Protein AF-A0A9Q3V963-F1 (afdb_monomer_lite)

Radius of gyration: 27.1 Å; chains: 1; bounding box: 71×68×69 Å

Sequence (558 aa):
MSKQITNQRLIYKIHSSRFRYNKWGLNLTIDEAKDNEEIVPLADSETLRMIRDIRGDKTTEKEIFNIKRQINKVKGLKNSNNADKLRELYNLLEEKTFTDDYLSVVFDNIADWNRFNSKKNPIFFNGNQYVRLIGTNGGVKNDTVIFCKKDIYEELDRRLNNGRNPKKKYVPAKFESYKALSCSASVPVTQPRGVLVIKDGVTFFKDKVLQLTDDGKGGFELNQVDNYNIERQFADGCGMISKELSEKWCVDLGHYTKDENNKKVAEYTPSGFNIRNSWTKGMVFTFPFLDFAKEVAHEYMVEDAWGNMIDIRKVDLIITTNMLKLWDSYDSIDHYLKCCQENGYKYCVAKILPKELETVRNMNYQFLQSYELSDEDINELIQPTVDTILGAIGQDYGKTLLFLKGNKITEKDFINEDYDFVKALMIDESMKNDPFVKQRIHRMIEKRINDSKKGVLQVTGNYSIVAGDLYALCQHMFKMKITGLLDKGEYYSRAWLDKGVNEVVAFRAPMTNHNNIRIFKFKDNELTRKWYRYMTTCTILNAWDCTMDAMNGMDMDK

Organism: NCBI:txid36828

Foldseek 3Di:
DFPQLFDWAKEFEEELVQCVVVVLAAEDDPVRCVVVVRIDTDFDFLLLVLLCVLVVPPQDSVNLVVLVVVLVVLVPDPDPPSVVVNVVSVVVNNVRRYDHQKHKYAYPDPVSVCQPADPVHFGHYNNFTKDFQAAEPVQVVRRIGIIGTPVCRVLSVLLLCLQFAPPDDDDPVVVRNLSCLRSANWAFFDFWLDEFEAAFDKDKFFAWDWDWDDPVPRDIDTDTDGRDIDIDRQFQQEWAFEQVRQFRRQVSSVQFDADPVRDTTHVARFQWFFKDWNQFTGIYGYFPLVCCCVPPLVHQWFQGPLGDTDRCVSGGIYHYCSRNVRCVRANDPVRSVVSRVVSVIGMTTNDIFDPAWDFKFWDALQLVVADDADPVRVCVQQVVVVCLLCCCLQPPLVSVLCVVPNDDDDPVNLVPDDDDLSNVCVVDVCSSVPPVVSVVSCVVCVVVVVVVVRRRTMDGDGDAQEGEQVSLRSCVRSVHPRDGPAEELEKAELNQVVVVHQKDWDAAPPDDDPLLIHIYGYDDDPVCCVGSVSNHRHMYDYSYDCNCVSRVNHHRRD

InterPro domains:
  IPR057596 RDRP, core domain [PF05183] (119-454)

Secondary structure (DSSP, 8-state):
-----SPPEEEEEEEHHHHHHTTTEE---HHHHHHTT-EEEE--BHHHHHHHHHTT----HHHHHHHHHHHHHHHT---TT-HHHHHHHHHHHHHHHEEEEEEEEE-SSHHHHHHHT-TTS-EEETTEEEEEEE--HHHHTTTEEEEEEHHHHHHHHHHHHTT--TTS---HHHHHHHHGGGGSB-EE-PPPS-EEEEPPPEEEEEEEEEEEEE-SSS-EEEEEEEEEEEEEES-TTEEEE-HHHHHHHHHHTT-EEE-TTS-EEESS--SEEEEEETTEEEEEEE--HHHHIIIII---EEE-TTS-EEEGGG-SEEEETTTBTTGGGSSSHHHHHHHHHHTT---EEEEE--SS--SEEE--HHHHTT----HHHHHHHHHHHHHHHHIIIIISHHHHHHHHH-S---HHHHHHS---HHHHHHH-GGGGG-HHHHHHHHHHHHHHHHHHTTT--EEE----EEE--HHHHHHHHTTPPP--S--TTEEE-HHHHTTT--EEEE--SSP-SGGG-EEEEEP--HHHHHHTTT--SEEEEPSSSTHHHHTTS--S--

Structure (mmCIF, N/CA/C/O backbone):
data_AF-A0A9Q3V963-F1
#
_entry.id   AF-A0A9Q3V963-F1
#
loop_
_atom_site.group_PDB
_atom_site.id
_atom_site.type_symbol
_atom_site.label_atom_id
_atom_site.label_alt_id
_atom_site.label_comp_id
_atom_site.label_asym_id
_atom_site.label_entity_id
_atom_site.label_seq_id
_atom_site.pdbx_PDB_ins_code
_atom_site.Cartn_x
_atom_site.Cartn_y
_atom_site.Cartn_z
_atom_site.occupancy
_atom_site.B_iso_or_equiv
_atom_site.auth_seq_id
_atom_site.auth_comp_id
_atom_site.auth_asym_id
_atom_site.auth_atom_id
_atom_site.pdbx_PDB_model_num
ATOM 1 N N . MET A 1 1 ? -11.942 -3.945 -5.933 1.00 28.61 1 MET A N 1
ATOM 2 C CA . MET A 1 1 ? -12.042 -3.891 -4.459 1.00 28.61 1 MET A CA 1
ATOM 3 C C . MET A 1 1 ? -12.074 -5.320 -3.958 1.00 28.61 1 MET A C 1
ATOM 5 O O . MET A 1 1 ? -12.939 -6.063 -4.411 1.00 28.61 1 MET A O 1
ATOM 9 N N . SER A 1 2 ? -11.103 -5.723 -3.134 1.00 33.16 2 SER A N 1
ATOM 10 C CA . SER A 1 2 ? -11.129 -7.034 -2.479 1.00 33.16 2 SER A CA 1
ATOM 11 C C . SER A 1 2 ? -12.416 -7.153 -1.660 1.00 33.16 2 SER A C 1
ATOM 13 O O . SER A 1 2 ? -12.907 -6.158 -1.118 1.00 33.16 2 SER A O 1
ATOM 15 N N . LYS A 1 3 ? -12.995 -8.355 -1.577 1.00 45.59 3 LYS A N 1
ATOM 16 C CA . LYS A 1 3 ? -14.000 -8.623 -0.543 1.00 45.59 3 LYS A CA 1
ATOM 17 C C . LYS A 1 3 ? -13.308 -8.331 0.789 1.00 45.59 3 LYS A C 1
ATOM 19 O O . LYS A 1 3 ? -12.273 -8.929 1.051 1.00 45.59 3 LYS A O 1
ATOM 24 N N . GLN A 1 4 ? -13.803 -7.381 1.584 1.00 54.47 4 GLN A N 1
ATOM 25 C CA . GLN A 1 4 ? -13.236 -7.126 2.911 1.00 54.47 4 GLN A CA 1
ATOM 26 C C . GLN A 1 4 ? -13.355 -8.410 3.736 1.00 54.47 4 GLN A C 1
ATOM 28 O O . GLN A 1 4 ? -14.456 -8.851 4.055 1.00 54.47 4 GLN A O 1
ATOM 33 N N . ILE A 1 5 ? -12.212 -9.039 4.000 1.00 67.75 5 ILE A N 1
ATOM 34 C CA . ILE A 1 5 ? -12.123 -10.324 4.706 1.00 67.75 5 ILE A CA 1
ATOM 35 C C . ILE A 1 5 ? -12.184 -10.098 6.210 1.00 67.75 5 ILE A C 1
ATOM 37 O O . ILE A 1 5 ? -12.748 -10.909 6.936 1.00 67.75 5 ILE A O 1
ATOM 41 N N . THR A 1 6 ? -11.618 -8.980 6.663 1.00 76.94 6 THR A N 1
ATOM 42 C CA . THR A 1 6 ? -11.661 -8.542 8.051 1.00 76.94 6 THR A CA 1
ATOM 43 C C . THR A 1 6 ? -12.791 -7.542 8.249 1.00 76.94 6 THR A C 1
ATOM 45 O O . THR A 1 6 ? -12.993 -6.616 7.458 1.00 76.94 6 THR A O 1
ATOM 48 N N . ASN A 1 7 ? -13.555 -7.738 9.318 1.00 83.69 7 ASN A N 1
ATOM 49 C CA . ASN A 1 7 ? -14.603 -6.817 9.717 1.00 83.69 7 ASN A CA 1
ATOM 50 C C . ASN A 1 7 ? -14.006 -5.558 10.364 1.00 83.69 7 ASN A C 1
ATOM 52 O O . ASN A 1 7 ? -12.966 -5.606 11.019 1.00 83.69 7 ASN A O 1
ATOM 56 N N . GLN A 1 8 ? -14.697 -4.428 10.217 1.00 88.94 8 GLN A N 1
ATOM 57 C CA . GLN A 1 8 ? -14.364 -3.210 10.954 1.00 88.94 8 GLN A CA 1
ATOM 58 C C . GLN A 1 8 ? -14.503 -3.421 12.469 1.00 88.94 8 GLN A C 1
ATOM 60 O O . GLN A 1 8 ? -15.277 -4.268 12.923 1.00 88.94 8 GLN A O 1
ATOM 65 N N . ARG A 1 9 ? -13.738 -2.642 13.227 1.00 92.81 9 ARG A N 1
ATOM 66 C CA . ARG A 1 9 ? -13.769 -2.538 14.685 1.00 92.81 9 ARG A CA 1
ATOM 67 C C . ARG A 1 9 ? -14.228 -1.146 15.076 1.00 92.81 9 ARG A C 1
ATOM 69 O O . ARG A 1 9 ? -13.899 -0.183 14.390 1.00 92.81 9 ARG A O 1
ATOM 76 N N . LEU A 1 10 ? -15.000 -1.054 16.143 1.00 94.69 10 LEU A N 1
ATOM 77 C CA . LEU A 1 10 ? -15.538 0.204 16.642 1.00 94.69 10 LEU A CA 1
ATOM 78 C C . LEU A 1 10 ? -14.655 0.701 17.784 1.00 94.69 10 LEU A C 1
ATOM 80 O O . LEU A 1 10 ? -14.301 -0.072 18.671 1.00 94.69 10 LEU A O 1
ATOM 84 N N . ILE A 1 11 ? -14.285 1.976 17.739 1.00 95.94 11 ILE A N 1
ATOM 85 C CA . ILE A 1 11 ? -13.448 2.622 18.754 1.00 95.94 11 ILE A CA 1
ATOM 86 C C . ILE A 1 11 ? -13.980 4.012 19.073 1.00 95.94 11 ILE A C 1
ATOM 88 O O . ILE A 1 11 ? -14.658 4.629 18.247 1.00 95.94 11 ILE A O 1
ATOM 92 N N . TYR A 1 12 ? -13.623 4.523 20.247 1.00 97.19 12 TYR A N 1
ATOM 93 C CA . TYR A 1 12 ? -13.910 5.902 20.617 1.00 97.19 12 TYR A CA 1
ATOM 94 C C . TYR A 1 12 ? -12.995 6.875 19.868 1.00 97.19 12 TYR A C 1
ATOM 96 O O . TYR A 1 12 ? -11.768 6.722 19.878 1.00 97.19 12 TYR A O 1
ATOM 104 N N . LYS A 1 13 ? -13.585 7.907 19.263 1.00 97.19 13 LYS A N 1
ATOM 105 C CA . LYS A 1 13 ? -12.880 9.068 18.717 1.00 97.19 13 LYS A CA 1
ATOM 106 C C . LYS A 1 13 ? -13.491 10.342 19.288 1.00 97.19 13 LYS A C 1
ATOM 108 O O . LYS A 1 13 ? -14.574 10.742 18.887 1.00 97.19 13 LYS A O 1
ATOM 113 N N . ILE A 1 14 ? -12.784 10.968 20.223 1.00 97.31 14 ILE A N 1
ATOM 114 C CA . ILE A 1 14 ? -13.333 12.036 21.064 1.00 97.31 14 ILE A CA 1
ATOM 115 C C . ILE A 1 14 ? -12.456 13.286 20.958 1.00 97.31 14 ILE A C 1
ATOM 117 O O . ILE A 1 14 ? -11.227 13.201 20.979 1.00 97.31 14 ILE A O 1
ATOM 121 N N . HIS A 1 15 ? -13.080 14.458 20.870 1.00 97.50 15 HIS A N 1
ATOM 122 C CA . HIS A 1 15 ? -12.376 15.739 20.929 1.00 97.50 15 HIS A CA 1
ATOM 123 C C . HIS A 1 15 ? -11.892 16.057 22.351 1.00 97.50 15 HIS A C 1
ATOM 125 O O . HIS A 1 15 ? -12.598 15.829 23.336 1.00 97.50 15 HIS A O 1
ATOM 131 N N . SER A 1 16 ? -10.695 16.627 22.488 1.00 97.19 16 SER A N 1
ATOM 132 C CA . SER A 1 16 ? -10.103 16.956 23.790 1.00 97.19 16 SER A CA 1
ATOM 133 C C . SER A 1 16 ? -10.942 17.963 24.586 1.00 97.19 16 SER A C 1
ATOM 135 O O . SER A 1 16 ? -10.983 17.903 25.818 1.00 97.19 16 SER A O 1
ATOM 137 N N . SER A 1 17 ? -11.692 18.830 23.905 1.00 96.62 17 SER A N 1
ATOM 138 C CA . SER A 1 17 ? -12.689 19.718 24.505 1.00 96.62 17 SER A CA 1
ATOM 139 C C . SER A 1 17 ? -13.744 18.975 25.324 1.00 96.62 17 SER A C 1
ATOM 141 O O . SER A 1 17 ? -14.093 19.453 26.404 1.00 96.62 17 SER A O 1
ATOM 143 N N . ARG A 1 18 ? -14.199 17.786 24.901 1.00 95.50 18 ARG A N 1
ATOM 144 C CA . ARG A 1 18 ? -15.168 16.977 25.668 1.00 95.50 18 ARG A CA 1
ATOM 145 C C . ARG A 1 18 ? -14.613 16.565 27.023 1.00 95.50 18 ARG A C 1
ATOM 147 O O . ARG A 1 18 ? -15.322 16.659 28.024 1.00 95.50 18 ARG A O 1
ATOM 154 N N . PHE A 1 19 ? -13.331 16.213 27.090 1.00 95.69 19 PHE A N 1
ATOM 155 C CA . PHE A 1 19 ? -12.653 15.961 28.363 1.00 95.69 19 PHE A CA 1
ATOM 156 C C . PHE A 1 19 ? -12.554 17.230 29.206 1.00 95.69 19 PHE A C 1
ATOM 158 O O . PHE A 1 19 ? -12.872 17.202 30.393 1.00 95.69 19 PHE A O 1
ATOM 165 N N . ARG A 1 20 ? -12.165 18.358 28.602 1.00 94.69 20 ARG A N 1
ATOM 166 C CA . ARG A 1 20 ? -12.045 19.644 29.301 1.00 94.69 20 ARG A CA 1
ATOM 167 C C . ARG A 1 20 ? -13.375 20.100 29.914 1.00 94.69 20 ARG A C 1
ATOM 169 O O . ARG A 1 20 ? -13.388 20.492 31.079 1.00 94.69 20 ARG A O 1
ATOM 176 N N . TYR A 1 21 ? -14.484 20.010 29.177 1.00 94.31 21 TYR A N 1
ATOM 177 C CA . TYR A 1 21 ? -15.820 20.368 29.677 1.00 94.31 21 TYR A CA 1
ATOM 178 C C . TYR A 1 21 ? -16.280 19.471 30.831 1.00 94.31 21 TYR A C 1
ATOM 180 O O . TYR A 1 21 ? -16.979 19.934 31.728 1.00 94.31 21 TYR A O 1
ATOM 188 N N . ASN A 1 22 ? -15.802 18.227 30.869 1.00 92.88 22 ASN A N 1
ATOM 189 C CA . ASN A 1 22 ? -16.061 17.271 31.944 1.00 92.88 22 ASN A CA 1
ATOM 190 C C . ASN A 1 22 ? -14.941 17.237 32.995 1.00 92.88 22 ASN A C 1
ATOM 192 O O . ASN A 1 22 ? -14.702 16.215 33.634 1.00 92.88 22 ASN A O 1
ATOM 196 N N . LYS A 1 23 ? -14.214 18.351 33.172 1.00 91.19 23 LYS A N 1
ATOM 197 C CA . LYS A 1 23 ? -13.148 18.501 34.181 1.00 91.19 23 LYS A CA 1
ATOM 198 C C . LYS A 1 23 ? -12.107 17.365 34.147 1.00 91.19 23 LYS A C 1
ATOM 200 O O . LYS A 1 23 ? -11.526 17.028 35.175 1.00 91.19 23 LYS A O 1
ATOM 205 N N . TRP A 1 24 ? -11.837 16.816 32.961 1.00 89.38 24 TRP A N 1
ATOM 206 C CA . TRP A 1 24 ? -10.885 15.729 32.688 1.00 89.38 24 TRP A CA 1
ATOM 207 C C . TRP A 1 24 ? -11.254 14.351 33.266 1.00 89.38 24 TRP A C 1
ATOM 209 O O . TRP A 1 24 ? -10.398 13.467 33.297 1.00 89.38 24 TRP A O 1
ATOM 219 N N . GLY A 1 25 ? -12.510 14.160 33.684 1.00 85.56 25 GLY A N 1
ATOM 220 C CA . GLY A 1 25 ? -13.079 12.874 34.094 1.00 85.56 25 GLY A CA 1
ATOM 221 C C . GLY A 1 25 ? -14.350 12.588 33.302 1.00 85.56 25 GLY A C 1
ATOM 222 O O . GLY A 1 25 ? -15.448 12.911 33.747 1.00 85.56 25 GLY A O 1
ATOM 223 N N . LEU A 1 26 ? -14.191 12.024 32.105 1.00 92.94 26 LEU A N 1
ATOM 224 C CA . LEU A 1 26 ? -15.294 11.774 31.180 1.00 92.94 26 LEU A CA 1
ATOM 225 C C . LEU A 1 26 ? -15.833 10.352 31.373 1.00 92.94 26 LEU A C 1
ATOM 227 O O . LEU A 1 26 ? -15.074 9.387 31.281 1.00 92.94 26 LEU A O 1
ATOM 231 N N . ASN A 1 27 ? -17.137 10.228 31.608 1.00 93.44 27 ASN A N 1
ATOM 232 C CA . ASN A 1 27 ? -17.856 8.959 31.558 1.00 93.44 27 ASN A CA 1
ATOM 233 C C . ASN A 1 27 ? -18.920 9.062 30.463 1.00 93.44 27 ASN A C 1
ATOM 235 O O . ASN A 1 27 ? -19.689 10.019 30.457 1.00 93.44 27 ASN A O 1
ATOM 239 N N . LEU A 1 28 ? -18.920 8.107 29.540 1.00 92.06 28 LEU A N 1
ATOM 240 C CA . LEU A 1 28 ? -19.816 8.016 28.397 1.00 92.06 28 LEU A CA 1
ATOM 241 C C . LEU A 1 28 ? -20.261 6.571 28.223 1.00 92.06 28 LEU A C 1
ATOM 243 O O . LEU A 1 28 ? -19.437 5.662 28.066 1.00 92.06 28 LEU A O 1
ATOM 247 N N . THR A 1 29 ? -21.571 6.368 28.191 1.00 90.31 29 THR A N 1
ATOM 248 C CA . THR A 1 29 ? -22.143 5.125 27.680 1.00 90.31 29 THR A CA 1
ATOM 249 C C . THR A 1 29 ? -21.896 5.011 26.174 1.00 90.31 29 THR A C 1
ATOM 251 O O . THR A 1 29 ? -21.592 5.990 25.487 1.00 90.31 29 THR A O 1
ATOM 254 N N . ILE A 1 30 ? -21.994 3.793 25.640 1.00 88.19 30 ILE A N 1
ATOM 255 C CA . ILE A 1 30 ? -21.821 3.570 24.202 1.00 88.19 30 ILE A CA 1
ATOM 256 C C . ILE A 1 30 ? -22.912 4.302 23.404 1.00 88.19 30 ILE A C 1
ATOM 258 O O . ILE A 1 30 ? -22.604 4.892 22.372 1.00 88.19 30 ILE A O 1
ATOM 262 N N . ASP A 1 31 ? -24.153 4.321 23.892 1.00 88.56 31 ASP A N 1
ATOM 263 C CA . ASP A 1 31 ? -25.262 4.981 23.197 1.00 88.56 31 ASP A CA 1
ATOM 264 C C . ASP A 1 31 ? -25.108 6.508 23.183 1.00 88.56 31 ASP A C 1
ATOM 266 O O . ASP A 1 31 ? -25.216 7.109 22.117 1.00 88.56 31 ASP A O 1
ATOM 270 N N . GLU A 1 32 ? -24.703 7.131 24.297 1.00 92.38 32 GLU A N 1
ATOM 271 C CA . GLU A 1 32 ? -24.377 8.568 24.311 1.00 92.38 32 GLU A CA 1
ATOM 272 C C . GLU A 1 32 ? -23.252 8.908 23.326 1.00 92.38 32 GLU A C 1
ATOM 274 O O . GLU A 1 32 ? -23.306 9.925 22.638 1.00 92.38 32 GLU A O 1
ATOM 279 N N . ALA A 1 33 ? -22.224 8.060 23.235 1.00 93.06 33 ALA A N 1
ATOM 280 C CA . ALA A 1 33 ? -21.132 8.274 22.294 1.00 93.06 33 ALA A CA 1
ATOM 281 C C . ALA A 1 33 ? -21.582 8.117 20.831 1.00 93.06 33 ALA A C 1
ATOM 283 O O . ALA A 1 33 ? -21.063 8.818 19.966 1.00 93.06 33 ALA A O 1
ATOM 284 N N . LYS A 1 34 ? -22.555 7.248 20.524 1.00 90.00 34 LYS A N 1
ATOM 285 C CA . LYS A 1 34 ? -23.154 7.176 19.176 1.00 90.00 34 LYS A CA 1
ATOM 286 C C . LYS A 1 34 ? -23.933 8.438 18.846 1.00 90.00 34 LYS A C 1
ATOM 288 O O . LYS A 1 34 ? -23.747 8.976 17.759 1.00 90.00 34 LYS A O 1
ATOM 293 N N . ASP A 1 35 ? -24.757 8.906 19.780 1.00 93.00 35 ASP A N 1
ATOM 294 C CA . ASP A 1 35 ? -25.577 10.108 19.603 1.00 93.00 35 ASP A CA 1
ATOM 295 C C . ASP A 1 35 ? -24.711 11.355 19.363 1.00 93.00 35 ASP A C 1
ATOM 297 O O . ASP A 1 35 ? -25.110 12.261 18.633 1.00 93.00 35 ASP A O 1
ATOM 301 N N . ASN A 1 36 ? -23.493 11.374 19.914 1.00 93.00 36 ASN A N 1
ATOM 302 C CA . ASN A 1 36 ? -22.506 12.435 19.697 1.00 93.00 36 ASN A CA 1
ATOM 303 C C . ASN A 1 36 ? -21.567 12.199 18.497 1.00 93.00 36 ASN A C 1
ATOM 305 O O . ASN A 1 36 ? -20.637 12.982 18.308 1.00 93.00 36 ASN A O 1
ATOM 309 N N . GLU A 1 37 ? -21.742 11.120 17.726 1.00 94.12 37 GLU A N 1
ATOM 310 C CA . GLU A 1 37 ? -20.831 10.714 16.640 1.00 94.12 37 GLU A CA 1
ATOM 311 C C . GLU A 1 37 ? -19.368 10.472 17.100 1.00 94.12 37 GLU A C 1
ATOM 313 O O . GLU A 1 37 ? -18.408 10.604 16.340 1.00 94.12 37 GLU A O 1
ATOM 318 N N . GLU A 1 38 ? -19.183 10.064 18.358 1.00 95.56 38 GLU A N 1
ATOM 319 C CA . GLU A 1 38 ? -17.893 9.824 19.026 1.00 95.56 38 GLU A CA 1
ATOM 320 C C . GLU A 1 38 ? -17.402 8.366 18.888 1.00 95.56 38 GLU A C 1
ATOM 322 O O . GLU A 1 38 ? -16.401 7.971 19.496 1.00 95.56 38 GLU A O 1
ATOM 327 N N . ILE A 1 39 ? -18.082 7.549 18.076 1.00 94.56 39 ILE A N 1
ATOM 328 C CA . ILE A 1 39 ? -17.679 6.179 17.729 1.00 94.56 39 ILE A CA 1
ATOM 329 C C . ILE A 1 39 ? -17.396 6.097 16.238 1.00 94.56 39 ILE A C 1
ATOM 331 O O . ILE A 1 39 ? -18.248 6.408 15.408 1.00 94.56 39 ILE A O 1
ATOM 335 N N . VAL A 1 40 ? -16.207 5.605 15.887 1.00 94.19 40 VAL A N 1
ATOM 336 C CA . VAL A 1 40 ? -15.799 5.453 14.488 1.00 94.19 40 VAL A CA 1
ATOM 337 C C . VAL A 1 40 ? -15.415 4.014 14.158 1.00 94.19 40 VAL A C 1
ATOM 339 O O . VAL A 1 40 ? -14.800 3.326 14.980 1.00 94.19 40 VAL A O 1
ATOM 342 N N . PRO A 1 41 ? -15.727 3.543 12.939 1.00 93.00 41 PRO A N 1
ATOM 343 C CA . PRO A 1 41 ? -15.224 2.273 12.454 1.00 93.00 41 PRO A CA 1
ATOM 344 C C . PRO A 1 41 ? -13.772 2.410 11.979 1.00 93.00 41 PRO A C 1
ATOM 346 O O . PRO A 1 41 ? -13.444 3.250 11.141 1.00 93.00 41 PRO A O 1
ATOM 349 N N . LEU A 1 42 ? -12.908 1.517 12.450 1.00 92.75 42 LEU A N 1
ATOM 350 C CA . LEU A 1 42 ? -11.566 1.289 11.927 1.00 92.75 42 LEU A CA 1
ATOM 351 C C . LEU A 1 42 ? -11.491 -0.068 11.236 1.00 92.75 42 LEU A C 1
ATOM 353 O O . LEU A 1 42 ? -12.091 -1.048 11.670 1.00 92.75 42 LEU A O 1
ATOM 357 N N . ALA A 1 43 ? -10.723 -0.151 10.155 1.00 91.38 43 ALA A N 1
ATOM 358 C CA . ALA A 1 43 ? -10.343 -1.447 9.610 1.00 91.38 43 ALA A CA 1
ATOM 359 C C . ALA A 1 43 ? -9.382 -2.161 10.575 1.00 91.38 43 ALA A C 1
ATOM 361 O O . ALA A 1 43 ? -8.590 -1.516 11.265 1.00 91.38 43 ALA A O 1
ATOM 362 N N . ASP A 1 44 ? -9.446 -3.492 10.610 1.00 91.50 44 ASP A N 1
ATOM 363 C CA . ASP A 1 44 ? -8.617 -4.264 11.529 1.00 91.50 44 ASP A CA 1
ATOM 364 C C . ASP A 1 44 ? -7.116 -4.108 11.221 1.00 91.50 44 ASP A C 1
ATOM 366 O O . ASP A 1 44 ? -6.691 -4.060 10.060 1.00 91.50 44 ASP A O 1
ATOM 370 N N . SER A 1 45 ? -6.314 -4.021 12.279 1.00 94.12 45 SER A N 1
ATOM 371 C CA . SER A 1 45 ? -4.874 -3.757 12.230 1.00 94.12 45 SER A CA 1
ATOM 372 C C . SER A 1 45 ? -4.126 -4.640 13.225 1.00 94.12 45 SER A C 1
ATOM 374 O O . SER A 1 45 ? -4.738 -5.315 14.054 1.00 94.12 45 SER A O 1
ATOM 376 N N . GLU A 1 46 ? -2.796 -4.642 13.155 1.00 95.88 46 GLU A N 1
ATOM 377 C CA . GLU A 1 46 ? -1.970 -5.458 14.045 1.00 95.88 46 GLU A CA 1
ATOM 378 C C . GLU A 1 46 ? -2.124 -5.027 15.504 1.00 95.88 46 GLU A C 1
ATOM 380 O O . GLU A 1 46 ? -2.323 -5.869 16.374 1.00 95.88 46 GLU A O 1
ATOM 385 N N . THR A 1 47 ? -2.157 -3.717 15.765 1.00 96.69 47 THR A N 1
ATOM 386 C CA . THR A 1 47 ? -2.398 -3.182 17.113 1.00 96.69 47 THR A CA 1
ATOM 387 C C . THR A 1 47 ? -3.736 -3.659 17.682 1.00 96.69 47 THR A C 1
ATOM 389 O O . THR A 1 47 ? -3.795 -4.090 18.830 1.00 96.69 47 THR A O 1
ATOM 392 N N . LEU A 1 48 ? -4.810 -3.627 16.885 1.00 95.94 48 LEU A N 1
ATOM 393 C CA . LEU A 1 48 ? -6.133 -4.072 17.335 1.00 95.94 48 LEU A CA 1
ATOM 394 C C . LEU A 1 48 ? -6.173 -5.589 17.578 1.00 95.94 48 LEU A C 1
ATOM 396 O O . LEU A 1 48 ? -6.813 -6.038 18.527 1.00 95.94 48 LEU A O 1
ATOM 400 N N . ARG A 1 49 ? -5.465 -6.383 16.763 1.00 95.12 49 ARG A N 1
ATOM 401 C CA . ARG A 1 49 ? -5.294 -7.828 16.996 1.00 95.12 49 ARG A CA 1
ATOM 402 C C . ARG A 1 49 ? -4.545 -8.113 18.293 1.00 95.12 49 ARG A C 1
ATOM 404 O O . ARG A 1 49 ? -4.994 -8.960 19.058 1.00 95.12 49 ARG A O 1
ATOM 411 N N . MET A 1 50 ? -3.454 -7.395 18.559 1.00 96.56 50 MET A N 1
ATOM 412 C CA . MET A 1 50 ? -2.679 -7.541 19.794 1.00 96.56 50 MET A CA 1
ATOM 413 C C . MET A 1 50 ? -3.503 -7.197 21.033 1.00 96.56 50 MET A C 1
ATOM 415 O O . MET A 1 50 ? -3.442 -7.930 22.010 1.00 96.56 50 MET A O 1
ATOM 419 N N . ILE A 1 51 ? -4.303 -6.127 20.989 1.00 97.12 51 ILE A N 1
ATOM 420 C CA . ILE A 1 51 ? -5.198 -5.756 22.096 1.00 97.12 51 ILE A CA 1
ATOM 421 C C . ILE A 1 51 ? -6.167 -6.898 22.418 1.00 97.12 51 ILE A C 1
ATOM 423 O O . ILE A 1 51 ? -6.283 -7.300 23.574 1.00 97.12 51 ILE A O 1
ATOM 427 N N . ARG A 1 52 ? -6.816 -7.464 21.393 1.00 94.94 52 ARG A N 1
ATOM 428 C CA . ARG A 1 52 ? -7.733 -8.598 21.569 1.00 94.94 52 ARG A CA 1
ATOM 429 C C . ARG A 1 52 ? -7.029 -9.826 22.142 1.00 94.94 52 ARG A C 1
ATOM 431 O O . ARG A 1 52 ? -7.556 -10.447 23.058 1.00 94.94 52 ARG A O 1
ATOM 438 N N . ASP A 1 53 ? -5.824 -10.132 21.664 1.00 95.44 53 ASP A N 1
ATOM 439 C CA . ASP A 1 53 ? -5.021 -11.242 22.187 1.00 95.44 53 ASP A CA 1
ATOM 440 C C . ASP A 1 53 ? -4.635 -11.038 23.663 1.00 95.44 53 ASP A C 1
ATOM 442 O O . ASP A 1 53 ? -4.811 -11.944 24.473 1.00 95.44 53 ASP A O 1
ATOM 446 N N . ILE A 1 54 ? -4.211 -9.827 24.047 1.00 96.88 54 ILE A N 1
ATOM 447 C CA . ILE A 1 54 ? -3.888 -9.471 25.442 1.00 96.88 54 ILE A CA 1
ATOM 448 C C . ILE A 1 54 ? -5.109 -9.637 26.356 1.00 96.88 54 ILE A C 1
ATOM 450 O O . ILE A 1 54 ? -4.977 -10.096 27.489 1.00 96.88 54 ILE A O 1
ATOM 454 N N . ARG A 1 55 ? -6.306 -9.290 25.870 1.00 95.81 55 ARG A N 1
ATOM 455 C CA . ARG A 1 55 ? -7.568 -9.468 26.605 1.00 95.81 55 ARG A CA 1
ATOM 456 C C . ARG A 1 55 ? -8.103 -10.902 26.582 1.00 95.81 55 ARG A C 1
ATOM 458 O O . ARG A 1 55 ? -9.077 -11.187 27.274 1.00 95.81 55 ARG A O 1
ATOM 465 N N . GLY A 1 56 ? -7.494 -11.804 25.811 1.00 94.25 56 GLY A N 1
ATOM 466 C CA . GLY A 1 56 ? -7.988 -13.168 25.627 1.00 94.25 56 GLY A CA 1
ATOM 467 C C . GLY A 1 56 ? -9.311 -13.242 24.857 1.00 94.25 56 GLY A C 1
ATOM 468 O O . GLY A 1 56 ? -10.060 -14.206 25.027 1.00 94.25 56 GLY A O 1
ATOM 469 N N . ASP A 1 57 ? -9.612 -12.240 24.025 1.00 91.25 57 ASP A N 1
ATOM 470 C CA . ASP A 1 57 ? -10.805 -12.219 23.180 1.00 91.25 57 ASP A CA 1
ATOM 471 C C . ASP A 1 57 ? -10.693 -13.282 22.075 1.00 91.25 57 ASP A C 1
ATOM 473 O O . ASP A 1 57 ? -9.827 -13.231 21.199 1.00 91.25 57 ASP A O 1
ATOM 477 N N . LYS A 1 58 ? -11.596 -14.266 22.128 1.00 87.88 58 LYS A N 1
ATOM 478 C CA . LYS A 1 58 ? -11.656 -15.399 21.193 1.00 87.88 58 LYS A CA 1
ATOM 479 C C . LYS A 1 58 ? -12.586 -15.153 20.006 1.00 87.88 58 LYS A C 1
ATOM 481 O O . LYS A 1 58 ? -12.800 -16.072 19.217 1.00 87.88 58 LYS A O 1
ATOM 486 N N . THR A 1 59 ? -13.137 -13.947 19.877 1.00 88.31 59 THR A N 1
ATOM 487 C CA . THR A 1 59 ? -14.059 -13.589 18.799 1.00 88.31 59 THR A CA 1
ATOM 488 C C . THR A 1 59 ? -13.407 -13.790 17.435 1.00 88.31 59 THR A C 1
ATOM 490 O O . THR A 1 59 ? -12.350 -13.240 17.118 1.00 88.31 59 THR A O 1
ATOM 493 N N . THR A 1 60 ? -14.076 -14.560 16.582 1.00 87.31 60 THR A N 1
ATOM 494 C CA . THR A 1 60 ? -13.610 -14.876 15.232 1.00 87.31 60 THR A CA 1
ATOM 495 C C . THR A 1 60 ? -14.320 -14.035 14.171 1.00 87.31 60 THR A C 1
ATOM 497 O O . THR A 1 60 ? -15.496 -13.686 14.286 1.00 87.31 60 THR A O 1
ATOM 500 N N . GLU A 1 61 ? -13.646 -13.787 13.044 1.00 87.75 61 GLU A N 1
ATOM 501 C CA . GLU A 1 61 ? -14.265 -13.123 11.882 1.00 87.75 61 GLU A CA 1
ATOM 502 C C . GLU A 1 61 ? -15.498 -13.881 11.356 1.00 87.75 61 GLU A C 1
ATOM 504 O O . GLU A 1 61 ? -16.445 -13.275 10.852 1.00 87.75 61 GLU A O 1
ATOM 509 N N . LYS A 1 62 ? -15.514 -15.214 11.503 1.00 87.00 62 LYS A N 1
ATOM 510 C CA . LYS A 1 62 ? -16.636 -16.070 11.096 1.00 87.00 62 LYS A CA 1
ATOM 511 C C . LYS A 1 62 ? -17.876 -15.825 11.955 1.00 87.00 62 LYS A C 1
ATOM 513 O O . LYS A 1 62 ? -18.985 -15.812 11.422 1.00 87.00 62 LYS A O 1
ATOM 518 N N . GLU A 1 63 ? -17.705 -15.626 13.258 1.00 89.38 63 GLU A N 1
ATOM 519 C CA . GLU A 1 63 ? -18.804 -15.288 14.168 1.00 89.38 63 GLU A CA 1
ATOM 520 C C . GLU A 1 63 ? -19.393 -13.921 13.824 1.00 89.38 63 GLU A C 1
ATOM 522 O O . GLU A 1 63 ? -20.601 -13.822 13.608 1.00 89.38 63 GLU A O 1
ATOM 527 N N . ILE A 1 64 ? -18.545 -12.901 13.644 1.00 90.69 64 ILE A N 1
ATOM 528 C CA . ILE A 1 64 ? -18.980 -11.554 13.239 1.00 90.69 64 ILE A CA 1
ATOM 529 C C . ILE A 1 64 ? -19.741 -11.608 11.904 1.00 90.69 64 ILE A C 1
ATOM 531 O O . ILE A 1 64 ? -20.820 -11.026 11.763 1.00 90.69 64 ILE A O 1
ATOM 535 N N . PHE A 1 65 ? -19.222 -12.353 10.922 1.00 88.56 65 PHE A N 1
ATOM 536 C CA . PHE A 1 65 ? -19.889 -12.551 9.634 1.00 88.56 65 PHE A CA 1
ATOM 537 C C . PHE A 1 65 ? -21.266 -13.216 9.784 1.00 88.56 65 PHE A C 1
ATOM 539 O O . PHE A 1 65 ? -22.235 -12.792 9.150 1.00 88.56 65 PHE A O 1
ATOM 546 N N . ASN A 1 66 ? -21.378 -14.238 10.635 1.00 90.06 66 ASN A N 1
ATOM 547 C CA . ASN A 1 66 ? -22.644 -14.918 10.890 1.00 90.06 66 ASN A CA 1
ATOM 548 C C . ASN A 1 66 ? -23.674 -13.986 11.539 1.00 90.06 66 ASN A C 1
ATOM 550 O O . ASN A 1 66 ? -24.832 -14.005 11.119 1.00 90.06 66 ASN A O 1
ATOM 554 N N . ILE A 1 67 ? -23.266 -13.144 12.493 1.00 91.62 67 ILE A N 1
ATOM 555 C CA . ILE A 1 67 ? -24.145 -12.141 13.115 1.00 91.62 67 ILE A CA 1
ATOM 556 C C . ILE A 1 67 ? -24.655 -11.160 12.051 1.00 91.62 67 ILE A C 1
ATOM 558 O O . ILE A 1 67 ? -25.865 -10.986 11.900 1.00 91.62 67 ILE A O 1
ATOM 562 N N . LYS A 1 68 ? -23.765 -10.604 11.217 1.00 89.81 68 LYS A N 1
ATOM 563 C CA . LYS A 1 68 ? -24.151 -9.711 10.105 1.00 89.81 68 LYS A CA 1
ATOM 564 C C . LYS A 1 68 ? -25.111 -10.380 9.118 1.00 89.81 68 LYS A C 1
ATOM 566 O O . LYS A 1 68 ? -26.080 -9.766 8.671 1.00 89.81 68 LYS A O 1
ATOM 571 N N . ARG A 1 69 ? -24.887 -11.659 8.799 1.00 88.75 69 ARG A N 1
ATOM 572 C CA . ARG A 1 69 ? -25.786 -12.441 7.940 1.00 88.75 69 ARG A CA 1
ATOM 573 C C . ARG A 1 69 ? -27.173 -12.602 8.566 1.00 88.75 69 ARG A C 1
ATOM 575 O O . ARG A 1 69 ? -28.168 -12.510 7.849 1.00 88.75 69 ARG A O 1
ATOM 582 N N . GLN A 1 70 ? -27.251 -12.838 9.874 1.00 89.19 70 GLN A N 1
ATOM 583 C CA . GLN A 1 70 ? -28.525 -12.923 10.590 1.00 89.19 70 GLN A CA 1
ATOM 584 C C . GLN A 1 70 ? -29.255 -11.578 10.600 1.00 89.19 70 GLN A C 1
ATOM 586 O O . GLN A 1 70 ? -30.444 -11.558 10.290 1.00 89.19 70 GLN A O 1
ATOM 591 N N . ILE A 1 71 ? -28.549 -10.468 10.847 1.00 89.06 71 ILE A N 1
ATOM 592 C CA . ILE A 1 71 ? -29.111 -9.108 10.765 1.00 89.06 71 ILE A CA 1
ATOM 593 C C . ILE A 1 71 ? -29.757 -8.885 9.393 1.00 89.06 71 ILE A C 1
ATOM 595 O O . ILE A 1 71 ? -30.930 -8.524 9.315 1.00 89.06 71 ILE A O 1
ATOM 599 N N . ASN A 1 72 ? -29.035 -9.176 8.307 1.00 86.75 72 ASN A N 1
ATOM 600 C CA . ASN A 1 72 ? -29.559 -9.011 6.948 1.00 86.75 72 ASN A CA 1
ATOM 601 C C . ASN A 1 72 ? -30.779 -9.903 6.677 1.00 86.75 72 ASN A C 1
ATOM 603 O O . ASN A 1 72 ? -31.737 -9.460 6.048 1.00 86.75 72 ASN A O 1
ATOM 607 N N . LYS A 1 73 ? -30.780 -11.142 7.188 1.00 86.94 73 LYS A N 1
ATOM 608 C CA . LYS A 1 73 ? -31.932 -12.044 7.070 1.00 86.94 73 LYS A CA 1
ATOM 609 C C . LYS A 1 73 ? -33.161 -11.479 7.784 1.00 86.94 73 LYS A C 1
ATOM 611 O O . LYS A 1 73 ? -34.246 -11.532 7.223 1.00 86.94 73 LYS A O 1
ATOM 616 N N . VAL A 1 74 ? -32.998 -10.951 8.999 1.00 86.12 74 VAL A N 1
ATOM 617 C CA . VAL A 1 74 ? -34.109 -10.391 9.786 1.00 86.12 74 VAL A CA 1
ATOM 618 C C . VAL A 1 74 ? -34.644 -9.105 9.152 1.00 86.12 74 VAL A C 1
ATOM 620 O O . VAL A 1 74 ? -35.857 -8.945 9.075 1.00 86.12 74 VAL A O 1
ATOM 623 N N . LYS A 1 75 ? -33.774 -8.238 8.612 1.00 82.69 75 LYS A N 1
ATOM 624 C CA . LYS A 1 75 ? -34.191 -7.036 7.865 1.00 82.69 75 LYS A CA 1
ATOM 625 C C . LYS A 1 75 ? -35.062 -7.349 6.646 1.00 82.69 75 LYS A C 1
ATOM 627 O O . LYS A 1 75 ? -35.960 -6.577 6.336 1.00 82.69 75 LYS A O 1
ATOM 632 N N . GLY A 1 76 ? -34.808 -8.468 5.966 1.00 75.44 76 GLY A N 1
ATOM 633 C CA . GLY A 1 76 ? -35.590 -8.890 4.799 1.00 75.44 76 GLY A CA 1
ATOM 634 C C . GLY A 1 76 ? -36.989 -9.432 5.123 1.00 75.44 76 GLY A C 1
ATOM 635 O O . GLY A 1 76 ? -37.791 -9.630 4.213 1.00 75.44 76 GLY A O 1
ATOM 636 N N . LEU A 1 77 ? -37.307 -9.691 6.396 1.00 78.50 77 LEU A N 1
ATOM 637 C CA . LEU A 1 77 ? -38.614 -10.200 6.812 1.00 78.50 77 LEU A CA 1
ATOM 638 C C . LEU A 1 77 ? -39.571 -9.025 7.080 1.00 78.50 77 LEU A C 1
ATOM 640 O O . LEU A 1 77 ? -39.373 -8.264 8.026 1.00 78.50 77 LEU A O 1
ATOM 644 N N . LYS A 1 78 ? -40.644 -8.905 6.287 1.00 61.41 78 LYS A N 1
ATOM 645 C CA . LYS A 1 78 ? -41.684 -7.858 6.395 1.00 61.41 78 LYS A CA 1
ATOM 646 C C . LYS A 1 78 ? -42.664 -8.073 7.572 1.00 61.41 78 LYS A C 1
ATOM 648 O O . LYS A 1 78 ? -43.870 -7.999 7.376 1.00 61.41 78 LYS A O 1
ATOM 653 N N . ASN A 1 79 ? -42.170 -8.354 8.780 1.00 64.50 79 ASN A N 1
ATOM 654 C CA . ASN A 1 79 ? -43.008 -8.516 9.980 1.00 64.50 79 ASN A CA 1
ATOM 655 C C . ASN A 1 79 ? -42.707 -7.442 11.038 1.00 64.50 79 ASN A C 1
ATOM 657 O O . ASN A 1 79 ? -41.549 -7.116 11.299 1.00 64.50 79 ASN A O 1
ATOM 661 N N . SER A 1 80 ? -43.762 -6.950 11.692 1.00 60.38 80 SER A N 1
ATOM 662 C CA . SER A 1 80 ? -43.755 -5.851 12.671 1.00 60.38 80 SER A CA 1
ATOM 663 C C . SER A 1 80 ? -43.059 -6.158 14.011 1.00 60.38 80 SER A C 1
ATOM 665 O O . SER A 1 80 ? -42.740 -5.225 14.736 1.00 60.38 80 SER A O 1
ATOM 667 N N . ASN A 1 81 ? -42.734 -7.424 14.314 1.00 65.06 81 ASN A N 1
ATOM 668 C CA . ASN A 1 81 ? -42.092 -7.852 15.577 1.00 65.06 81 ASN A CA 1
ATOM 669 C C . ASN A 1 81 ? -40.576 -8.135 15.473 1.00 65.06 81 ASN A C 1
ATOM 671 O O . ASN A 1 81 ? -40.001 -8.814 16.320 1.00 65.06 81 ASN A O 1
ATOM 675 N N . ASN A 1 82 ? -39.895 -7.635 14.438 1.00 81.19 82 ASN A N 1
ATOM 676 C CA . ASN A 1 82 ? -38.458 -7.883 14.238 1.00 81.19 82 ASN A CA 1
ATOM 677 C C . ASN A 1 82 ? -37.530 -6.877 14.946 1.00 81.19 82 ASN A C 1
ATOM 679 O O . ASN A 1 82 ? -36.314 -7.072 14.944 1.00 81.19 82 ASN A O 1
ATOM 683 N N . ALA A 1 83 ? -38.076 -5.812 15.539 1.00 82.25 83 ALA A N 1
ATOM 684 C CA . ALA A 1 83 ? -37.292 -4.715 16.108 1.00 82.25 83 ALA A CA 1
ATOM 685 C C . ALA A 1 83 ? -36.421 -5.152 17.298 1.00 82.25 83 ALA A C 1
ATOM 687 O O . ALA A 1 83 ? -35.233 -4.834 17.328 1.00 82.25 83 ALA A O 1
ATOM 688 N N . ASP A 1 84 ? -36.973 -5.928 18.235 1.00 85.31 84 ASP A N 1
ATOM 689 C CA . ASP A 1 84 ? -36.236 -6.362 19.431 1.00 85.31 84 ASP A CA 1
ATOM 690 C C . ASP A 1 84 ? -35.105 -7.327 19.075 1.00 85.31 84 ASP A C 1
ATOM 692 O O . ASP A 1 84 ? -33.964 -7.139 19.489 1.00 85.31 84 ASP A O 1
ATOM 696 N N . LYS A 1 85 ? -35.384 -8.282 18.184 1.00 88.19 85 LYS A N 1
ATOM 697 C CA . LYS A 1 85 ? -34.373 -9.211 17.671 1.00 88.19 85 LYS A CA 1
ATOM 698 C C . LYS A 1 85 ? -33.253 -8.498 16.911 1.00 88.19 85 LYS A C 1
ATOM 700 O O . LYS A 1 85 ? -32.094 -8.900 16.990 1.00 88.19 85 LYS A O 1
ATOM 705 N N . LEU A 1 86 ? -33.581 -7.454 16.147 1.00 88.69 86 LEU A N 1
ATOM 706 C CA . LEU A 1 86 ? -32.567 -6.625 15.496 1.00 88.69 86 LEU A CA 1
ATOM 707 C C . LEU A 1 86 ? -31.707 -5.901 16.531 1.00 88.69 86 LEU A C 1
ATOM 709 O O . LEU A 1 86 ? -30.487 -5.909 16.386 1.00 88.69 86 LEU A O 1
ATOM 713 N N . ARG A 1 87 ? -32.320 -5.328 17.571 1.00 88.56 87 ARG A N 1
ATOM 714 C CA . ARG A 1 87 ? -31.604 -4.658 18.663 1.00 88.56 87 ARG A CA 1
ATOM 715 C C . ARG A 1 87 ? -30.628 -5.610 19.356 1.00 88.56 87 ARG A C 1
ATOM 717 O O . ARG A 1 87 ? -29.457 -5.277 19.482 1.00 88.56 87 ARG A O 1
ATOM 724 N N . GLU A 1 88 ? -31.068 -6.819 19.703 1.00 91.12 88 GLU A N 1
ATOM 725 C CA . GLU A 1 88 ? -30.210 -7.854 20.300 1.00 91.12 88 GLU A CA 1
ATOM 726 C C . GLU A 1 88 ? -29.018 -8.218 19.407 1.00 91.12 88 GLU A C 1
ATOM 728 O O . GLU A 1 88 ? -27.880 -8.269 19.872 1.00 91.12 88 GLU A O 1
ATOM 733 N N . LEU A 1 89 ? -29.253 -8.435 18.109 1.00 92.81 89 LEU A N 1
ATOM 734 C CA . LEU A 1 89 ? -28.184 -8.769 17.165 1.00 92.81 89 LEU A CA 1
ATOM 735 C C . LEU A 1 89 ? -27.192 -7.617 16.969 1.00 92.81 89 LEU A C 1
ATOM 737 O O . LEU A 1 89 ? -26.000 -7.871 16.793 1.00 92.81 89 LEU A O 1
ATOM 741 N N . TYR A 1 90 ? -27.666 -6.370 16.980 1.00 90.75 90 TYR A N 1
ATOM 742 C CA . TYR A 1 90 ? -26.802 -5.194 16.907 1.00 90.75 90 TYR A CA 1
ATOM 743 C C . TYR A 1 90 ? -25.961 -5.025 18.171 1.00 90.75 90 TYR A C 1
ATOM 745 O O . TYR A 1 90 ? -24.760 -4.804 18.049 1.00 90.75 90 TYR A O 1
ATOM 753 N N . ASN A 1 91 ? -26.549 -5.222 19.352 1.00 90.62 91 ASN A N 1
ATOM 754 C CA . ASN A 1 91 ? -25.822 -5.185 20.621 1.00 90.62 91 ASN A CA 1
ATOM 755 C C . ASN A 1 91 ? -24.759 -6.288 20.686 1.00 90.62 91 ASN A C 1
ATOM 757 O O . ASN A 1 91 ? -23.624 -6.032 21.074 1.00 90.62 91 ASN A O 1
ATOM 761 N N . LEU A 1 92 ? -25.087 -7.500 20.226 1.00 91.88 92 LEU A N 1
ATOM 762 C CA . LEU A 1 92 ? -24.116 -8.589 20.141 1.00 91.88 92 LEU A CA 1
ATOM 763 C C . LEU A 1 92 ? -22.995 -8.274 19.140 1.00 91.88 92 LEU A C 1
ATOM 765 O O . LEU A 1 92 ? -21.830 -8.551 19.404 1.00 91.88 92 LEU A O 1
ATOM 769 N N . LEU A 1 93 ? -23.324 -7.705 17.976 1.00 91.94 93 LEU A N 1
ATOM 770 C CA . LEU A 1 93 ? -22.313 -7.294 17.000 1.00 91.94 93 LEU A CA 1
ATOM 771 C C . LEU A 1 93 ? -21.369 -6.244 17.593 1.00 91.94 93 LEU A C 1
ATOM 773 O O . LEU A 1 93 ? -20.161 -6.311 17.377 1.00 91.94 93 LEU A O 1
ATOM 777 N N . GLU A 1 94 ? -21.925 -5.285 18.320 1.00 89.62 94 GLU A N 1
ATOM 778 C CA . GLU A 1 94 ? -21.183 -4.237 19.001 1.00 89.62 94 GLU A CA 1
ATOM 779 C C . GLU A 1 94 ? -20.247 -4.806 20.062 1.00 89.62 94 GLU A C 1
ATOM 781 O O . GLU A 1 94 ? -19.046 -4.587 19.963 1.00 89.62 94 GLU A O 1
ATOM 786 N N . GLU A 1 95 ? -20.749 -5.629 20.984 1.00 89.81 95 GLU A N 1
ATOM 787 C CA . GLU A 1 95 ? -19.941 -6.304 22.010 1.00 89.81 95 GLU A CA 1
ATOM 788 C C . GLU A 1 95 ? -18.729 -7.031 21.402 1.00 89.81 95 GLU A C 1
ATOM 790 O O . GLU A 1 95 ? -17.630 -7.003 21.947 1.00 89.81 95 GLU A O 1
ATOM 795 N N . LYS A 1 96 ? -18.915 -7.652 20.231 1.00 90.94 96 LYS A N 1
ATOM 796 C CA . LYS A 1 96 ? -17.881 -8.425 19.527 1.00 90.94 96 LYS A CA 1
ATOM 797 C C . LYS A 1 96 ? -16.937 -7.587 18.661 1.00 90.94 96 LYS A C 1
ATOM 799 O O . LYS A 1 96 ? -15.925 -8.104 18.190 1.00 90.94 96 LYS A O 1
ATOM 804 N N . THR A 1 97 ? -17.266 -6.330 18.372 1.00 92.38 97 THR A N 1
ATOM 805 C CA . THR A 1 97 ? -16.470 -5.472 17.470 1.00 92.38 97 THR A CA 1
ATOM 806 C C . THR A 1 97 ? -15.922 -4.221 18.138 1.00 92.38 97 THR A C 1
ATOM 808 O O . THR A 1 97 ? -15.028 -3.586 17.570 1.00 92.38 97 THR A O 1
ATOM 811 N N . PHE A 1 98 ? -16.419 -3.874 19.321 1.00 93.94 98 PHE A N 1
ATOM 812 C CA . PHE A 1 98 ? -15.972 -2.729 20.089 1.00 93.94 98 PHE A CA 1
ATOM 813 C C . PHE A 1 98 ? -14.609 -2.993 20.729 1.00 93.94 98 PHE A C 1
ATOM 815 O O . PHE A 1 98 ? -14.343 -4.068 21.258 1.00 93.94 98 PHE A O 1
ATOM 822 N N . THR A 1 99 ? -13.707 -2.021 20.648 1.00 94.06 99 THR A N 1
ATOM 823 C CA . THR A 1 99 ? -12.379 -2.083 21.265 1.00 94.06 99 THR A CA 1
ATOM 824 C C . THR A 1 99 ? -12.194 -0.840 22.120 1.00 94.06 99 THR A C 1
ATOM 826 O O . THR A 1 99 ? -11.618 0.156 21.685 1.00 94.06 99 THR A O 1
ATOM 829 N N . ASP A 1 100 ? -12.713 -0.899 23.344 1.00 93.81 100 ASP A N 1
ATOM 830 C CA . ASP A 1 100 ? -12.669 0.214 24.294 1.00 93.81 100 ASP A CA 1
ATOM 831 C C . ASP A 1 100 ? -11.234 0.546 24.742 1.00 93.81 100 ASP A C 1
ATOM 833 O O . ASP A 1 100 ? -10.913 1.693 25.021 1.00 93.81 100 ASP A O 1
ATOM 837 N N . ASP A 1 101 ? -10.337 -0.436 24.706 1.00 96.69 101 ASP A N 1
ATOM 838 C CA . ASP A 1 101 ? -8.903 -0.307 24.960 1.00 96.69 101 ASP A CA 1
ATOM 839 C C . ASP A 1 101 ? -8.151 0.628 23.996 1.00 96.69 101 ASP A C 1
ATOM 841 O O . ASP A 1 101 ? -6.988 0.947 24.250 1.00 96.69 101 ASP A O 1
ATOM 845 N N . TYR A 1 102 ? -8.781 1.057 22.898 1.00 97.00 102 TYR A N 1
ATOM 846 C CA . TYR A 1 102 ? -8.198 1.913 21.868 1.00 97.00 102 TYR A CA 1
ATOM 847 C C . TYR A 1 102 ? -8.987 3.225 21.765 1.00 97.00 102 TYR A C 1
ATOM 849 O O . TYR A 1 102 ? -10.092 3.266 21.230 1.00 97.00 102 TYR A O 1
ATOM 857 N N . LEU A 1 103 ? -8.397 4.323 22.238 1.00 96.88 103 LEU A N 1
ATOM 858 C CA . LEU A 1 103 ? -9.014 5.650 22.247 1.00 96.88 103 LEU A CA 1
ATOM 859 C C . LEU A 1 103 ? -8.275 6.583 21.286 1.00 96.88 103 LEU A C 1
ATOM 861 O O . LEU A 1 103 ? -7.089 6.853 21.459 1.00 96.88 103 LEU A O 1
ATOM 865 N N . SER A 1 104 ? -8.977 7.120 20.292 1.00 97.44 104 SER A N 1
ATOM 866 C CA . SER A 1 104 ? -8.467 8.208 19.453 1.00 97.44 104 SER A CA 1
ATOM 867 C C . SER A 1 104 ? -8.895 9.555 20.029 1.00 97.44 104 SER A C 1
ATOM 869 O O . SER A 1 104 ? -10.083 9.798 20.221 1.00 97.44 104 SER A O 1
ATOM 871 N N . VAL A 1 105 ? -7.944 10.451 20.280 1.00 97.75 105 VAL A N 1
ATOM 872 C CA . VAL A 1 105 ? -8.228 11.802 20.786 1.00 97.75 105 VAL A CA 1
ATOM 873 C C . VAL A 1 105 ? -7.859 12.821 19.724 1.00 97.75 105 VAL A C 1
ATOM 875 O O . VAL A 1 105 ? -6.713 12.827 19.273 1.00 97.75 105 VAL A O 1
ATOM 878 N N . VAL A 1 106 ? -8.818 13.662 19.335 1.00 97.94 106 VAL A N 1
ATOM 879 C CA . VAL A 1 106 ? -8.595 14.827 18.466 1.00 97.94 106 VAL A CA 1
ATOM 880 C C . VAL A 1 106 ? -8.299 16.028 19.358 1.00 97.94 106 VAL A C 1
ATOM 882 O O . VAL A 1 106 ? -9.115 16.378 20.206 1.00 97.94 106 VAL A O 1
ATOM 885 N N . PHE A 1 107 ? -7.125 16.633 19.219 1.00 97.81 107 PHE A N 1
ATOM 886 C CA . PHE A 1 107 ? -6.699 17.744 20.060 1.00 97.81 107 PHE A CA 1
ATOM 887 C C . PHE A 1 107 ? -7.148 19.078 19.481 1.00 97.81 107 PHE A C 1
ATOM 889 O O . PHE A 1 107 ? -6.695 19.490 18.422 1.00 97.81 107 PHE A O 1
ATOM 896 N N . ASP A 1 108 ? -7.987 19.788 20.232 1.00 97.00 108 ASP A N 1
ATOM 897 C CA . ASP A 1 108 ? -8.495 21.101 19.831 1.00 97.00 108 ASP A CA 1
ATOM 898 C C . ASP A 1 108 ? -7.470 22.226 20.071 1.00 97.00 108 ASP A C 1
ATOM 900 O O . ASP A 1 108 ? -7.604 23.318 19.523 1.00 97.00 108 ASP A O 1
ATOM 904 N N . ASN A 1 109 ? -6.462 22.000 20.927 1.00 96.00 109 ASN A N 1
ATOM 905 C CA . ASN A 1 109 ? -5.336 22.915 21.136 1.00 96.00 109 ASN A CA 1
ATOM 906 C C . ASN A 1 109 ? -4.138 22.256 21.854 1.00 96.00 109 ASN A C 1
ATOM 908 O O . ASN A 1 109 ? -4.227 21.180 22.447 1.00 96.00 109 ASN A O 1
ATOM 912 N N . ILE A 1 110 ? -3.003 22.966 21.852 1.00 95.50 110 ILE A N 1
ATOM 913 C CA . ILE A 1 110 ? -1.734 22.528 22.459 1.00 95.50 110 ILE A CA 1
ATOM 914 C C . ILE A 1 110 ? -1.824 22.399 23.992 1.00 95.50 110 ILE A C 1
ATOM 916 O O . ILE A 1 110 ? -1.149 21.553 24.585 1.00 95.50 110 ILE A O 1
ATOM 920 N N . ALA A 1 111 ? -2.647 23.210 24.665 1.00 95.62 111 ALA A N 1
ATOM 921 C CA . ALA A 1 111 ? -2.793 23.130 26.120 1.00 95.62 111 ALA A CA 1
ATOM 922 C C . ALA A 1 111 ? -3.440 21.801 26.544 1.00 95.62 111 ALA A C 1
ATOM 924 O O . ALA A 1 111 ? -2.971 21.159 27.489 1.00 95.62 111 ALA A O 1
ATOM 925 N N . ASP A 1 112 ? -4.447 21.344 25.798 1.00 95.75 112 ASP A N 1
ATOM 926 C CA . ASP A 1 112 ? -5.075 20.041 26.001 1.00 95.75 112 ASP A CA 1
ATOM 927 C C . ASP A 1 112 ? -4.083 18.895 25.759 1.00 95.75 112 ASP A C 1
ATOM 929 O O . ASP A 1 112 ? -4.011 17.960 26.560 1.00 95.75 112 ASP A O 1
ATOM 933 N N . TRP A 1 113 ? -3.257 18.992 24.711 1.00 94.50 113 TRP A N 1
ATOM 934 C CA . TRP A 1 113 ? -2.176 18.035 24.450 1.00 94.50 113 TRP A CA 1
ATOM 935 C C . TRP A 1 113 ? -1.219 17.911 25.641 1.00 94.50 113 TRP A C 1
ATOM 937 O O . TRP A 1 113 ? -0.933 16.806 26.118 1.00 94.50 113 TRP A O 1
ATOM 947 N N . ASN A 1 114 ? -0.761 19.043 26.176 1.00 93.88 114 ASN A N 1
ATOM 948 C CA . ASN A 1 114 ? 0.128 19.067 27.336 1.00 93.88 114 ASN A CA 1
ATOM 949 C C . ASN A 1 114 ? -0.547 18.478 28.587 1.00 93.88 114 ASN A C 1
ATOM 951 O O . ASN A 1 114 ? 0.101 17.783 29.374 1.00 93.88 114 ASN A O 1
ATOM 955 N N . ARG A 1 115 ? -1.855 18.708 28.763 1.00 93.19 115 ARG A N 1
ATOM 956 C CA . ARG A 1 115 ? -2.641 18.160 29.877 1.00 93.19 115 ARG A CA 1
ATOM 957 C C . ARG A 1 115 ? -2.799 16.642 29.793 1.00 93.19 115 ARG A C 1
ATOM 959 O O . ARG A 1 115 ? -2.683 15.991 30.832 1.00 93.19 115 ARG A O 1
ATOM 966 N N . PHE A 1 116 ? -3.026 16.096 28.598 1.00 93.50 116 PHE A N 1
ATOM 967 C CA . PHE A 1 116 ? -3.133 14.652 28.350 1.00 93.50 116 PHE A CA 1
ATOM 968 C C . PHE A 1 116 ? -1.819 13.904 28.593 1.00 93.50 116 PHE A C 1
ATOM 970 O O . PHE A 1 116 ? -1.825 12.765 29.052 1.00 93.50 116 PHE A O 1
ATOM 977 N N . ASN A 1 117 ? -0.684 14.548 28.319 1.00 89.81 117 ASN A N 1
ATOM 978 C CA . ASN A 1 117 ? 0.644 13.955 28.499 1.00 89.81 117 ASN A CA 1
ATOM 979 C C . ASN A 1 117 ? 1.271 14.271 29.873 1.00 89.81 117 ASN A C 1
ATOM 981 O O . ASN A 1 117 ? 2.431 13.937 30.131 1.00 89.81 117 ASN A O 1
ATOM 985 N N . SER A 1 118 ? 0.527 14.916 30.776 1.00 89.31 118 SER A N 1
ATOM 986 C CA . SER A 1 118 ? 1.027 15.298 32.095 1.00 89.31 118 SER A CA 1
ATOM 987 C C . SER A 1 118 ? 1.180 14.086 33.015 1.00 89.31 118 SER A C 1
ATOM 989 O O . SER A 1 118 ? 0.196 13.472 33.418 1.00 89.31 118 SER A O 1
ATOM 991 N N . LYS A 1 119 ? 2.409 13.803 33.467 1.00 85.94 119 LYS A N 1
ATOM 992 C CA . LYS A 1 119 ? 2.668 12.754 34.477 1.00 85.94 119 LYS A CA 1
ATOM 993 C C . LYS A 1 119 ? 1.980 13.015 35.822 1.00 85.94 119 LYS A C 1
ATOM 995 O O . LYS A 1 119 ? 1.738 12.077 36.568 1.00 85.94 119 LYS A O 1
ATOM 1000 N N . LYS A 1 120 ? 1.703 14.284 36.145 1.00 88.94 120 LYS A N 1
ATOM 1001 C CA . LYS A 1 120 ? 1.073 14.685 37.413 1.00 88.94 120 LYS A CA 1
ATOM 1002 C C . LYS A 1 120 ? -0.442 14.506 37.400 1.00 88.94 120 LYS A C 1
ATOM 1004 O O . LYS A 1 120 ? -1.043 14.415 38.460 1.00 88.94 120 LYS A O 1
ATOM 1009 N N . ASN A 1 121 ? -1.048 14.494 36.216 1.00 87.88 121 ASN A N 1
ATOM 1010 C CA . ASN A 1 121 ? -2.491 14.520 36.071 1.00 87.88 121 ASN A CA 1
ATOM 1011 C C . ASN A 1 121 ? -2.927 13.442 35.065 1.00 87.88 121 ASN A C 1
ATOM 1013 O O . ASN A 1 121 ? -3.136 13.757 33.891 1.00 87.88 121 ASN A O 1
ATOM 1017 N N . PRO A 1 122 ? -3.052 12.175 35.490 1.00 88.81 122 PRO A N 1
ATOM 1018 C CA . PRO A 1 122 ? -3.537 11.112 34.616 1.00 88.81 122 PRO A CA 1
ATOM 1019 C C . PRO A 1 122 ? -4.936 11.424 34.065 1.00 88.81 122 PRO A C 1
ATOM 1021 O O . PRO A 1 122 ? -5.722 12.138 34.693 1.00 88.81 122 PRO A O 1
ATOM 1024 N N . ILE A 1 123 ? -5.228 10.905 32.872 1.00 91.94 123 ILE A N 1
ATOM 1025 C CA . ILE A 1 123 ? -6.542 11.025 32.236 1.00 91.94 123 ILE A CA 1
ATOM 1026 C C . ILE A 1 123 ? -7.341 9.761 32.512 1.00 91.94 123 ILE A C 1
ATOM 1028 O O . ILE A 1 123 ? -6.852 8.653 32.274 1.00 91.94 123 ILE A O 1
ATOM 1032 N N . PHE A 1 124 ? -8.572 9.955 32.980 1.00 92.94 124 PHE A N 1
ATOM 1033 C CA . PHE A 1 124 ? -9.535 8.889 33.195 1.00 92.94 124 PHE A CA 1
ATOM 1034 C C . PHE A 1 124 ? -10.697 9.023 32.217 1.00 92.94 124 PHE A C 1
ATOM 1036 O O . PHE A 1 124 ? -11.259 10.105 32.037 1.00 92.94 124 PHE A O 1
ATOM 1043 N N . PHE A 1 125 ? -11.049 7.899 31.605 1.00 95.06 125 PHE A N 1
ATOM 1044 C CA . PHE A 1 125 ? -12.187 7.763 30.714 1.00 95.06 125 PHE A CA 1
ATOM 1045 C C . PHE A 1 125 ? -12.925 6.466 31.049 1.00 95.06 125 PHE A C 1
ATOM 1047 O O . PHE A 1 125 ? -12.296 5.407 31.114 1.00 95.06 125 PHE A O 1
ATOM 1054 N N . ASN A 1 126 ? -14.231 6.545 31.313 1.00 94.12 126 ASN A N 1
ATOM 1055 C CA . ASN A 1 126 ? -15.049 5.406 31.754 1.00 94.12 126 ASN A CA 1
ATOM 1056 C C . ASN A 1 126 ? -14.411 4.643 32.927 1.00 94.12 126 ASN A C 1
ATOM 1058 O O . ASN A 1 126 ? -14.250 3.425 32.887 1.00 94.12 126 ASN A O 1
ATOM 1062 N N . GLY A 1 127 ? -13.944 5.385 33.937 1.00 92.12 127 GLY A N 1
ATOM 1063 C CA . GLY A 1 127 ? -13.267 4.839 35.121 1.00 92.12 127 GLY A CA 1
ATOM 1064 C C . GLY A 1 127 ? -11.867 4.248 34.889 1.00 92.12 127 GLY A C 1
ATOM 1065 O O . GLY A 1 127 ? -11.208 3.870 35.853 1.00 92.12 127 GLY A O 1
ATOM 1066 N N . ASN A 1 128 ? -11.374 4.198 33.649 1.00 95.25 128 ASN A N 1
ATOM 1067 C CA . ASN A 1 128 ? -10.081 3.610 33.307 1.00 95.25 128 ASN A CA 1
ATOM 1068 C C . ASN A 1 128 ? -9.038 4.689 33.016 1.00 95.25 128 ASN A C 1
ATOM 1070 O O . ASN A 1 128 ? -9.335 5.697 32.375 1.00 95.25 128 ASN A O 1
ATOM 1074 N N . GLN A 1 129 ? -7.796 4.468 33.448 1.00 95.25 129 GLN A N 1
ATOM 1075 C CA . GLN A 1 129 ? -6.688 5.356 33.106 1.00 95.25 129 GLN A CA 1
ATOM 1076 C C . GLN A 1 129 ? -6.198 5.077 31.681 1.00 95.25 129 GLN A C 1
ATOM 1078 O O . GLN A 1 129 ? -5.890 3.930 31.353 1.00 95.25 129 GLN A O 1
ATOM 1083 N N . TYR A 1 130 ? -6.035 6.127 30.876 1.00 95.50 130 TYR A N 1
ATOM 1084 C CA . TYR A 1 130 ? -5.465 6.040 29.529 1.00 95.50 130 TYR A CA 1
ATOM 1085 C C . TYR A 1 130 ? -4.084 6.689 29.457 1.00 95.50 130 TYR A C 1
ATOM 1087 O O . TYR A 1 130 ? -3.805 7.698 30.109 1.00 95.50 130 TYR A O 1
ATOM 1095 N N . VAL A 1 131 ? -3.213 6.108 28.636 1.00 95.81 131 VAL A N 1
ATOM 1096 C CA . VAL A 1 131 ? -1.860 6.601 28.362 1.00 95.81 131 VAL A CA 1
ATOM 1097 C C . VAL A 1 131 ? -1.599 6.656 26.867 1.00 95.81 131 VAL A C 1
ATOM 1099 O O . VAL A 1 131 ? -2.173 5.890 26.092 1.00 95.81 131 VAL A O 1
ATOM 1102 N N . ARG A 1 132 ? -0.744 7.594 26.451 1.00 95.50 132 ARG A N 1
ATOM 1103 C CA . ARG A 1 132 ? -0.389 7.768 25.043 1.00 95.50 132 ARG A CA 1
ATOM 1104 C C . ARG A 1 132 ? 0.257 6.491 24.519 1.00 95.50 132 ARG A C 1
ATOM 1106 O O . ARG A 1 132 ? 1.276 6.057 25.051 1.00 95.50 132 ARG A O 1
ATOM 1113 N N . LEU A 1 133 ? -0.297 5.957 23.437 1.00 95.50 133 LEU A N 1
ATOM 1114 C CA . LEU A 1 133 ? 0.252 4.804 22.741 1.00 95.50 133 LEU A CA 1
ATOM 1115 C C . LEU A 1 133 ? 1.098 5.253 21.549 1.00 95.50 133 LEU A C 1
ATOM 1117 O O . LEU A 1 133 ? 2.294 4.955 21.491 1.00 95.50 133 LEU A O 1
ATOM 1121 N N . ILE A 1 134 ? 0.479 5.953 20.589 1.00 95.31 134 ILE A N 1
ATOM 1122 C CA . ILE A 1 134 ? 1.134 6.295 19.323 1.00 95.31 134 ILE A CA 1
ATOM 1123 C C . ILE A 1 134 ? 0.412 7.388 18.524 1.00 95.31 134 ILE A C 1
ATOM 1125 O O . ILE A 1 134 ? -0.812 7.474 18.521 1.00 95.31 134 ILE A O 1
ATOM 1129 N N . GLY A 1 135 ? 1.166 8.212 17.800 1.00 94.31 135 GLY A N 1
ATOM 1130 C CA . GLY A 1 135 ? 0.673 9.090 16.744 1.00 94.31 135 GLY A CA 1
ATOM 1131 C C . GLY A 1 135 ? 0.912 8.463 15.372 1.00 94.31 135 GLY A C 1
ATOM 1132 O O . GLY A 1 135 ? 2.049 8.221 14.975 1.00 94.31 135 GLY A O 1
ATOM 1133 N N . THR A 1 136 ? -0.155 8.196 14.619 1.00 93.81 136 THR A N 1
ATOM 1134 C CA . THR A 1 136 ? -0.016 7.783 13.213 1.00 93.81 136 THR A CA 1
ATOM 1135 C C . THR A 1 136 ? 0.250 9.004 12.336 1.00 93.81 136 THR A C 1
ATOM 1137 O O . THR A 1 136 ? -0.247 10.086 12.625 1.00 93.81 136 THR A O 1
ATOM 1140 N N . ASN A 1 137 ? 0.967 8.851 11.217 1.00 89.38 137 ASN A N 1
ATOM 1141 C CA . ASN A 1 137 ? 1.255 9.982 10.320 1.00 89.38 137 ASN A CA 1
ATOM 1142 C C . ASN A 1 137 ? -0.015 10.704 9.836 1.00 89.38 137 ASN A C 1
ATOM 1144 O O . ASN A 1 137 ? -0.025 11.924 9.716 1.00 89.38 137 ASN A O 1
ATOM 1148 N N . GLY A 1 138 ? -1.077 9.949 9.533 1.00 89.19 138 GLY A N 1
ATOM 1149 C CA . GLY A 1 138 ? -2.372 10.519 9.160 1.00 89.19 138 GLY A CA 1
ATOM 1150 C C . GLY A 1 138 ? -3.084 11.161 10.348 1.00 89.19 138 GLY A C 1
ATOM 1151 O O . GLY A 1 138 ? -3.664 12.227 10.189 1.00 89.19 138 GLY A O 1
ATOM 1152 N N . GLY A 1 139 ? -3.001 10.552 11.533 1.00 92.44 139 GLY A N 1
ATOM 1153 C CA . GLY A 1 139 ? -3.573 11.101 12.759 1.00 92.44 139 GLY A CA 1
ATOM 1154 C C . GLY A 1 139 ? -2.933 12.429 13.143 1.00 92.44 139 GLY A C 1
ATOM 1155 O O . GLY A 1 139 ? -3.642 13.414 13.270 1.00 92.44 139 GLY A O 1
ATOM 1156 N N . VAL A 1 140 ? -1.602 12.493 13.215 1.00 92.50 140 VAL A N 1
ATOM 1157 C CA . VAL A 1 140 ? -0.859 13.702 13.606 1.00 92.50 140 VAL A CA 1
ATOM 1158 C C . VAL A 1 140 ? -1.127 14.876 12.659 1.00 92.50 140 VAL A C 1
ATOM 1160 O O . VAL A 1 140 ? -1.246 16.001 13.119 1.00 92.50 140 VAL A O 1
ATOM 1163 N N . LYS A 1 141 ? -1.290 14.630 11.350 1.00 91.75 141 LYS A N 1
ATOM 1164 C CA . LYS A 1 141 ? -1.682 15.675 10.380 1.00 91.75 141 LYS A CA 1
ATOM 1165 C C . LYS A 1 141 ? -3.092 16.236 10.602 1.00 91.75 141 LYS A C 1
ATOM 1167 O O . LYS A 1 141 ? -3.406 17.278 10.046 1.00 91.75 141 LYS A O 1
ATOM 1172 N N . ASN A 1 142 ? -3.928 15.518 11.346 1.00 93.94 142 ASN A N 1
ATOM 1173 C CA . ASN A 1 142 ? -5.299 15.885 11.696 1.00 93.94 142 ASN A CA 1
ATOM 1174 C C . ASN A 1 142 ? -5.461 15.976 13.226 1.00 93.94 142 ASN A C 1
ATOM 1176 O O . ASN A 1 142 ? -6.500 15.582 13.759 1.00 93.94 142 ASN A O 1
ATOM 1180 N N . ASP A 1 143 ? -4.391 16.354 13.935 1.00 96.25 143 ASP A N 1
ATOM 1181 C CA . ASP A 1 143 ? -4.359 16.555 15.389 1.00 96.25 143 ASP A CA 1
ATOM 1182 C C . ASP A 1 143 ? -4.898 15.375 16.219 1.00 96.25 143 ASP A C 1
ATOM 1184 O O . ASP A 1 143 ? -5.383 15.534 17.334 1.00 96.25 143 ASP A O 1
ATOM 1188 N N . THR A 1 144 ? -4.819 14.156 15.685 1.00 96.56 144 THR A N 1
ATOM 1189 C CA . THR A 1 144 ? -5.356 12.941 16.301 1.00 96.56 144 THR A CA 1
ATOM 1190 C C . THR A 1 144 ? -4.234 12.035 16.808 1.00 96.56 144 THR A C 1
ATOM 1192 O O . THR A 1 144 ? -3.354 11.632 16.041 1.00 96.56 144 THR A O 1
ATOM 1195 N N . VAL A 1 145 ? -4.292 11.634 18.082 1.00 96.69 145 VAL A N 1
ATOM 1196 C CA . VAL A 1 145 ? -3.329 10.699 18.701 1.00 96.69 145 VAL A CA 1
ATOM 1197 C C . VAL A 1 145 ? -4.060 9.553 19.392 1.00 96.69 145 VAL A C 1
ATOM 1199 O O . VAL A 1 145 ? -5.161 9.725 19.911 1.00 96.69 145 VAL A O 1
ATOM 1202 N N . ILE A 1 146 ? -3.443 8.373 19.386 1.00 97.06 146 ILE A N 1
ATOM 1203 C CA . ILE A 1 146 ? -4.011 7.151 19.951 1.00 97.06 146 ILE A CA 1
ATOM 1204 C C . ILE A 1 146 ? -3.499 6.945 21.374 1.00 97.06 146 ILE A C 1
ATOM 1206 O O . ILE A 1 146 ? -2.295 7.008 21.649 1.00 97.06 146 ILE A O 1
ATOM 1210 N N . PHE A 1 147 ? -4.434 6.634 22.258 1.00 97.31 147 PHE A N 1
ATOM 1211 C CA . PHE A 1 147 ? -4.240 6.258 23.646 1.00 97.31 147 PHE A CA 1
ATOM 1212 C C . PHE A 1 147 ? -4.750 4.833 23.863 1.00 97.31 147 PHE A C 1
ATOM 1214 O O . PHE A 1 147 ? -5.652 4.372 23.163 1.00 97.31 147 PHE A O 1
ATOM 1221 N N . CYS A 1 148 ? -4.188 4.143 24.850 1.00 97.62 148 CYS A N 1
ATOM 1222 C CA . CYS A 1 148 ? -4.703 2.859 25.310 1.00 97.62 148 CYS A CA 1
ATOM 1223 C C . CYS A 1 148 ? -4.856 2.838 26.826 1.00 97.62 148 CYS A C 1
ATOM 1225 O O . CYS A 1 148 ? -4.269 3.675 27.524 1.00 97.62 148 CYS A O 1
ATOM 1227 N N . LYS A 1 149 ? -5.620 1.875 27.345 1.00 97.62 149 LYS A N 1
ATOM 1228 C CA . LYS A 1 149 ? -5.712 1.686 28.794 1.00 97.62 149 LYS A CA 1
ATOM 1229 C C . LYS A 1 149 ? -4.346 1.345 29.391 1.00 97.62 149 LYS A C 1
ATOM 1231 O O . LYS A 1 149 ? -3.511 0.676 28.775 1.00 97.62 149 LYS A O 1
ATOM 1236 N N . LYS A 1 150 ? -4.099 1.855 30.599 1.00 96.88 150 LYS A N 1
ATOM 1237 C CA . LYS A 1 150 ? -2.811 1.738 31.295 1.00 96.88 150 LYS A CA 1
ATOM 1238 C C . LYS A 1 150 ? -2.468 0.293 31.674 1.00 96.88 150 LYS A C 1
ATOM 1240 O O . LYS A 1 150 ? -1.287 -0.042 31.687 1.00 96.88 150 LYS A O 1
ATOM 1245 N N . ASP A 1 151 ? -3.466 -0.536 31.961 1.00 97.44 151 ASP A N 1
ATOM 1246 C CA . ASP A 1 151 ? -3.304 -1.934 32.377 1.00 97.44 151 ASP A CA 1
ATOM 1247 C C . ASP A 1 151 ? -2.743 -2.837 31.265 1.00 97.44 151 ASP A C 1
ATOM 1249 O O . ASP A 1 151 ? -1.990 -3.759 31.557 1.00 97.44 151 ASP A O 1
ATOM 1253 N N . ILE A 1 152 ? -3.030 -2.536 29.993 1.00 97.88 152 ILE A N 1
ATOM 1254 C CA . ILE A 1 152 ? -2.478 -3.273 28.840 1.00 97.88 152 ILE A CA 1
ATOM 1255 C C . ILE A 1 152 ? -1.234 -2.624 28.225 1.00 97.88 152 ILE A C 1
ATOM 1257 O O . ILE A 1 152 ? -0.575 -3.234 27.384 1.00 97.88 152 ILE A O 1
ATOM 1261 N N . TYR A 1 153 ? -0.916 -1.382 28.604 1.00 97.94 153 TYR A N 1
ATOM 1262 C CA . TYR A 1 153 ? 0.099 -0.575 27.922 1.00 97.94 153 TYR A CA 1
ATOM 1263 C C . TYR A 1 153 ? 1.473 -1.246 27.886 1.00 97.94 153 TYR A C 1
ATOM 1265 O O . TYR A 1 153 ? 2.121 -1.227 26.848 1.00 97.94 153 TYR A O 1
ATOM 1273 N N . GLU A 1 154 ? 1.933 -1.820 28.999 1.00 97.94 154 GLU A N 1
ATOM 1274 C CA . GLU A 1 154 ? 3.299 -2.357 29.090 1.00 97.94 154 GLU A CA 1
ATOM 1275 C C . GLU A 1 154 ? 3.491 -3.565 28.173 1.00 97.94 154 GLU A C 1
ATOM 1277 O O . GLU A 1 154 ? 4.468 -3.624 27.427 1.00 97.94 154 GLU A O 1
ATOM 1282 N N . GLU A 1 155 ? 2.519 -4.477 28.153 1.00 98.25 155 GLU A N 1
ATOM 1283 C CA . GLU A 1 155 ? 2.547 -5.637 27.266 1.00 98.25 155 GLU A CA 1
ATOM 1284 C C . GLU A 1 155 ? 2.356 -5.232 25.798 1.00 98.25 155 GLU A C 1
ATOM 1286 O O . GLU A 1 155 ? 3.081 -5.709 24.921 1.00 98.25 155 GLU A O 1
ATOM 1291 N N . LEU A 1 156 ? 1.440 -4.300 25.515 1.00 98.06 156 LEU A N 1
ATOM 1292 C CA . LEU A 1 156 ? 1.230 -3.792 24.161 1.00 98.06 156 LEU A CA 1
ATOM 1293 C C . LEU A 1 156 ? 2.477 -3.067 23.635 1.00 98.06 156 LEU A C 1
ATOM 1295 O O . LEU A 1 156 ? 2.890 -3.297 22.501 1.00 98.06 156 LEU A O 1
ATOM 1299 N N . ASP A 1 157 ? 3.118 -2.226 24.447 1.00 97.50 157 ASP A N 1
ATOM 1300 C CA . ASP A 1 157 ? 4.346 -1.520 24.079 1.00 97.50 157 ASP A CA 1
ATOM 1301 C C . ASP A 1 157 ? 5.512 -2.490 23.865 1.00 97.50 157 ASP A C 1
ATOM 1303 O O . ASP A 1 157 ? 6.242 -2.356 22.879 1.00 97.50 157 ASP A O 1
ATOM 1307 N N . ARG A 1 158 ? 5.660 -3.506 24.728 1.00 97.75 158 ARG A N 1
ATOM 1308 C CA . ARG A 1 158 ? 6.663 -4.570 24.575 1.00 97.75 158 ARG A CA 1
ATOM 1309 C C . ARG A 1 158 ? 6.509 -5.273 23.229 1.00 97.75 158 ARG A C 1
ATOM 1311 O O . ARG A 1 158 ? 7.486 -5.367 22.482 1.00 97.75 158 ARG A O 1
ATOM 1318 N N . ARG A 1 159 ? 5.283 -5.697 22.892 1.00 98.06 159 ARG A N 1
ATOM 1319 C CA . ARG A 1 159 ? 4.982 -6.323 21.600 1.00 98.06 159 ARG A CA 1
ATOM 1320 C C . ARG A 1 159 ? 5.262 -5.369 20.450 1.00 98.06 159 ARG A C 1
ATOM 1322 O O . ARG A 1 159 ? 6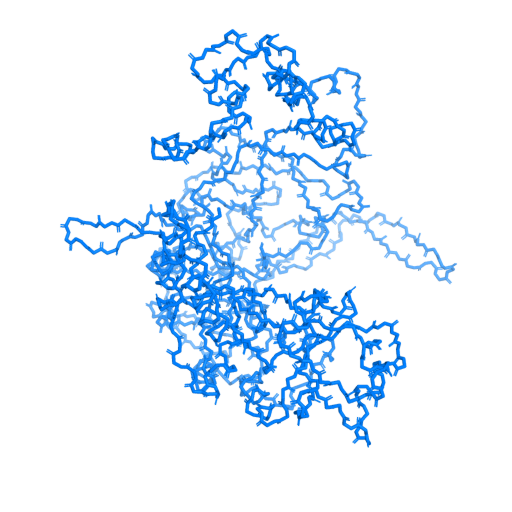.004 -5.730 19.549 1.00 98.06 159 ARG A O 1
ATOM 1329 N N . LEU A 1 160 ? 4.789 -4.123 20.510 1.00 97.38 160 LEU A N 1
ATOM 1330 C CA . LEU A 1 160 ? 5.030 -3.123 19.464 1.00 97.38 160 LEU A CA 1
ATOM 1331 C C . LEU A 1 160 ? 6.517 -2.796 19.250 1.00 97.38 160 LEU A C 1
ATOM 1333 O O . LEU A 1 160 ? 6.895 -2.441 18.136 1.00 97.38 160 LEU A O 1
ATOM 1337 N N . ASN A 1 161 ? 7.366 -2.915 20.276 1.00 96.94 161 ASN A N 1
ATOM 1338 C CA . ASN A 1 161 ? 8.818 -2.757 20.136 1.00 96.94 161 ASN A CA 1
ATOM 1339 C C . ASN A 1 161 ? 9.504 -3.983 19.495 1.00 96.94 161 ASN A C 1
ATOM 1341 O O . ASN A 1 161 ? 10.628 -3.858 19.005 1.00 96.94 161 ASN A O 1
ATOM 1345 N N . ASN A 1 162 ? 8.841 -5.142 19.483 1.00 97.69 162 ASN A N 1
ATOM 1346 C CA . ASN A 1 162 ? 9.238 -6.374 18.802 1.00 97.69 162 ASN A CA 1
ATOM 1347 C C . ASN A 1 162 ? 10.713 -6.773 18.976 1.00 97.69 162 ASN A C 1
ATOM 1349 O O . ASN A 1 162 ? 11.410 -7.028 17.994 1.00 97.69 162 ASN A O 1
ATOM 1353 N N . GLY A 1 163 ? 11.226 -6.746 20.206 1.00 96.69 163 GLY A N 1
ATOM 1354 C CA . GLY A 1 163 ? 12.595 -7.187 20.502 1.00 96.69 163 GLY A CA 1
ATOM 1355 C C . GLY A 1 163 ? 13.722 -6.340 19.892 1.00 96.69 163 GLY A C 1
ATOM 1356 O O . GLY A 1 163 ? 14.876 -6.750 19.961 1.00 96.69 163 GLY A O 1
ATOM 1357 N N . ARG A 1 164 ? 13.434 -5.161 19.313 1.00 95.81 164 ARG A N 1
ATOM 1358 C CA . ARG A 1 164 ? 14.474 -4.287 18.745 1.00 95.81 164 ARG A CA 1
ATOM 1359 C C . ARG A 1 164 ? 15.544 -3.944 19.790 1.00 95.81 164 ARG A C 1
ATOM 1361 O O . ARG A 1 164 ? 15.226 -3.723 20.960 1.00 95.81 164 ARG A O 1
ATOM 1368 N N . ASN A 1 165 ? 16.787 -3.753 19.356 1.00 95.62 165 ASN A N 1
ATOM 1369 C CA . ASN A 1 165 ? 17.841 -3.232 20.221 1.00 95.62 165 ASN A CA 1
ATOM 1370 C C . ASN A 1 165 ? 17.538 -1.782 20.681 1.00 95.62 165 ASN A C 1
ATOM 1372 O O . ASN A 1 165 ? 17.555 -0.853 19.865 1.00 95.62 165 ASN A O 1
ATOM 1376 N N . PRO A 1 166 ? 17.320 -1.526 21.987 1.00 91.81 166 PRO A N 1
ATOM 1377 C CA . PRO A 1 166 ? 16.977 -0.193 22.483 1.00 91.81 166 PRO A CA 1
ATOM 1378 C C . PRO A 1 166 ? 18.151 0.799 22.438 1.00 91.81 166 PRO A C 1
ATOM 1380 O O . PRO A 1 166 ? 17.923 2.002 22.537 1.00 91.81 166 PRO A O 1
ATOM 1383 N N . LYS A 1 167 ? 19.396 0.323 22.279 1.00 93.69 167 LYS A N 1
ATOM 1384 C CA . LYS A 1 167 ? 20.597 1.174 22.192 1.00 93.69 167 LYS A CA 1
ATOM 1385 C C . LYS A 1 167 ? 20.752 1.839 20.820 1.00 93.69 167 LYS A C 1
ATOM 1387 O O . LYS A 1 167 ? 21.506 2.807 20.701 1.00 93.69 167 LYS A O 1
ATOM 1392 N N . LYS A 1 168 ? 20.058 1.343 19.789 1.00 92.31 168 LYS A N 1
ATOM 1393 C CA . LYS A 1 168 ? 20.054 1.948 18.451 1.00 92.31 168 LYS A CA 1
ATOM 1394 C C . LYS A 1 168 ? 19.292 3.272 18.482 1.00 92.31 168 LYS A C 1
ATOM 1396 O O . LYS A 1 168 ? 18.145 3.340 18.925 1.00 92.31 168 LYS A O 1
ATOM 1401 N N . LYS A 1 169 ? 19.956 4.340 18.036 1.00 91.62 169 LYS A N 1
ATOM 1402 C CA . LYS A 1 169 ? 19.396 5.694 18.023 1.00 91.62 169 LYS A CA 1
ATOM 1403 C C . LYS A 1 169 ? 18.652 5.929 16.714 1.00 91.62 169 LYS A C 1
ATOM 1405 O O . LYS A 1 169 ? 19.204 5.722 15.640 1.00 91.62 169 LYS A O 1
ATOM 1410 N N . TYR A 1 170 ? 17.431 6.433 16.823 1.00 89.94 170 TYR A N 1
ATOM 1411 C CA . TYR A 1 170 ? 16.594 6.807 15.689 1.00 89.94 170 TYR A CA 1
ATOM 1412 C C . TYR A 1 170 ? 16.079 8.230 15.882 1.00 89.94 170 TYR A C 1
ATOM 1414 O O . TYR A 1 170 ? 15.874 8.677 17.012 1.00 89.94 170 TYR A O 1
ATOM 1422 N N . VAL A 1 171 ? 15.831 8.937 14.778 1.00 93.00 171 VAL A N 1
ATOM 1423 C CA . VAL A 1 171 ? 15.109 10.215 14.825 1.00 93.00 171 VAL A CA 1
ATOM 1424 C C . VAL A 1 171 ? 13.713 9.945 15.405 1.00 93.00 171 VAL A C 1
ATOM 1426 O O . VAL A 1 171 ? 13.003 9.114 14.829 1.00 93.00 171 VAL A O 1
ATOM 1429 N N . PRO A 1 172 ? 13.286 10.617 16.495 1.00 91.12 172 PRO A N 1
ATOM 1430 C CA . PRO A 1 172 ? 12.034 10.296 17.186 1.00 91.12 172 PRO A CA 1
ATOM 1431 C C . PRO A 1 172 ? 10.810 10.248 16.266 1.00 91.12 172 PRO A C 1
ATOM 1433 O O . PRO A 1 172 ? 10.050 9.284 16.308 1.00 91.12 172 PRO A O 1
ATOM 1436 N N . ALA A 1 173 ? 10.678 11.222 15.360 1.00 89.94 173 ALA A N 1
ATOM 1437 C CA . ALA A 1 173 ? 9.587 11.26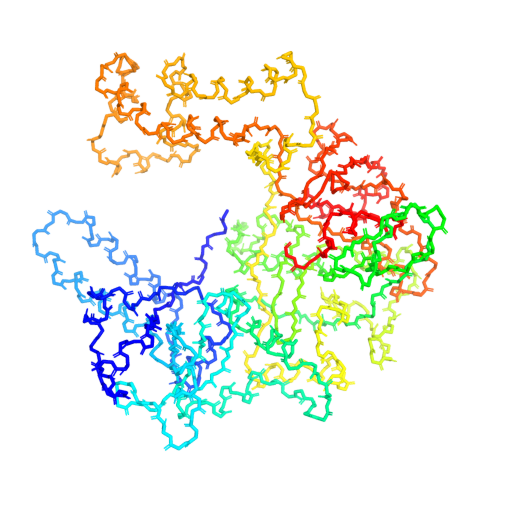1 14.387 1.00 89.94 173 ALA A CA 1
ATOM 1438 C C . ALA A 1 173 ? 9.600 10.058 13.422 1.00 89.94 173 ALA A C 1
ATOM 1440 O O . ALA A 1 173 ? 8.553 9.477 13.141 1.00 89.94 173 ALA A O 1
ATOM 1441 N N . LYS A 1 174 ? 10.783 9.627 12.950 1.00 90.75 174 LYS A N 1
ATOM 1442 C CA . LYS A 1 174 ? 10.909 8.430 12.098 1.00 90.75 174 LYS A CA 1
ATOM 1443 C C . LYS A 1 174 ? 10.540 7.172 12.880 1.00 90.75 174 LYS A C 1
ATOM 1445 O O . LYS A 1 174 ? 9.754 6.368 12.390 1.00 90.75 174 LYS A O 1
ATOM 1450 N N . PHE A 1 175 ? 11.051 7.031 14.101 1.00 92.94 175 PHE A N 1
ATOM 1451 C CA . PHE A 1 175 ? 10.748 5.890 14.962 1.00 92.94 175 PHE A CA 1
ATOM 1452 C C . PHE A 1 175 ? 9.244 5.749 15.225 1.00 92.94 175 PHE A C 1
ATOM 1454 O O . PHE A 1 175 ? 8.684 4.671 15.027 1.00 92.94 175 PHE A O 1
ATOM 1461 N N . GLU A 1 176 ? 8.576 6.842 15.600 1.00 92.69 176 GLU A N 1
ATOM 1462 C CA . GLU A 1 176 ? 7.130 6.848 15.819 1.00 92.69 176 GLU A CA 1
ATOM 1463 C C . GLU A 1 176 ? 6.362 6.470 14.545 1.00 92.69 176 GLU A C 1
ATOM 1465 O O . GLU A 1 176 ? 5.488 5.604 14.589 1.00 92.69 176 GLU A O 1
ATOM 1470 N N . SER A 1 177 ? 6.764 7.017 13.392 1.00 92.00 177 SER A N 1
ATOM 1471 C CA . SER A 1 177 ? 6.150 6.686 12.103 1.00 92.00 177 SER A CA 1
ATOM 1472 C C . SER A 1 177 ? 6.280 5.201 11.737 1.00 92.00 177 SER A C 1
ATOM 1474 O O . SER A 1 177 ? 5.355 4.614 11.173 1.00 92.00 177 SER A O 1
ATOM 1476 N N . TYR A 1 178 ? 7.406 4.569 12.086 1.00 94.19 178 TYR A N 1
ATOM 1477 C CA . TYR A 1 178 ? 7.649 3.151 11.831 1.00 94.19 178 TYR A CA 1
ATOM 1478 C C . TYR A 1 178 ? 6.876 2.262 12.800 1.00 94.19 178 TYR A C 1
ATOM 1480 O O . TYR A 1 178 ? 6.308 1.254 12.387 1.00 94.19 178 TYR A O 1
ATOM 1488 N N . LYS A 1 179 ? 6.778 2.660 14.070 1.00 95.00 179 LYS A N 1
ATOM 1489 C CA . LYS A 1 179 ? 5.987 1.930 15.067 1.00 95.00 179 LYS A CA 1
ATOM 1490 C C . LYS A 1 179 ? 4.495 1.982 14.715 1.00 95.00 179 LYS A C 1
ATOM 1492 O O . LYS A 1 179 ? 3.774 1.000 14.896 1.00 95.00 179 LYS A O 1
ATOM 1497 N N . ALA A 1 180 ? 4.048 3.089 14.115 1.00 94.81 180 ALA A N 1
ATOM 1498 C CA . ALA A 1 180 ? 2.669 3.307 13.686 1.00 94.81 180 ALA A CA 1
ATOM 1499 C C . ALA A 1 180 ? 2.242 2.424 12.503 1.00 94.81 180 ALA A C 1
ATOM 1501 O O . ALA A 1 180 ? 1.049 2.335 12.210 1.00 94.81 180 ALA A O 1
ATOM 1502 N N . LEU A 1 181 ? 3.175 1.723 11.846 1.00 93.88 181 LEU A N 1
ATOM 1503 C CA . LEU A 1 181 ? 2.847 0.749 10.800 1.00 93.88 181 LEU A CA 1
ATOM 1504 C C . LEU A 1 181 ? 1.913 -0.355 11.310 1.00 93.88 181 LEU A C 1
ATOM 1506 O O . LEU A 1 181 ? 1.049 -0.798 10.554 1.00 93.88 181 LEU A O 1
ATOM 1510 N N . SER A 1 182 ? 2.026 -0.722 12.590 1.00 95.06 182 SER A N 1
ATOM 1511 C CA . SER A 1 182 ? 1.144 -1.677 13.280 1.00 95.06 182 SER A CA 1
ATOM 1512 C C . SER A 1 182 ? -0.339 -1.273 13.271 1.00 95.06 182 SER A C 1
ATOM 1514 O O . SER A 1 182 ? -1.212 -2.138 13.266 1.00 95.06 182 SER A O 1
ATOM 1516 N N . CYS A 1 183 ? -0.640 0.027 13.181 1.00 95.31 183 CYS A N 1
ATOM 1517 C CA . CYS A 1 183 ? -2.004 0.554 13.095 1.00 95.31 183 CYS A CA 1
ATOM 1518 C C . CYS A 1 183 ? -2.563 0.547 11.659 1.00 95.31 183 CYS A C 1
ATOM 1520 O O . CYS A 1 183 ? -3.700 0.960 11.439 1.00 95.31 183 CYS A O 1
ATOM 1522 N N . SER A 1 184 ? -1.784 0.114 10.660 1.00 92.56 184 SER A N 1
ATOM 1523 C CA . SER A 1 184 ? -2.250 0.055 9.272 1.00 92.56 184 SER A CA 1
ATOM 1524 C C . SER A 1 184 ? -3.273 -1.063 9.082 1.00 92.56 184 SER A C 1
ATOM 1526 O O . SER A 1 184 ? -3.023 -2.217 9.443 1.00 92.56 184 SER A O 1
ATOM 1528 N N . ALA A 1 185 ? -4.381 -0.728 8.421 1.00 92.94 185 ALA A N 1
ATOM 1529 C CA . ALA A 1 185 ? -5.367 -1.696 7.960 1.00 92.94 185 ALA A CA 1
ATOM 1530 C C . ALA A 1 185 ? -4.688 -2.792 7.126 1.00 92.94 185 ALA A C 1
ATOM 1532 O O . ALA A 1 185 ? -4.028 -2.498 6.124 1.00 92.94 185 ALA A O 1
ATOM 1533 N N . SER A 1 186 ? -4.800 -4.043 7.566 1.00 94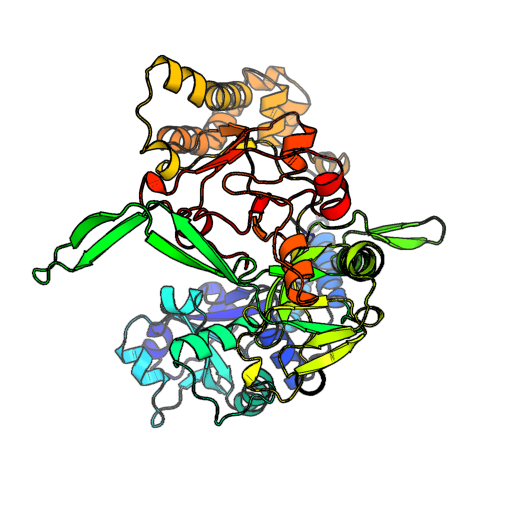.19 186 SER A N 1
ATOM 1534 C CA . SER A 1 186 ? -4.115 -5.162 6.917 1.00 94.19 186 SER A CA 1
ATOM 1535 C C . SER A 1 186 ? -4.699 -6.512 7.328 1.00 94.19 186 SER A C 1
ATOM 1537 O O . SER A 1 186 ? -5.180 -6.684 8.452 1.00 94.19 186 SER A O 1
ATOM 1539 N N . VAL A 1 187 ? -4.641 -7.475 6.407 1.00 94.94 187 VAL A N 1
ATOM 1540 C CA . VAL A 1 187 ? -5.160 -8.835 6.590 1.00 94.94 187 VAL A CA 1
ATOM 1541 C C . VAL A 1 187 ? -3.992 -9.804 6.796 1.00 94.94 187 VAL A C 1
ATOM 1543 O O . VAL A 1 187 ? -3.118 -9.848 5.928 1.00 94.94 187 VAL A O 1
ATOM 1546 N N . PRO A 1 188 ? -3.948 -10.577 7.896 1.00 95.44 188 PRO A N 1
ATOM 1547 C CA . PRO A 1 188 ? -2.949 -11.626 8.081 1.00 95.44 188 PRO A CA 1
ATOM 1548 C C . PRO A 1 188 ? -3.019 -12.685 6.981 1.00 95.44 188 PRO A C 1
ATOM 1550 O O . PRO A 1 188 ? -4.105 -13.120 6.603 1.00 95.44 188 PRO A O 1
ATOM 1553 N N . VAL A 1 189 ? -1.858 -13.122 6.506 1.00 97.06 189 VAL A N 1
ATOM 1554 C CA . VAL A 1 189 ? -1.718 -14.153 5.469 1.00 97.06 189 VAL A CA 1
ATOM 1555 C C . VAL A 1 189 ? -0.799 -15.276 5.949 1.00 97.06 189 VAL A C 1
ATOM 1557 O O . VAL A 1 189 ? -0.182 -15.195 7.019 1.00 97.06 189 VAL A O 1
ATOM 1560 N N . THR A 1 190 ? -0.712 -16.355 5.175 1.00 97.12 190 THR A N 1
ATOM 1561 C CA . THR A 1 190 ? 0.216 -17.454 5.448 1.00 97.12 190 THR A CA 1
ATOM 1562 C C . THR A 1 190 ? 1.643 -16.922 5.588 1.00 97.12 190 THR A C 1
ATOM 1564 O O . THR A 1 190 ? 2.122 -16.180 4.732 1.00 97.12 190 THR A O 1
ATOM 1567 N N . GLN A 1 191 ? 2.345 -17.331 6.647 1.00 97.00 191 GLN A N 1
ATOM 1568 C CA . GLN A 1 191 ? 3.752 -16.982 6.822 1.00 97.00 191 GLN A CA 1
ATOM 1569 C C . GLN A 1 191 ? 4.632 -17.627 5.726 1.00 97.00 191 GLN A C 1
ATOM 1571 O O . GLN A 1 191 ? 4.384 -18.781 5.358 1.00 97.00 191 GLN A O 1
ATOM 1576 N N . PRO A 1 192 ? 5.632 -16.898 5.196 1.00 97.38 192 PRO A N 1
ATOM 1577 C CA . PRO A 1 192 ? 6.604 -17.431 4.238 1.00 97.38 192 PRO A CA 1
ATOM 1578 C C . PRO A 1 192 ? 7.446 -18.550 4.870 1.00 97.38 192 PRO A C 1
ATOM 1580 O O . PRO A 1 192 ? 7.703 -18.513 6.073 1.00 97.38 192 PRO A O 1
ATOM 1583 N N . ARG A 1 193 ? 7.916 -19.525 4.073 1.00 95.50 193 ARG A N 1
ATOM 1584 C CA . ARG A 1 193 ? 8.826 -20.582 4.570 1.00 95.50 193 ARG A CA 1
ATOM 1585 C C . ARG A 1 193 ? 10.189 -20.026 4.973 1.00 95.50 193 ARG A C 1
ATOM 1587 O O . ARG A 1 193 ? 10.777 -20.489 5.942 1.00 95.50 193 ARG A O 1
ATOM 1594 N N . GLY A 1 194 ? 10.659 -19.035 4.225 1.00 97.00 194 GLY A N 1
ATOM 1595 C CA . GLY A 1 194 ? 11.894 -18.314 4.488 1.00 97.00 194 GLY A CA 1
ATOM 1596 C C . GLY A 1 194 ? 11.800 -16.893 3.958 1.00 97.00 194 GLY A C 1
ATOM 1597 O O . GLY A 1 194 ? 11.135 -16.636 2.947 1.00 97.00 194 GLY A O 1
ATOM 1598 N N . VAL A 1 195 ? 12.463 -15.981 4.661 1.00 98.38 195 VAL A N 1
ATOM 1599 C CA . VAL A 1 195 ? 12.587 -14.573 4.288 1.00 98.38 195 VAL A CA 1
ATOM 1600 C C . VAL A 1 195 ? 14.063 -14.272 4.104 1.00 98.38 195 VAL A C 1
ATOM 1602 O O . VAL A 1 195 ? 14.879 -14.670 4.928 1.00 98.38 195 VAL A O 1
ATOM 1605 N N . LEU A 1 196 ? 14.399 -13.561 3.037 1.00 98.56 196 LEU A N 1
ATOM 1606 C CA . LEU A 1 196 ? 15.730 -13.022 2.811 1.00 98.56 196 LEU A CA 1
ATOM 1607 C C . LEU A 1 196 ? 15.650 -11.500 2.852 1.00 98.56 196 LEU A C 1
ATOM 1609 O O . LEU A 1 196 ? 14.780 -10.905 2.215 1.00 98.56 196 LEU A O 1
ATOM 1613 N N . VAL A 1 197 ? 16.562 -10.874 3.591 1.00 98.50 197 VAL A N 1
ATOM 1614 C CA . VAL A 1 197 ? 16.733 -9.419 3.574 1.00 98.50 197 VAL A CA 1
ATOM 1615 C C . VAL A 1 197 ? 18.042 -9.115 2.876 1.00 98.50 197 VAL A C 1
ATOM 1617 O O . VAL A 1 197 ? 19.080 -9.593 3.319 1.00 98.50 197 VAL A O 1
ATOM 1620 N N . ILE A 1 198 ? 17.998 -8.324 1.810 1.00 97.81 198 ILE A N 1
ATOM 1621 C CA . ILE A 1 198 ? 19.183 -7.875 1.070 1.00 97.81 198 ILE A CA 1
ATOM 1622 C C . ILE A 1 198 ? 19.326 -6.360 1.159 1.00 97.81 198 ILE A C 1
ATOM 1624 O O . ILE A 1 198 ? 18.372 -5.646 1.472 1.00 97.81 198 ILE A O 1
ATOM 1628 N N . LYS A 1 199 ? 20.518 -5.839 0.882 1.00 96.69 199 LYS A N 1
ATOM 1629 C CA . LYS A 1 199 ? 20.674 -4.401 0.638 1.00 96.69 199 LYS A CA 1
ATOM 1630 C C . LYS A 1 199 ? 20.068 -4.055 -0.724 1.00 96.69 199 LYS A C 1
ATOM 1632 O O . LYS A 1 199 ? 19.950 -4.916 -1.592 1.00 96.69 199 LYS A O 1
ATOM 1637 N N . ASP A 1 200 ? 19.632 -2.811 -0.872 1.00 95.44 200 ASP A N 1
ATOM 1638 C CA . ASP A 1 200 ? 19.207 -2.308 -2.176 1.00 95.44 200 ASP A CA 1
ATOM 1639 C C . ASP A 1 200 ? 20.430 -2.073 -3.072 1.00 95.44 200 ASP A C 1
ATOM 1641 O O . ASP A 1 200 ? 21.513 -1.726 -2.587 1.00 95.44 200 ASP A O 1
ATOM 1645 N N . GLY A 1 201 ? 20.238 -2.246 -4.375 1.00 93.50 201 GLY A N 1
ATOM 1646 C CA . GLY A 1 201 ? 21.243 -1.925 -5.368 1.00 93.50 201 GLY A CA 1
ATOM 1647 C C . GLY A 1 201 ? 21.295 -0.426 -5.634 1.00 93.50 201 GLY A C 1
ATOM 1648 O O . GLY A 1 201 ? 20.294 0.284 -5.549 1.00 93.50 201 GLY A O 1
ATOM 1649 N N . VAL A 1 202 ? 22.487 0.053 -5.985 1.00 95.19 202 VAL A N 1
ATOM 1650 C CA . VAL A 1 202 ? 22.732 1.460 -6.304 1.00 95.19 202 VAL A CA 1
ATOM 1651 C C . VAL A 1 202 ? 23.338 1.570 -7.694 1.00 95.19 202 VAL A C 1
ATOM 1653 O O . VAL A 1 202 ? 24.280 0.854 -8.034 1.00 95.19 202 VAL A O 1
ATOM 1656 N N . THR A 1 203 ? 22.801 2.482 -8.494 1.00 95.69 203 THR A N 1
ATOM 1657 C CA . THR A 1 203 ? 23.324 2.853 -9.813 1.00 95.69 203 THR A CA 1
ATOM 1658 C C . THR A 1 203 ? 23.879 4.267 -9.791 1.00 95.69 203 THR A C 1
ATOM 1660 O O . THR A 1 203 ? 23.331 5.140 -9.116 1.00 95.69 203 THR A O 1
ATOM 1663 N N . PHE A 1 204 ? 24.915 4.493 -10.596 1.00 96.19 204 PHE A N 1
ATOM 1664 C CA . PHE A 1 204 ? 25.559 5.790 -10.768 1.00 96.19 204 PHE A CA 1
ATOM 1665 C C . PHE A 1 204 ? 25.490 6.193 -12.236 1.00 96.19 204 PHE A C 1
ATOM 1667 O O . PHE A 1 204 ? 25.926 5.440 -13.108 1.00 96.19 204 PHE A O 1
ATOM 1674 N N . PHE A 1 205 ? 24.945 7.369 -12.518 1.00 95.06 205 PHE A N 1
ATOM 1675 C CA . PHE A 1 205 ? 24.836 7.897 -13.877 1.00 95.06 205 PHE A CA 1
ATOM 1676 C C . PHE A 1 205 ? 24.804 9.429 -13.836 1.00 95.06 205 PHE A C 1
ATOM 1678 O O . PHE A 1 205 ? 24.759 10.039 -12.767 1.00 95.06 205 PHE A O 1
ATOM 1685 N N . LYS A 1 206 ? 24.877 10.055 -15.012 1.00 95.00 206 LYS A N 1
ATOM 1686 C CA . LYS A 1 206 ? 24.795 11.509 -15.159 1.00 95.00 206 LYS A CA 1
ATOM 1687 C C . LYS A 1 206 ? 23.481 11.906 -15.804 1.00 95.00 206 LYS A C 1
ATOM 1689 O O . LYS A 1 206 ? 23.041 11.260 -16.758 1.00 95.00 206 LYS A O 1
ATOM 1694 N N . ASP A 1 207 ? 22.887 12.985 -15.315 1.00 93.38 207 ASP A N 1
ATOM 1695 C CA . ASP A 1 207 ? 21.697 13.556 -15.935 1.00 93.38 207 ASP A CA 1
ATOM 1696 C C . ASP A 1 207 ? 21.667 15.078 -15.846 1.00 93.38 207 ASP A C 1
ATOM 1698 O O . ASP A 1 207 ? 22.474 15.712 -15.164 1.00 93.38 207 ASP A O 1
ATOM 1702 N N . LYS A 1 208 ? 20.726 15.659 -16.579 1.00 91.62 208 LYS A N 1
ATOM 1703 C CA . LYS A 1 208 ? 20.385 17.068 -16.486 1.00 91.62 208 LYS A CA 1
ATOM 1704 C C . LYS A 1 208 ? 19.414 17.276 -15.329 1.00 91.62 208 LYS A C 1
ATOM 1706 O O . LYS A 1 208 ? 18.368 16.631 -15.276 1.00 91.62 208 LYS A O 1
ATOM 1711 N N . VAL A 1 209 ? 19.742 18.193 -14.425 1.00 91.38 209 VAL A N 1
ATOM 1712 C CA . VAL A 1 209 ? 18.928 18.485 -13.240 1.00 91.38 209 VAL A CA 1
ATOM 1713 C C . VAL A 1 209 ? 18.656 19.976 -13.100 1.00 91.38 209 VAL A C 1
ATOM 1715 O O . VAL A 1 209 ? 19.393 20.823 -13.606 1.00 91.38 209 VAL A O 1
ATOM 1718 N N . LEU A 1 210 ? 17.585 20.286 -12.375 1.00 89.06 210 LEU A N 1
ATOM 1719 C CA . LEU A 1 210 ? 17.312 21.620 -11.866 1.00 89.06 210 LEU A CA 1
ATOM 1720 C C . LEU A 1 210 ? 17.710 21.650 -10.392 1.00 89.06 210 LEU A C 1
ATOM 1722 O O . LEU A 1 210 ? 17.109 20.959 -9.569 1.00 89.06 210 LEU A O 1
ATOM 1726 N N . GLN A 1 211 ? 18.740 22.421 -10.071 1.00 88.44 211 GLN A N 1
ATOM 1727 C CA . GLN A 1 211 ? 19.214 22.612 -8.711 1.00 88.44 211 GLN A CA 1
ATOM 1728 C C . GLN A 1 211 ? 18.518 23.829 -8.100 1.00 88.44 211 GLN A C 1
ATOM 1730 O O . GLN A 1 211 ? 18.591 24.927 -8.648 1.00 88.44 211 GLN A O 1
ATOM 1735 N N . LEU A 1 212 ? 17.854 23.616 -6.965 1.00 87.00 212 LEU A N 1
ATOM 1736 C CA . LEU A 1 212 ? 17.260 24.666 -6.140 1.00 87.00 212 LEU A CA 1
ATOM 1737 C C . LEU A 1 212 ? 18.169 24.927 -4.939 1.00 87.00 212 LEU A C 1
ATOM 1739 O O . LEU A 1 212 ? 18.437 24.010 -4.160 1.00 87.00 212 LEU A O 1
ATOM 1743 N N . THR A 1 213 ? 18.627 26.165 -4.785 1.00 87.50 213 THR A N 1
ATOM 1744 C CA . THR A 1 213 ? 19.425 26.615 -3.635 1.00 87.50 213 THR A CA 1
ATOM 1745 C C . THR A 1 213 ? 18.746 27.790 -2.946 1.00 87.50 213 THR A C 1
ATOM 1747 O O . THR A 1 213 ? 18.169 28.640 -3.613 1.00 87.50 213 THR A O 1
ATOM 1750 N N . ASP A 1 214 ? 18.794 27.830 -1.613 1.00 88.88 214 ASP A N 1
ATOM 1751 C CA . ASP A 1 214 ? 18.354 28.993 -0.829 1.00 88.88 214 ASP A CA 1
ATOM 1752 C C . ASP A 1 214 ? 19.289 30.174 -1.128 1.00 88.88 214 ASP A C 1
ATOM 1754 O O . ASP A 1 214 ? 20.512 30.021 -1.074 1.00 88.88 214 ASP A O 1
ATOM 1758 N N . ASP A 1 215 ? 18.722 31.331 -1.467 1.00 86.94 215 ASP A N 1
ATOM 1759 C CA . ASP A 1 215 ? 19.489 32.545 -1.770 1.00 86.94 215 ASP A CA 1
ATOM 1760 C C . ASP A 1 215 ? 19.940 33.308 -0.504 1.00 86.94 215 ASP A C 1
ATOM 1762 O O . ASP A 1 215 ? 20.602 34.349 -0.587 1.00 86.94 215 ASP A O 1
ATOM 1766 N N . GLY A 1 216 ? 19.572 32.811 0.684 1.00 87.12 216 GLY A N 1
ATOM 1767 C CA . GLY A 1 216 ? 19.862 33.409 1.986 1.00 87.12 216 GLY A CA 1
ATOM 1768 C C . GLY A 1 216 ? 19.055 34.677 2.287 1.00 87.12 216 GLY A C 1
ATOM 1769 O O . GLY A 1 216 ? 19.279 35.317 3.317 1.00 87.12 216 GLY A O 1
ATOM 1770 N N . LYS A 1 217 ? 18.126 35.058 1.405 1.00 87.94 217 LYS A N 1
ATOM 1771 C CA . LYS A 1 217 ? 17.263 36.248 1.477 1.00 87.94 217 LYS A CA 1
ATOM 1772 C C . LYS A 1 217 ? 15.775 35.881 1.511 1.00 87.94 217 LYS A C 1
ATOM 1774 O O . LYS A 1 217 ? 14.925 36.764 1.410 1.00 87.94 217 LYS A O 1
ATOM 1779 N N . GLY A 1 218 ? 15.461 34.599 1.695 1.00 82.06 218 GLY A N 1
ATOM 1780 C CA . GLY A 1 218 ? 14.094 34.079 1.702 1.00 82.06 218 GLY A CA 1
ATOM 1781 C C . GLY A 1 218 ? 13.553 33.742 0.309 1.00 82.06 218 GLY A C 1
ATOM 1782 O O . GLY A 1 218 ? 12.346 33.537 0.174 1.00 82.06 218 GLY A O 1
ATOM 1783 N N . GLY A 1 219 ? 14.418 33.696 -0.707 1.00 85.75 219 GLY A N 1
ATOM 1784 C CA . GLY A 1 219 ? 14.130 33.229 -2.058 1.00 85.75 219 GLY A CA 1
ATOM 1785 C C . GLY A 1 219 ? 14.905 31.958 -2.418 1.00 85.75 219 GLY A C 1
ATOM 1786 O O . GLY A 1 219 ? 15.582 31.344 -1.593 1.00 85.75 219 GLY A O 1
ATOM 1787 N N . PHE A 1 220 ? 14.778 31.544 -3.679 1.00 88.38 220 PHE A N 1
ATOM 1788 C CA . PHE A 1 220 ? 15.482 30.384 -4.219 1.00 88.38 220 PHE A CA 1
ATOM 1789 C C . PHE A 1 220 ? 16.119 30.735 -5.559 1.00 88.38 220 PHE A C 1
ATOM 1791 O O . PHE A 1 220 ? 15.477 31.340 -6.419 1.00 88.38 220 PHE A O 1
ATOM 1798 N N . GLU A 1 221 ? 17.355 30.294 -5.760 1.00 88.38 221 GLU A N 1
ATOM 1799 C CA . GLU A 1 221 ? 18.011 30.298 -7.062 1.00 88.38 221 GLU A CA 1
ATOM 1800 C C . GLU A 1 221 ? 17.776 28.955 -7.755 1.00 88.38 221 GLU A C 1
ATOM 1802 O O . GLU A 1 221 ? 17.955 27.886 -7.163 1.00 88.38 221 GLU A O 1
ATOM 1807 N N . LEU A 1 222 ? 17.360 29.018 -9.021 1.00 89.38 222 LEU A N 1
ATOM 1808 C CA . LEU A 1 222 ? 17.146 27.852 -9.867 1.00 89.38 222 LEU A CA 1
ATOM 1809 C C . LEU A 1 222 ? 18.257 27.784 -10.913 1.00 89.38 222 LEU A C 1
ATOM 1811 O O . LEU A 1 222 ? 18.289 28.589 -11.842 1.00 89.38 222 LEU A O 1
ATOM 1815 N N . ASN A 1 223 ? 19.133 26.793 -10.785 1.00 90.25 223 ASN A N 1
ATOM 1816 C CA . ASN A 1 223 ? 20.243 26.578 -11.702 1.00 90.25 223 ASN A CA 1
ATOM 1817 C C . ASN A 1 223 ? 20.035 25.293 -12.499 1.00 90.25 223 ASN A C 1
ATOM 1819 O O . ASN A 1 223 ? 19.798 24.222 -11.939 1.00 90.25 223 ASN A O 1
ATOM 1823 N N . GLN A 1 224 ? 20.148 25.385 -13.820 1.00 91.25 224 GLN A N 1
ATOM 1824 C CA . GLN A 1 224 ? 20.177 24.204 -14.669 1.00 91.25 224 GLN A CA 1
ATOM 1825 C C . GLN A 1 224 ? 21.599 23.648 -14.688 1.00 91.25 224 GLN A C 1
ATOM 1827 O O . GLN A 1 224 ? 22.527 24.328 -15.122 1.00 91.25 224 GLN A O 1
ATOM 1832 N N . VAL A 1 225 ? 21.763 22.409 -14.231 1.00 92.81 225 VAL A N 1
ATOM 1833 C CA . VAL A 1 225 ? 23.059 21.734 -14.202 1.00 92.81 225 VAL A CA 1
ATOM 1834 C C . VAL A 1 225 ? 23.005 20.543 -15.140 1.00 92.81 225 VAL A C 1
ATOM 1836 O O . VAL A 1 225 ? 22.270 19.578 -14.917 1.00 92.81 225 VAL A O 1
ATOM 1839 N N . ASP A 1 226 ? 23.799 20.614 -16.199 1.00 91.88 226 ASP A N 1
ATOM 1840 C CA . ASP A 1 226 ? 23.997 19.492 -17.103 1.00 91.88 226 ASP A CA 1
ATOM 1841 C C . ASP A 1 226 ? 25.061 18.544 -16.524 1.00 91.88 226 ASP A C 1
ATOM 1843 O O . ASP A 1 226 ? 26.000 18.972 -15.852 1.00 91.88 226 ASP A O 1
ATOM 1847 N N . ASN A 1 227 ? 24.946 17.244 -16.812 1.00 92.50 227 ASN A N 1
ATOM 1848 C CA . ASN A 1 227 ? 25.908 16.214 -16.390 1.00 92.50 227 ASN A CA 1
ATOM 1849 C C . ASN A 1 227 ? 26.099 16.073 -14.864 1.00 92.50 227 ASN A C 1
ATOM 1851 O O . ASN A 1 227 ? 27.190 15.716 -14.406 1.00 92.50 227 ASN A O 1
ATOM 1855 N N . TYR A 1 228 ? 25.049 16.310 -14.080 1.00 94.19 228 TYR A N 1
ATOM 1856 C CA . TYR A 1 228 ? 25.061 16.127 -12.632 1.00 94.19 228 TYR A CA 1
ATOM 1857 C C . TYR A 1 228 ? 25.199 14.642 -12.274 1.00 94.19 228 TYR A C 1
ATOM 1859 O O . TYR A 1 228 ? 24.513 13.801 -12.853 1.00 94.19 228 TYR A O 1
ATOM 1867 N N . ASN A 1 229 ? 26.092 14.312 -11.336 1.00 95.56 229 ASN A N 1
ATOM 1868 C CA . ASN A 1 229 ? 26.294 12.935 -10.880 1.00 95.56 229 ASN A CA 1
ATOM 1869 C C . ASN A 1 229 ? 25.158 12.518 -9.950 1.00 95.56 229 ASN A C 1
ATOM 1871 O O . ASN A 1 229 ? 24.917 13.173 -8.939 1.00 95.56 229 ASN A O 1
ATOM 1875 N N . ILE A 1 230 ? 24.505 11.406 -10.267 1.00 94.44 230 ILE A N 1
ATOM 1876 C CA . ILE A 1 230 ? 23.368 10.903 -9.507 1.00 94.44 230 ILE A CA 1
ATOM 1877 C C . ILE A 1 230 ? 23.690 9.509 -9.003 1.00 94.44 230 ILE A C 1
ATOM 1879 O O . ILE A 1 230 ? 24.075 8.624 -9.767 1.00 94.44 230 ILE A O 1
ATOM 1883 N N . GLU A 1 231 ? 23.516 9.345 -7.699 1.00 94.75 231 GLU A N 1
ATOM 1884 C CA . GLU A 1 231 ? 23.513 8.070 -7.002 1.00 94.75 231 GLU A CA 1
ATOM 1885 C C . GLU A 1 231 ? 22.061 7.709 -6.700 1.00 94.75 231 GLU A C 1
ATOM 1887 O O . GLU A 1 231 ? 21.340 8.509 -6.102 1.00 94.75 231 GLU A O 1
ATOM 1892 N N . ARG A 1 232 ? 21.615 6.518 -7.114 1.00 91.19 232 ARG A N 1
ATOM 1893 C CA . ARG A 1 232 ? 20.225 6.113 -6.896 1.00 91.19 232 ARG A CA 1
ATOM 1894 C C . ARG A 1 232 ? 20.059 4.660 -6.487 1.00 91.19 232 ARG A C 1
ATOM 1896 O O . ARG A 1 232 ? 20.540 3.762 -7.172 1.00 91.19 232 ARG A O 1
ATOM 1903 N N . GLN A 1 233 ? 19.262 4.467 -5.437 1.00 93.75 233 GLN A N 1
ATOM 1904 C CA . GLN A 1 233 ? 18.620 3.199 -5.097 1.00 93.75 233 GLN A CA 1
ATOM 1905 C C . GLN A 1 233 ? 17.438 2.934 -6.028 1.00 93.75 233 GLN A C 1
ATOM 1907 O O . GLN A 1 233 ? 16.557 3.783 -6.165 1.00 93.75 233 GLN A O 1
ATOM 1912 N N . PHE A 1 234 ? 17.421 1.781 -6.695 1.00 92.62 234 PHE A N 1
ATOM 1913 C CA . PHE A 1 234 ? 16.434 1.502 -7.746 1.00 92.62 234 PHE A CA 1
ATOM 1914 C C . PHE A 1 234 ? 15.297 0.564 -7.317 1.00 92.62 234 PHE A C 1
ATOM 1916 O O . PHE A 1 234 ? 14.397 0.314 -8.120 1.00 92.62 234 PHE A O 1
ATOM 1923 N N . ALA A 1 235 ? 15.310 0.059 -6.080 1.00 93.12 235 ALA A N 1
ATOM 1924 C CA . ALA A 1 235 ? 14.253 -0.789 -5.535 1.00 93.12 235 ALA A CA 1
ATOM 1925 C C . ALA A 1 235 ? 13.762 -0.309 -4.152 1.00 93.12 235 ALA A C 1
ATOM 1927 O O . ALA A 1 235 ? 13.372 -1.128 -3.314 1.00 93.12 235 ALA A O 1
ATOM 1928 N N . ASP A 1 236 ? 13.734 1.008 -3.900 1.00 91.81 236 ASP A N 1
ATOM 1929 C CA . ASP A 1 236 ? 13.295 1.547 -2.606 1.00 91.81 236 ASP A CA 1
ATOM 1930 C C . ASP A 1 236 ? 11.818 1.242 -2.328 1.00 91.81 236 ASP A C 1
ATOM 1932 O O . ASP A 1 236 ? 10.907 1.745 -2.990 1.00 91.81 236 ASP A O 1
ATOM 1936 N N . GLY A 1 237 ? 11.583 0.387 -1.333 1.00 93.19 237 GLY A N 1
ATOM 1937 C CA . GLY A 1 237 ? 10.266 -0.122 -0.975 1.00 93.19 237 GLY A CA 1
ATOM 1938 C C . GLY A 1 237 ? 9.811 -1.330 -1.796 1.00 93.19 237 GLY A C 1
ATOM 1939 O O . GLY A 1 237 ? 8.675 -1.757 -1.604 1.00 93.19 237 GLY A O 1
ATOM 1940 N N . CYS A 1 238 ? 10.662 -1.894 -2.659 1.00 93.81 238 CYS A N 1
ATOM 1941 C CA . CYS A 1 238 ? 10.336 -2.962 -3.605 1.00 93.81 238 CYS A CA 1
ATOM 1942 C C . CYS A 1 238 ? 11.092 -4.270 -3.299 1.00 93.81 238 CYS A C 1
ATOM 1944 O O . CYS A 1 238 ? 12.301 -4.274 -3.083 1.00 93.81 238 CYS A O 1
ATOM 1946 N N . GLY A 1 239 ? 10.386 -5.401 -3.329 1.00 97.94 239 GLY A N 1
ATOM 1947 C CA . GLY A 1 239 ? 10.946 -6.740 -3.141 1.00 97.94 239 GLY A CA 1
ATOM 1948 C C . GLY A 1 239 ? 10.277 -7.797 -4.022 1.00 97.94 239 GLY A C 1
ATOM 1949 O O . GLY A 1 239 ? 9.471 -7.490 -4.902 1.00 97.94 239 GLY A O 1
ATOM 1950 N N . MET A 1 240 ? 10.589 -9.066 -3.769 1.00 98.75 240 MET A N 1
ATOM 1951 C CA . MET A 1 240 ? 10.133 -10.204 -4.569 1.00 98.75 240 MET A CA 1
ATOM 1952 C C . MET A 1 240 ? 9.389 -11.233 -3.719 1.00 98.75 240 MET A C 1
ATOM 1954 O O . MET A 1 240 ? 9.736 -11.481 -2.564 1.00 98.75 240 MET A O 1
ATOM 1958 N N . ILE A 1 241 ? 8.379 -11.863 -4.312 1.00 98.88 241 ILE A N 1
ATOM 1959 C CA . ILE A 1 241 ? 7.646 -12.996 -3.741 1.00 98.88 241 ILE A CA 1
ATOM 1960 C C . ILE A 1 241 ? 7.622 -14.158 -4.741 1.00 98.88 241 ILE A C 1
ATOM 1962 O O . ILE A 1 241 ? 7.479 -13.943 -5.947 1.00 98.88 241 ILE A O 1
ATOM 1966 N N . SER A 1 242 ? 7.775 -15.390 -4.248 1.00 98.69 242 SER A N 1
ATOM 1967 C CA . SER A 1 242 ? 7.669 -16.599 -5.070 1.00 98.69 242 SER A CA 1
ATOM 1968 C C . SER A 1 242 ? 6.255 -16.752 -5.639 1.00 98.69 242 SER A C 1
ATOM 1970 O O . SER A 1 242 ? 5.270 -16.301 -5.045 1.00 98.69 242 SER A O 1
ATOM 1972 N N . LYS A 1 243 ? 6.127 -17.409 -6.797 1.00 98.25 243 LYS A N 1
ATOM 1973 C CA . LYS A 1 243 ? 4.815 -17.666 -7.413 1.00 98.25 243 LYS A CA 1
ATOM 1974 C C . LYS A 1 243 ? 3.914 -18.462 -6.471 1.00 98.25 243 LYS A C 1
ATOM 1976 O O . LYS A 1 243 ? 2.738 -18.141 -6.323 1.00 98.25 243 LYS A O 1
ATOM 1981 N N . GLU A 1 244 ? 4.475 -19.462 -5.803 1.00 98.19 244 GLU A N 1
ATOM 1982 C CA . GLU A 1 244 ? 3.754 -20.364 -4.912 1.00 98.19 244 GLU A CA 1
ATOM 1983 C C . GLU A 1 244 ? 3.190 -19.619 -3.698 1.00 98.19 244 GLU A C 1
ATOM 1985 O O . GLU A 1 244 ? 2.020 -19.802 -3.349 1.00 98.19 244 GLU A O 1
ATOM 1990 N N . LEU A 1 245 ? 3.986 -18.746 -3.063 1.00 98.69 245 LEU A N 1
ATOM 1991 C CA . LEU A 1 245 ? 3.498 -17.942 -1.942 1.00 98.69 245 LEU A CA 1
ATOM 1992 C C . LEU A 1 245 ? 2.500 -16.877 -2.412 1.00 98.69 245 LEU A C 1
ATOM 1994 O O . LEU A 1 245 ? 1.495 -16.653 -1.741 1.00 98.69 245 LEU A O 1
ATOM 1998 N N . SER A 1 246 ? 2.736 -16.270 -3.575 1.00 98.56 246 SER A N 1
ATOM 1999 C CA . SER A 1 246 ? 1.829 -15.298 -4.194 1.00 98.56 246 SER A CA 1
ATOM 2000 C C . SER A 1 246 ? 0.431 -15.882 -4.435 1.00 98.56 246 SER A C 1
ATOM 2002 O O . SER A 1 246 ? -0.577 -15.312 -4.012 1.00 98.56 246 SER A O 1
ATOM 2004 N N . GLU A 1 247 ? 0.346 -17.076 -5.022 1.00 98.38 247 GLU A N 1
ATOM 2005 C CA . GLU A 1 247 ? -0.925 -17.778 -5.235 1.00 98.38 247 GLU A CA 1
ATOM 2006 C C . GLU A 1 247 ? -1.584 -18.173 -3.910 1.00 98.38 247 GLU A C 1
ATOM 2008 O O . GLU A 1 247 ? -2.799 -18.042 -3.750 1.00 98.38 247 GLU A O 1
ATOM 2013 N N . LYS A 1 248 ? -0.792 -18.580 -2.914 1.00 98.19 248 LYS A N 1
ATOM 2014 C CA . LYS A 1 248 ? -1.307 -18.869 -1.573 1.00 98.19 248 LYS A CA 1
ATOM 2015 C C . LYS A 1 248 ? -1.913 -17.632 -0.909 1.00 98.19 248 LYS A C 1
ATOM 2017 O O . LYS A 1 248 ? -3.023 -17.708 -0.388 1.00 98.19 248 LYS A O 1
ATOM 2022 N N . TRP A 1 249 ? -1.239 -16.486 -0.979 1.00 98.25 249 TRP A N 1
ATOM 2023 C CA . TRP A 1 249 ? -1.761 -15.219 -0.466 1.00 98.25 249 TRP A CA 1
ATOM 2024 C C . TRP A 1 249 ? -2.995 -14.748 -1.235 1.00 98.25 249 TRP A C 1
ATOM 2026 O O . TRP A 1 249 ? -3.904 -14.190 -0.631 1.00 98.25 249 TRP A O 1
ATOM 2036 N N . CYS A 1 250 ? -3.083 -15.017 -2.539 1.00 97.62 250 CYS A N 1
ATOM 2037 C CA . CYS A 1 250 ? -4.294 -14.779 -3.326 1.00 97.62 250 CYS A CA 1
ATOM 2038 C C . CYS A 1 250 ? -5.502 -15.539 -2.737 1.00 97.62 250 CYS A C 1
ATOM 2040 O O . CYS A 1 250 ? -6.563 -14.954 -2.496 1.00 97.62 250 CYS A O 1
ATOM 2042 N N . VAL A 1 251 ? -5.309 -16.818 -2.391 1.00 97.00 251 VAL A N 1
ATOM 2043 C CA . VAL A 1 251 ? -6.332 -17.649 -1.733 1.00 97.00 251 VAL A CA 1
ATOM 2044 C C . VAL A 1 251 ? -6.661 -17.151 -0.323 1.00 97.00 251 VAL A C 1
ATOM 2046 O O . VAL A 1 251 ? -7.845 -17.041 0.013 1.00 97.00 251 VAL A O 1
ATOM 2049 N N . ASP A 1 252 ? -5.647 -16.826 0.487 1.00 95.62 252 ASP A N 1
ATOM 2050 C CA . ASP A 1 252 ? -5.826 -16.257 1.834 1.00 95.62 252 ASP A CA 1
ATOM 2051 C C . ASP A 1 252 ? -6.637 -14.956 1.779 1.00 95.62 252 ASP A C 1
ATOM 2053 O O . ASP A 1 252 ? -7.468 -14.688 2.649 1.00 95.62 252 ASP A O 1
ATOM 2057 N N . LEU A 1 253 ? -6.450 -14.188 0.701 1.00 94.81 253 LEU A N 1
ATOM 2058 C CA . LEU A 1 253 ? -7.156 -12.945 0.425 1.00 94.81 253 LEU A CA 1
ATOM 2059 C C . LEU A 1 253 ? -8.521 -13.142 -0.265 1.00 94.81 253 LEU A C 1
ATOM 2061 O O . LEU A 1 253 ? -9.138 -12.186 -0.737 1.00 94.81 253 LEU A O 1
ATOM 2065 N N . GLY A 1 254 ? -9.042 -14.370 -0.278 1.00 93.25 254 GLY A N 1
ATOM 2066 C CA . GLY A 1 254 ? -10.401 -14.665 -0.728 1.00 93.25 254 GLY A CA 1
ATOM 2067 C C . GLY A 1 254 ? -10.595 -14.639 -2.246 1.00 93.25 254 GLY A C 1
ATOM 2068 O O . GLY A 1 254 ? -11.744 -14.633 -2.687 1.00 93.25 254 GLY A O 1
ATOM 2069 N N . HIS A 1 255 ? -9.505 -14.643 -3.017 1.00 94.31 255 HIS A N 1
ATOM 2070 C CA . HIS A 1 255 ? -9.492 -14.702 -4.479 1.00 94.31 255 HIS A CA 1
ATOM 2071 C C . HIS A 1 255 ? -9.156 -16.129 -4.935 1.00 94.31 255 HIS A C 1
ATOM 2073 O O . HIS A 1 255 ? -8.023 -16.442 -5.307 1.00 94.31 255 HIS A O 1
ATOM 2079 N N . TYR A 1 256 ? -10.139 -17.028 -4.846 1.00 95.25 256 TYR A N 1
ATOM 2080 C CA . TYR A 1 256 ? -9.954 -18.447 -5.146 1.00 95.25 256 TYR A CA 1
ATOM 2081 C C . TYR A 1 256 ? -11.157 -19.068 -5.857 1.00 95.25 256 TYR A C 1
ATOM 2083 O O . TYR A 1 256 ? -12.313 -18.814 -5.515 1.00 95.25 256 TYR A O 1
ATOM 2091 N N . THR A 1 257 ? -10.870 -19.972 -6.788 1.00 94.62 257 THR A N 1
ATOM 2092 C CA . THR A 1 257 ? -11.843 -20.928 -7.315 1.00 94.62 257 THR A CA 1
ATOM 2093 C C . THR A 1 257 ? -11.675 -22.266 -6.604 1.00 94.62 257 THR A C 1
ATOM 2095 O O . THR A 1 257 ? -10.777 -22.457 -5.775 1.00 94.62 257 THR A O 1
ATOM 2098 N N . LYS A 1 258 ? -12.590 -23.194 -6.873 1.00 94.81 258 LYS A N 1
ATOM 2099 C CA . LYS A 1 258 ? -12.464 -24.572 -6.418 1.00 94.81 258 LYS A CA 1
ATOM 2100 C C . LYS A 1 258 ? -12.174 -25.462 -7.611 1.00 94.81 258 LYS A C 1
ATOM 2102 O O . LYS A 1 258 ? -12.857 -25.335 -8.625 1.00 94.81 258 LYS A O 1
ATOM 2107 N N . ASP A 1 259 ? -11.174 -26.321 -7.476 1.00 92.88 259 ASP A N 1
ATOM 2108 C CA . ASP A 1 259 ? -10.900 -27.360 -8.464 1.00 92.88 259 ASP A CA 1
ATOM 2109 C C . ASP A 1 259 ? -11.926 -28.509 -8.379 1.00 92.88 259 ASP A C 1
ATOM 2111 O O . ASP A 1 259 ? -12.844 -28.497 -7.551 1.00 92.88 259 ASP A O 1
ATOM 2115 N N . GLU A 1 260 ? -11.762 -29.511 -9.243 1.00 93.12 260 GLU A N 1
ATOM 2116 C CA . GLU A 1 260 ? -12.588 -30.727 -9.296 1.00 93.12 260 GLU A CA 1
ATOM 2117 C C . GLU A 1 260 ? -12.646 -31.498 -7.963 1.00 93.12 260 GLU A C 1
ATOM 2119 O O . GLU A 1 260 ? -13.631 -32.176 -7.680 1.00 93.12 260 GLU A O 1
ATOM 2124 N N . ASN A 1 261 ? -11.641 -31.323 -7.098 1.00 94.00 261 ASN A N 1
ATOM 2125 C CA . ASN A 1 261 ? -11.542 -31.946 -5.778 1.00 94.00 261 ASN A CA 1
ATOM 2126 C C . ASN A 1 261 ? -12.027 -31.019 -4.649 1.00 94.00 261 ASN A C 1
ATOM 2128 O O . ASN A 1 261 ? -11.773 -31.279 -3.469 1.00 94.00 261 ASN A O 1
ATOM 2132 N N . ASN A 1 262 ? -12.726 -29.925 -4.981 1.00 92.38 262 ASN A N 1
ATOM 2133 C CA . ASN A 1 262 ? -13.247 -28.931 -4.038 1.00 92.38 262 ASN A CA 1
ATOM 2134 C C . ASN A 1 262 ? -12.137 -28.227 -3.215 1.00 92.38 262 ASN A C 1
ATOM 2136 O O . ASN A 1 262 ? -12.426 -27.610 -2.181 1.00 92.38 262 ASN A O 1
ATOM 2140 N N . LYS A 1 263 ? -10.877 -28.270 -3.676 1.00 94.56 263 LYS A N 1
ATOM 2141 C CA . LYS A 1 263 ? -9.733 -27.576 -3.070 1.00 94.56 263 LYS A CA 1
ATOM 2142 C C . LYS A 1 263 ? -9.646 -26.151 -3.609 1.00 94.56 263 LYS A C 1
ATOM 2144 O O . LYS A 1 263 ? -9.878 -25.887 -4.785 1.00 94.56 263 LYS A O 1
ATOM 2149 N N . LYS A 1 264 ? -9.317 -25.207 -2.721 1.00 95.62 264 LYS A N 1
ATOM 2150 C CA . LYS A 1 264 ? -9.144 -23.797 -3.087 1.00 95.62 264 LYS A CA 1
ATOM 2151 C C . LYS A 1 264 ? -7.856 -23.609 -3.885 1.00 95.62 264 LYS A C 1
ATOM 2153 O O . LYS A 1 264 ? -6.785 -23.970 -3.397 1.00 95.62 264 LYS A O 1
ATOM 2158 N N . VAL A 1 265 ? -7.969 -22.990 -5.052 1.00 96.12 265 VAL A N 1
ATOM 2159 C CA . VAL A 1 265 ? -6.851 -22.615 -5.925 1.00 96.12 265 VAL A CA 1
ATOM 2160 C C . VAL A 1 265 ? -6.980 -21.143 -6.307 1.00 96.12 265 VAL A C 1
ATOM 2162 O O . VAL A 1 265 ? -8.092 -20.622 -6.374 1.00 96.12 265 VAL A O 1
ATOM 2165 N N . ALA A 1 266 ? -5.860 -20.446 -6.494 1.00 96.88 266 ALA A N 1
ATOM 2166 C CA . ALA A 1 266 ? -5.871 -19.012 -6.775 1.00 96.88 266 ALA A CA 1
ATOM 2167 C C . ALA A 1 266 ? -6.641 -18.698 -8.072 1.00 96.88 266 ALA A C 1
ATOM 2169 O O . ALA A 1 266 ? -6.441 -19.355 -9.089 1.00 96.88 266 ALA A O 1
ATOM 2170 N N . GLU A 1 267 ? -7.496 -17.670 -8.050 1.00 95.94 267 GLU A N 1
ATOM 2171 C CA . GLU A 1 267 ? -8.233 -17.200 -9.244 1.00 95.94 267 GLU A CA 1
ATOM 2172 C C . GLU A 1 267 ? -7.311 -16.627 -10.333 1.00 95.94 267 GLU A C 1
ATOM 2174 O O . GLU A 1 267 ? -7.674 -16.563 -11.510 1.00 95.94 267 GLU A O 1
ATOM 2179 N N . TYR A 1 268 ? -6.150 -16.130 -9.913 1.00 97.06 268 TYR A N 1
ATOM 2180 C CA . TYR A 1 268 ? -5.096 -15.561 -10.741 1.00 97.06 268 TYR A CA 1
ATOM 2181 C C . TYR A 1 268 ? -3.801 -15.490 -9.923 1.00 97.06 268 TYR A C 1
ATOM 2183 O O . TYR A 1 268 ? -3.849 -15.517 -8.691 1.00 97.06 268 TYR A O 1
ATOM 2191 N N . THR A 1 269 ? -2.659 -15.358 -10.595 1.00 97.94 269 THR A N 1
ATOM 2192 C CA . THR A 1 269 ? -1.373 -15.026 -9.965 1.00 97.94 269 THR A CA 1
ATOM 2193 C C . THR A 1 269 ? -1.268 -13.499 -9.841 1.00 97.94 269 THR A C 1
ATOM 2195 O O . THR A 1 269 ? -1.203 -12.823 -10.871 1.00 97.94 269 THR A O 1
ATOM 2198 N N . PRO A 1 270 ? -1.284 -12.911 -8.631 1.00 98.12 270 PRO A N 1
ATOM 2199 C CA . PRO A 1 270 ? -1.213 -11.460 -8.486 1.00 98.12 270 PRO A CA 1
ATOM 2200 C C . PRO A 1 270 ? 0.152 -10.902 -8.881 1.00 98.12 270 PRO A C 1
ATOM 2202 O O . PRO A 1 270 ? 1.183 -11.498 -8.580 1.00 98.12 270 PRO A O 1
ATOM 2205 N N . SER A 1 271 ? 0.171 -9.707 -9.476 1.00 98.38 271 SER A N 1
ATOM 2206 C CA . SER A 1 271 ? 1.431 -9.029 -9.814 1.00 98.38 271 SER A CA 1
ATOM 2207 C C . SER A 1 271 ? 2.249 -8.661 -8.577 1.00 98.38 271 SER A C 1
ATOM 2209 O O . SER A 1 271 ? 3.474 -8.691 -8.618 1.00 98.38 271 SER A O 1
ATOM 2211 N N . GLY A 1 272 ? 1.587 -8.340 -7.463 1.00 98.00 272 GLY A N 1
ATOM 2212 C CA . GLY A 1 272 ? 2.259 -8.013 -6.214 1.00 98.00 272 GLY A CA 1
ATOM 2213 C C . GLY A 1 272 ? 1.316 -7.691 -5.059 1.00 98.00 272 GLY A C 1
ATOM 2214 O O . GLY A 1 272 ? 0.088 -7.661 -5.206 1.00 98.00 272 GLY A O 1
ATOM 2215 N N . PHE A 1 273 ? 1.917 -7.419 -3.904 1.00 98.44 273 PHE A N 1
ATOM 2216 C CA . PHE A 1 273 ? 1.239 -7.161 -2.640 1.00 98.44 273 PHE A CA 1
ATOM 2217 C C . PHE A 1 273 ? 1.940 -6.050 -1.869 1.00 98.44 273 PHE A C 1
ATOM 2219 O O . PHE A 1 273 ? 3.164 -6.012 -1.783 1.00 98.44 273 PHE A O 1
ATOM 2226 N N . ASN A 1 274 ? 1.155 -5.185 -1.240 1.00 97.81 274 ASN A N 1
ATOM 2227 C CA . ASN A 1 274 ? 1.647 -4.245 -0.248 1.00 97.81 274 ASN A CA 1
ATOM 2228 C C . ASN A 1 274 ? 1.672 -4.937 1.118 1.00 97.81 274 ASN A C 1
ATOM 2230 O O . ASN A 1 274 ? 0.611 -5.215 1.686 1.00 97.81 274 ASN A O 1
ATOM 2234 N N . ILE A 1 275 ? 2.863 -5.222 1.637 1.00 97.50 275 ILE A N 1
ATOM 2235 C CA . ILE A 1 275 ? 3.039 -6.043 2.839 1.00 97.50 275 ILE A CA 1
ATOM 2236 C C . ILE A 1 275 ? 3.231 -5.206 4.100 1.00 97.50 275 ILE A C 1
ATOM 2238 O O . ILE A 1 275 ? 3.747 -4.085 4.073 1.00 97.50 275 ILE A O 1
ATOM 2242 N N . ARG A 1 276 ? 2.820 -5.771 5.231 1.00 96.00 276 ARG A N 1
ATOM 2243 C CA . ARG A 1 276 ? 3.050 -5.266 6.583 1.00 96.00 276 ARG A CA 1
ATOM 2244 C C . ARG A 1 276 ? 3.572 -6.398 7.459 1.00 96.00 276 ARG A C 1
ATOM 2246 O O . ARG A 1 276 ? 3.079 -7.518 7.383 1.00 96.00 276 ARG A O 1
ATOM 2253 N N . ASN A 1 277 ? 4.550 -6.079 8.291 1.00 96.38 277 ASN A N 1
ATOM 2254 C CA . ASN A 1 277 ? 4.967 -6.846 9.464 1.00 96.38 277 ASN A CA 1
ATOM 2255 C C . ASN A 1 277 ? 5.619 -5.846 10.445 1.00 96.38 277 ASN A C 1
ATOM 2257 O O . ASN A 1 277 ? 5.659 -4.645 10.149 1.00 96.38 277 ASN A O 1
ATOM 2261 N N . SER A 1 278 ? 6.134 -6.281 11.594 1.00 96.50 278 SER A N 1
ATOM 2262 C CA . SER A 1 278 ? 6.859 -5.401 12.512 1.00 96.50 278 SER A CA 1
ATOM 2263 C C . SER A 1 278 ? 7.987 -4.684 11.778 1.00 96.50 278 SER A C 1
ATOM 2265 O O . SER A 1 278 ? 8.867 -5.329 11.218 1.00 96.50 278 SER A O 1
ATOM 2267 N N . TRP A 1 279 ? 7.975 -3.351 11.776 1.00 96.25 279 TRP A N 1
ATOM 2268 C CA . TRP A 1 279 ? 8.967 -2.516 11.079 1.00 96.25 279 TRP A CA 1
ATOM 2269 C C . TRP A 1 279 ? 9.082 -2.746 9.561 1.00 96.25 279 TRP A C 1
ATOM 2271 O O . TRP A 1 279 ? 9.944 -2.133 8.933 1.00 96.25 279 TRP A O 1
ATOM 2281 N N . THR A 1 280 ? 8.235 -3.586 8.959 1.00 96.56 280 THR A N 1
ATOM 2282 C CA . THR A 1 280 ? 8.293 -3.941 7.537 1.00 96.56 280 THR A CA 1
ATOM 2283 C C . THR A 1 280 ? 7.150 -3.298 6.774 1.00 96.56 280 THR A C 1
ATOM 2285 O O . THR A 1 280 ? 5.975 -3.496 7.098 1.00 96.56 280 THR A O 1
ATOM 2288 N N . LYS A 1 281 ? 7.495 -2.566 5.715 1.00 95.75 281 LYS A N 1
ATOM 2289 C CA . LYS A 1 281 ? 6.539 -2.014 4.756 1.00 95.75 281 LYS A CA 1
ATOM 2290 C C . LYS A 1 281 ? 7.167 -1.891 3.372 1.00 95.75 281 LYS A C 1
ATOM 2292 O O . LYS A 1 281 ? 8.263 -1.363 3.244 1.00 95.75 281 LYS A O 1
ATOM 2297 N N . GLY A 1 282 ? 6.409 -2.296 2.360 1.00 96.31 282 GLY A N 1
ATOM 2298 C CA . GLY A 1 282 ? 6.707 -2.037 0.956 1.00 96.31 282 GLY A CA 1
ATOM 2299 C C . GLY A 1 282 ? 5.853 -2.902 0.035 1.00 96.31 282 GLY A C 1
ATOM 2300 O O . GLY A 1 282 ? 4.928 -3.582 0.496 1.00 96.31 282 GLY A O 1
ATOM 2301 N N . MET A 1 283 ? 6.167 -2.870 -1.252 1.00 98.12 283 MET A N 1
ATOM 2302 C CA . MET A 1 283 ? 5.611 -3.747 -2.271 1.00 98.12 283 MET A CA 1
ATOM 2303 C C . MET A 1 283 ? 6.516 -4.959 -2.483 1.00 98.12 283 MET A C 1
ATOM 2305 O O . MET A 1 283 ? 7.728 -4.825 -2.601 1.00 98.12 283 MET A O 1
ATOM 2309 N N . VAL A 1 284 ? 5.927 -6.147 -2.577 1.00 98.62 284 VAL A N 1
ATOM 2310 C CA . VAL A 1 284 ? 6.599 -7.329 -3.131 1.00 98.62 284 VAL A CA 1
ATOM 2311 C C . VAL A 1 284 ? 5.887 -7.756 -4.395 1.00 98.62 284 VAL A C 1
ATOM 2313 O O . VAL A 1 284 ? 4.656 -7.777 -4.432 1.00 98.62 284 VAL A O 1
ATOM 2316 N N . PHE A 1 285 ? 6.648 -8.092 -5.425 1.00 98.81 285 PHE A N 1
ATOM 2317 C CA . PHE A 1 285 ? 6.116 -8.469 -6.728 1.00 98.81 285 PHE A CA 1
ATOM 2318 C C . PHE A 1 285 ? 6.445 -9.917 -7.046 1.00 98.81 285 PHE A C 1
ATOM 2320 O O . PHE A 1 285 ? 7.508 -10.424 -6.681 1.00 98.81 285 PHE A O 1
ATOM 2327 N N . THR A 1 286 ? 5.512 -10.597 -7.707 1.00 98.81 286 THR A N 1
ATOM 2328 C CA . THR A 1 286 ? 5.704 -11.995 -8.082 1.00 98.81 286 THR A CA 1
ATOM 2329 C C . THR A 1 286 ? 6.796 -12.067 -9.137 1.00 98.81 286 THR A C 1
ATOM 2331 O O . THR A 1 286 ? 6.608 -11.592 -10.255 1.00 98.81 286 THR A O 1
ATOM 2334 N N . PHE A 1 287 ? 7.944 -12.643 -8.782 1.00 98.75 287 PHE A N 1
ATOM 2335 C CA . PHE A 1 287 ? 9.118 -12.661 -9.650 1.00 98.75 287 PHE A CA 1
ATOM 2336 C C . PHE A 1 287 ? 9.815 -14.027 -9.604 1.00 98.75 287 PHE A C 1
ATOM 2338 O O . PHE A 1 287 ? 9.977 -14.602 -8.525 1.00 98.75 287 PHE A O 1
ATOM 2345 N N . PRO A 1 288 ? 10.241 -14.574 -10.754 1.00 98.50 288 PRO A N 1
ATOM 2346 C CA . PRO A 1 288 ? 10.864 -15.892 -10.857 1.00 98.50 288 PRO A CA 1
ATOM 2347 C C . PRO A 1 288 ? 12.351 -15.878 -10.458 1.00 98.50 288 PRO A C 1
ATOM 2349 O O . PRO A 1 288 ? 13.221 -16.268 -11.236 1.00 98.50 288 PRO A O 1
ATOM 2352 N N . PHE A 1 289 ? 12.675 -15.433 -9.243 1.00 98.56 289 PHE A N 1
ATOM 2353 C CA . PHE A 1 289 ? 14.071 -15.308 -8.799 1.00 98.56 289 PHE A CA 1
ATOM 2354 C C . PHE A 1 289 ? 14.821 -16.653 -8.738 1.00 98.56 289 PHE A C 1
ATOM 2356 O O . PHE A 1 289 ? 16.040 -16.676 -8.876 1.00 98.56 289 PHE A O 1
ATOM 2363 N N . LEU A 1 290 ? 14.118 -17.784 -8.583 1.00 98.50 290 LEU A N 1
ATOM 2364 C CA . LEU A 1 290 ? 14.731 -19.119 -8.652 1.00 98.50 290 LEU A CA 1
ATOM 2365 C C . LEU A 1 290 ? 15.153 -19.502 -10.074 1.00 98.50 290 LEU A C 1
ATOM 2367 O O . LEU A 1 290 ? 16.184 -20.154 -10.246 1.00 98.50 290 LEU A O 1
ATOM 2371 N N . ASP A 1 291 ? 14.398 -19.070 -11.086 1.00 98.62 291 ASP A N 1
ATOM 2372 C CA . ASP A 1 291 ? 14.795 -19.259 -12.483 1.00 98.62 291 ASP A CA 1
ATOM 2373 C C . ASP A 1 291 ? 16.012 -18.388 -12.788 1.00 98.62 291 ASP A C 1
ATOM 2375 O O . ASP A 1 291 ? 16.935 -18.845 -13.449 1.00 98.62 291 ASP A O 1
ATOM 2379 N N . PHE A 1 292 ? 16.068 -17.166 -12.242 1.00 98.75 292 PHE A N 1
ATOM 2380 C CA . PHE A 1 292 ? 17.248 -16.305 -12.365 1.00 98.75 292 PHE A CA 1
ATOM 2381 C C . PHE A 1 292 ? 18.478 -16.975 -11.745 1.00 98.75 292 PHE A C 1
ATOM 2383 O O . PHE A 1 292 ? 19.519 -17.082 -12.391 1.00 98.75 292 PHE A O 1
ATOM 2390 N N . ALA A 1 293 ? 18.340 -17.484 -10.518 1.00 98.62 293 ALA A N 1
ATOM 2391 C CA . ALA A 1 293 ? 19.395 -18.207 -9.814 1.00 98.62 293 ALA A CA 1
ATOM 2392 C C . ALA A 1 293 ? 19.927 -19.393 -10.642 1.00 98.62 293 ALA A C 1
ATOM 2394 O O . ALA A 1 293 ? 21.132 -19.588 -10.773 1.00 98.62 293 ALA A O 1
ATOM 2395 N N . LYS A 1 294 ? 19.022 -20.157 -11.265 1.00 98.62 294 LYS A N 1
ATOM 2396 C CA . LYS A 1 294 ? 19.356 -21.341 -12.065 1.00 98.62 294 LYS A CA 1
ATOM 2397 C C . LYS A 1 294 ? 19.960 -21.008 -13.432 1.00 98.62 294 LYS A C 1
ATOM 2399 O O . LYS A 1 294 ? 20.935 -21.637 -13.834 1.00 98.62 294 LYS A O 1
ATOM 2404 N N . GLU A 1 295 ? 19.330 -20.101 -14.171 1.00 98.50 295 GLU A N 1
ATOM 2405 C CA . GLU A 1 295 ? 19.579 -19.879 -15.601 1.00 98.50 295 GLU A CA 1
ATOM 2406 C C . GLU A 1 295 ? 20.576 -18.754 -15.880 1.00 98.50 295 GLU A C 1
ATOM 2408 O O . GLU A 1 295 ? 21.192 -18.762 -16.940 1.00 98.50 295 GLU A O 1
ATOM 2413 N N . VAL A 1 296 ? 20.708 -17.789 -14.963 1.00 98.50 296 VAL A N 1
ATOM 2414 C CA . VAL A 1 296 ? 21.542 -16.590 -15.147 1.00 98.50 296 VAL A CA 1
ATOM 2415 C C . VAL A 1 296 ? 22.722 -16.587 -14.182 1.00 98.50 296 VAL A C 1
ATOM 2417 O O . VAL A 1 296 ? 23.860 -16.425 -14.612 1.00 98.50 296 VAL A O 1
ATOM 2420 N N . ALA A 1 297 ? 22.464 -16.761 -12.883 1.00 98.06 297 ALA A N 1
ATOM 2421 C CA . ALA A 1 297 ? 23.522 -16.718 -11.871 1.00 98.06 297 ALA A CA 1
ATOM 2422 C C . ALA A 1 297 ? 24.296 -18.042 -11.756 1.00 98.06 297 ALA A C 1
ATOM 2424 O O . ALA A 1 297 ? 25.462 -18.033 -11.376 1.00 98.06 297 ALA A O 1
ATOM 2425 N N . HIS A 1 298 ? 23.648 -19.169 -12.073 1.00 98.25 298 HIS A N 1
ATOM 2426 C CA . HIS A 1 298 ? 24.158 -20.528 -11.847 1.00 98.25 298 HIS A CA 1
ATOM 2427 C C . HIS A 1 298 ? 24.637 -20.767 -10.399 1.00 98.25 298 HIS A C 1
ATOM 2429 O O . HIS A 1 298 ? 25.565 -21.532 -10.151 1.00 98.25 298 HIS A O 1
ATOM 2435 N N . GLU A 1 299 ? 23.973 -20.119 -9.442 1.00 97.81 299 GLU A N 1
ATOM 2436 C CA . GLU A 1 299 ? 24.332 -20.041 -8.024 1.00 97.81 299 GLU A CA 1
ATOM 2437 C C . GLU A 1 299 ? 23.037 -19.962 -7.205 1.00 97.81 299 GLU A C 1
ATOM 2439 O O . GLU A 1 299 ? 22.061 -19.343 -7.632 1.00 97.81 299 GLU A O 1
ATOM 2444 N N . TYR A 1 300 ? 23.013 -20.576 -6.021 1.00 98.31 300 TYR A N 1
ATOM 2445 C CA . TYR A 1 300 ? 21.852 -20.516 -5.115 1.00 98.31 300 TYR A CA 1
ATOM 2446 C C . TYR A 1 300 ? 22.166 -19.853 -3.776 1.00 98.31 300 TYR A C 1
ATOM 2448 O O . TYR A 1 300 ? 21.242 -19.575 -3.009 1.00 98.31 300 TYR A O 1
ATOM 2456 N N . MET A 1 301 ? 23.443 -19.607 -3.484 1.00 98.31 301 MET A N 1
ATOM 2457 C CA . MET A 1 301 ? 23.869 -18.987 -2.240 1.00 98.31 301 MET A CA 1
ATOM 2458 C C . MET A 1 301 ? 23.954 -17.469 -2.405 1.00 98.31 301 MET A C 1
ATOM 2460 O O . MET A 1 301 ? 24.639 -16.962 -3.287 1.00 98.31 301 MET A O 1
ATOM 2464 N N . VAL A 1 302 ? 23.270 -16.742 -1.526 1.00 98.00 302 VAL A N 1
ATOM 2465 C CA . VAL A 1 302 ? 23.205 -15.276 -1.528 1.00 98.00 302 VAL A CA 1
ATOM 2466 C C . VAL A 1 302 ? 23.581 -14.747 -0.151 1.00 98.00 302 VAL A C 1
ATOM 2468 O O . VAL A 1 302 ? 23.170 -15.313 0.856 1.00 98.00 302 VAL A O 1
ATOM 2471 N N . GLU A 1 303 ? 24.338 -13.654 -0.097 1.00 97.88 303 GLU A N 1
ATOM 2472 C CA . GLU A 1 303 ? 24.643 -12.964 1.159 1.00 97.88 303 GLU A CA 1
ATOM 2473 C C . GLU A 1 303 ? 23.455 -12.087 1.597 1.00 97.88 303 GLU A C 1
ATOM 2475 O O . GLU A 1 303 ? 22.962 -11.267 0.820 1.00 97.88 303 GLU A O 1
ATOM 2480 N N . ASP A 1 304 ? 22.985 -12.258 2.833 1.00 97.81 304 ASP A N 1
ATOM 2481 C CA . ASP A 1 304 ? 21.933 -11.428 3.424 1.00 97.81 304 ASP A CA 1
ATOM 2482 C C . ASP A 1 304 ? 22.463 -10.067 3.931 1.00 97.81 304 ASP A C 1
ATOM 2484 O O . ASP A 1 304 ? 23.648 -9.741 3.857 1.00 97.81 304 ASP A O 1
ATOM 2488 N N . ALA A 1 305 ? 21.576 -9.235 4.477 1.00 97.38 305 ALA A N 1
ATOM 2489 C CA . ALA A 1 305 ? 21.921 -7.915 5.004 1.00 97.38 305 ALA A CA 1
ATOM 2490 C C . ALA A 1 305 ? 22.889 -7.945 6.206 1.00 97.38 305 ALA A C 1
ATOM 2492 O O . ALA A 1 305 ? 23.523 -6.924 6.491 1.00 97.38 305 ALA A O 1
ATOM 2493 N N . TRP A 1 306 ? 23.004 -9.087 6.889 1.00 97.81 306 TRP A N 1
ATOM 2494 C CA . TRP A 1 306 ? 23.855 -9.310 8.059 1.00 97.81 306 TRP A CA 1
ATOM 2495 C C . TRP A 1 306 ? 25.172 -10.028 7.717 1.00 97.81 306 TRP A C 1
ATOM 2497 O O . TRP A 1 306 ? 26.006 -10.198 8.604 1.00 97.81 306 TRP A O 1
ATOM 2507 N N . GLY A 1 307 ? 25.393 -10.396 6.450 1.00 96.62 307 GLY A N 1
ATOM 2508 C CA . GLY A 1 307 ? 26.610 -11.060 5.976 1.00 96.62 307 GLY A CA 1
ATOM 2509 C C . GLY A 1 307 ? 26.551 -12.592 5.986 1.00 96.62 307 GLY A C 1
ATOM 2510 O O . GLY A 1 307 ? 27.580 -13.240 5.794 1.00 96.62 307 GLY A O 1
ATOM 2511 N N . ASN A 1 308 ? 25.381 -13.197 6.213 1.00 96.88 308 ASN A N 1
ATOM 2512 C CA . ASN A 1 308 ? 25.214 -14.652 6.203 1.00 96.88 308 ASN A CA 1
ATOM 2513 C C . ASN A 1 308 ? 24.911 -15.161 4.791 1.00 96.88 308 ASN A C 1
ATOM 2515 O O . ASN A 1 308 ? 24.128 -14.555 4.065 1.00 96.88 308 ASN A O 1
ATOM 2519 N N . MET A 1 309 ? 25.458 -16.323 4.425 1.00 97.44 309 MET A N 1
ATOM 2520 C CA . MET A 1 309 ? 25.134 -16.988 3.158 1.00 97.44 309 MET A CA 1
ATOM 2521 C C . MET A 1 309 ? 23.862 -17.834 3.292 1.00 97.44 309 MET A C 1
ATOM 2523 O O . MET A 1 309 ? 23.818 -18.791 4.066 1.00 97.44 309 MET A O 1
ATOM 2527 N N . ILE A 1 310 ? 22.844 -17.513 2.499 1.00 97.44 310 ILE A N 1
ATOM 2528 C CA . ILE A 1 310 ? 21.510 -18.116 2.522 1.00 97.44 310 ILE A CA 1
ATOM 2529 C C . ILE A 1 310 ? 21.235 -18.844 1.203 1.00 97.44 310 ILE A C 1
ATOM 2531 O O . ILE A 1 310 ? 21.471 -18.307 0.124 1.00 97.44 310 ILE A O 1
ATOM 2535 N N . ASP A 1 311 ? 20.692 -20.061 1.287 1.00 98.00 311 ASP A N 1
ATOM 2536 C CA . ASP A 1 311 ? 20.200 -20.809 0.124 1.00 98.00 311 ASP A CA 1
ATOM 2537 C C . ASP A 1 311 ? 18.823 -20.281 -0.303 1.00 98.00 311 ASP A C 1
ATOM 2539 O O . ASP A 1 311 ? 17.811 -20.517 0.370 1.00 98.00 311 ASP A O 1
ATOM 2543 N N . ILE A 1 312 ? 18.772 -19.596 -1.446 1.00 97.62 312 ILE A N 1
ATOM 2544 C CA . ILE A 1 312 ? 17.567 -18.925 -1.947 1.00 97.62 312 ILE A CA 1
ATOM 2545 C C . ILE A 1 312 ? 16.413 -19.893 -2.258 1.00 97.62 312 ILE A C 1
ATOM 2547 O O . ILE A 1 312 ? 15.253 -19.489 -2.268 1.00 97.62 312 ILE A O 1
ATOM 2551 N N . ARG A 1 313 ? 16.678 -21.197 -2.432 1.00 98.12 313 ARG A N 1
ATOM 2552 C CA . ARG A 1 313 ? 15.632 -22.219 -2.663 1.00 98.12 313 ARG A CA 1
ATOM 2553 C C . ARG A 1 313 ? 14.736 -22.444 -1.444 1.00 98.12 313 ARG A C 1
ATOM 2555 O O . ARG A 1 313 ? 13.659 -23.026 -1.571 1.00 98.12 313 ARG A O 1
ATOM 2562 N N . LYS A 1 314 ? 15.176 -22.001 -0.264 1.00 97.50 314 LYS A N 1
ATOM 2563 C CA . LYS A 1 314 ? 14.419 -22.066 0.996 1.00 97.50 314 LYS A CA 1
ATOM 2564 C C . LYS A 1 314 ? 13.632 -20.782 1.280 1.00 97.50 314 LYS A C 1
ATOM 2566 O O . LYS A 1 314 ? 12.965 -20.696 2.307 1.00 97.50 314 LYS A O 1
ATOM 2571 N N . VAL A 1 315 ? 13.709 -19.795 0.390 1.00 98.00 315 VAL A N 1
ATOM 2572 C CA . VAL A 1 315 ? 13.130 -18.463 0.563 1.00 98.00 315 VAL A CA 1
ATOM 2573 C C . VAL A 1 315 ? 11.883 -18.322 -0.305 1.00 98.00 315 VAL A C 1
ATOM 2575 O O . VAL A 1 315 ? 11.884 -18.688 -1.476 1.00 98.00 315 VAL A O 1
ATOM 2578 N N . ASP A 1 316 ? 10.817 -17.762 0.267 1.00 98.50 316 ASP A N 1
ATOM 2579 C CA . ASP A 1 316 ? 9.615 -17.374 -0.483 1.00 98.50 316 ASP A CA 1
ATOM 2580 C C . ASP A 1 316 ? 9.497 -15.861 -0.669 1.00 98.50 316 ASP A C 1
ATOM 2582 O O . ASP A 1 316 ? 8.795 -15.402 -1.570 1.00 98.50 316 ASP A O 1
ATOM 2586 N N . LEU A 1 317 ? 10.141 -15.086 0.204 1.00 98.62 317 LEU A N 1
ATOM 2587 C CA . LEU A 1 317 ? 10.006 -13.639 0.267 1.00 98.62 317 LEU A CA 1
ATOM 2588 C C . LEU A 1 317 ? 11.387 -12.989 0.357 1.00 98.62 317 LEU A C 1
ATOM 2590 O O . LEU A 1 317 ? 12.134 -13.256 1.295 1.00 98.62 317 LEU A O 1
ATOM 2594 N N . ILE A 1 318 ? 11.707 -12.111 -0.588 1.00 98.75 318 ILE A N 1
ATOM 2595 C CA . ILE A 1 318 ? 12.944 -11.328 -0.599 1.00 98.75 318 ILE A CA 1
ATOM 2596 C C . ILE A 1 318 ? 12.559 -9.863 -0.435 1.00 98.75 318 ILE A C 1
ATOM 2598 O O . ILE A 1 318 ? 11.792 -9.326 -1.233 1.00 98.75 318 ILE A O 1
ATOM 2602 N N . ILE A 1 319 ? 13.073 -9.217 0.603 1.00 98.31 319 ILE A N 1
ATOM 2603 C CA . ILE A 1 319 ? 12.831 -7.801 0.887 1.00 98.31 319 ILE A CA 1
ATOM 2604 C C . ILE A 1 319 ? 14.157 -7.057 1.010 1.00 98.31 319 ILE A C 1
ATOM 2606 O O . ILE A 1 319 ? 15.195 -7.651 1.293 1.00 98.31 319 ILE A O 1
ATOM 2610 N N . THR A 1 320 ? 14.131 -5.747 0.822 1.00 97.50 320 THR A N 1
ATOM 2611 C CA . THR A 1 320 ? 15.314 -4.899 0.981 1.00 97.50 320 THR A CA 1
ATOM 2612 C C . THR A 1 320 ? 15.408 -4.325 2.399 1.00 97.50 320 THR A C 1
ATOM 2614 O O . THR A 1 320 ? 14.424 -4.241 3.146 1.00 97.50 320 THR A O 1
ATOM 2617 N N . THR A 1 321 ? 16.597 -3.870 2.789 1.00 96.56 321 THR A N 1
ATOM 2618 C CA . THR A 1 321 ? 16.825 -3.170 4.064 1.00 96.56 321 THR A CA 1
ATOM 2619 C C . THR A 1 321 ? 16.022 -1.874 4.189 1.00 96.56 321 THR A C 1
ATOM 2621 O O . THR A 1 321 ? 15.678 -1.475 5.301 1.00 96.56 321 THR A O 1
ATOM 2624 N N . ASN A 1 322 ? 15.664 -1.226 3.076 1.00 93.94 322 ASN A N 1
ATOM 2625 C CA . ASN A 1 322 ? 14.764 -0.073 3.101 1.00 93.94 322 ASN A CA 1
ATOM 2626 C C . ASN A 1 322 ? 13.294 -0.468 3.337 1.00 93.94 322 ASN A C 1
ATOM 2628 O O . ASN A 1 322 ? 12.528 0.373 3.801 1.00 93.94 322 ASN A O 1
ATOM 2632 N N . MET A 1 323 ? 12.890 -1.732 3.157 1.00 96.88 323 MET A N 1
ATOM 2633 C CA . MET A 1 323 ? 11.559 -2.216 3.551 1.00 96.88 323 MET A CA 1
ATOM 2634 C C . MET A 1 323 ? 11.484 -2.581 5.038 1.00 96.88 323 MET A C 1
ATOM 2636 O O . MET A 1 323 ? 10.485 -2.264 5.689 1.00 96.88 323 MET A O 1
ATOM 2640 N N . LEU A 1 324 ? 12.521 -3.228 5.588 1.00 97.06 324 LEU A N 1
ATOM 2641 C CA . LEU A 1 324 ? 12.645 -3.541 7.019 1.00 97.06 324 LEU A CA 1
ATOM 2642 C C . LEU A 1 324 ? 13.354 -2.387 7.748 1.00 97.06 324 LEU A C 1
ATOM 2644 O O . LEU A 1 324 ? 14.561 -2.399 7.967 1.00 97.06 324 LEU A O 1
ATOM 2648 N N . LYS A 1 325 ? 12.584 -1.369 8.145 1.00 93.75 325 LYS A N 1
ATOM 2649 C CA . LYS A 1 325 ? 13.086 -0.049 8.576 1.00 93.75 325 LYS A CA 1
ATOM 2650 C C . LYS A 1 325 ? 14.069 -0.080 9.756 1.00 93.75 325 LYS A C 1
ATOM 2652 O O . LYS A 1 325 ? 14.873 0.838 9.888 1.00 93.75 325 LYS A O 1
ATOM 2657 N N . LEU A 1 326 ? 13.980 -1.096 10.615 1.00 95.44 326 LEU A N 1
ATOM 2658 C CA . LEU A 1 326 ? 14.845 -1.312 11.784 1.00 95.44 326 LEU A CA 1
ATOM 2659 C C . LEU A 1 326 ? 15.635 -2.629 11.663 1.00 95.44 326 LEU A C 1
ATOM 2661 O O . LEU A 1 326 ? 15.897 -3.279 12.669 1.00 95.44 326 LEU A O 1
ATOM 2665 N N . TRP A 1 327 ? 15.988 -3.067 10.450 1.00 96.06 327 TRP A N 1
ATOM 2666 C CA . TRP A 1 327 ? 16.718 -4.330 10.244 1.00 96.06 327 TRP A CA 1
ATOM 2667 C C . TRP A 1 327 ? 18.000 -4.405 11.088 1.00 96.06 327 TRP A C 1
ATOM 2669 O O . TRP A 1 327 ? 18.316 -5.444 11.658 1.00 96.06 327 TRP A O 1
ATOM 2679 N N . ASP A 1 328 ? 18.679 -3.268 11.251 1.00 95.06 328 ASP A N 1
ATOM 2680 C CA . ASP A 1 328 ? 19.936 -3.138 11.980 1.00 95.06 328 ASP A CA 1
ATOM 2681 C C . ASP A 1 328 ? 19.783 -3.198 13.513 1.00 95.06 328 ASP A C 1
ATOM 2683 O O . ASP A 1 328 ? 20.781 -3.124 14.233 1.00 95.06 328 ASP A O 1
ATOM 2687 N N . SER A 1 329 ? 18.548 -3.301 14.018 1.00 96.50 329 SER A N 1
ATOM 2688 C CA . SER A 1 329 ? 18.236 -3.579 15.425 1.00 96.50 329 SER A CA 1
ATOM 2689 C C . SER A 1 329 ? 18.241 -5.071 15.771 1.00 96.50 329 SER A C 1
ATOM 2691 O O . SER A 1 329 ? 18.059 -5.392 16.946 1.00 96.50 329 SER A O 1
ATOM 2693 N N . TYR A 1 330 ? 18.423 -5.950 14.784 1.00 97.56 330 TYR A N 1
ATOM 2694 C CA . TYR A 1 330 ? 18.396 -7.404 14.930 1.00 97.56 330 TYR A CA 1
ATOM 2695 C C . TYR A 1 330 ? 19.737 -8.014 14.522 1.00 97.56 330 TYR A C 1
ATOM 2697 O O . TYR A 1 330 ? 20.470 -7.427 13.726 1.00 97.56 330 TYR A O 1
ATOM 2705 N N . ASP A 1 331 ? 20.030 -9.204 15.043 1.00 96.81 331 ASP A N 1
ATOM 2706 C CA . ASP A 1 331 ? 21.295 -9.907 14.775 1.00 96.81 331 ASP A CA 1
ATOM 2707 C C . ASP A 1 331 ? 21.244 -10.735 13.482 1.00 96.81 331 ASP A C 1
ATOM 2709 O O . ASP A 1 331 ? 22.274 -10.995 12.869 1.00 96.81 331 ASP A O 1
ATOM 2713 N N . SER A 1 332 ? 20.044 -11.157 13.076 1.00 97.38 332 SER A N 1
ATOM 2714 C CA . SER A 1 332 ? 19.782 -11.918 11.853 1.00 97.38 332 SER A CA 1
ATOM 2715 C C . SER A 1 332 ? 18.292 -11.887 11.500 1.00 97.38 332 SER A C 1
ATOM 2717 O O . SER A 1 332 ? 17.454 -11.459 12.308 1.00 97.38 332 SER A O 1
ATOM 2719 N N . ILE A 1 333 ? 17.939 -12.406 10.320 1.00 96.94 333 ILE A N 1
ATOM 2720 C CA . ILE A 1 333 ? 16.535 -12.614 9.948 1.00 96.94 333 ILE A CA 1
ATOM 2721 C C . ILE A 1 333 ? 15.820 -13.588 10.895 1.00 96.94 333 ILE A C 1
ATOM 2723 O O . ILE A 1 333 ? 14.670 -13.352 11.258 1.00 96.94 333 ILE A O 1
ATOM 2727 N N . ASP A 1 334 ? 16.507 -14.628 11.371 1.00 96.94 334 ASP A N 1
ATOM 2728 C CA . ASP A 1 334 ? 15.933 -15.602 12.302 1.00 96.94 334 ASP A CA 1
ATOM 2729 C C . ASP A 1 334 ? 15.628 -14.972 13.665 1.00 96.94 334 ASP A C 1
ATOM 2731 O O . ASP A 1 334 ? 14.563 -15.222 14.234 1.00 96.94 334 ASP A O 1
ATOM 2735 N N . HIS A 1 335 ? 16.515 -14.102 14.172 1.00 97.94 335 HIS A N 1
ATOM 2736 C CA . HIS A 1 335 ? 16.246 -13.334 15.391 1.00 97.94 335 HIS A CA 1
ATOM 2737 C C . HIS A 1 335 ? 14.999 -12.452 15.199 1.00 97.94 335 HIS A C 1
ATOM 2739 O O . HIS A 1 335 ? 14.078 -12.506 16.016 1.00 97.94 335 HIS A O 1
ATOM 2745 N N . TYR A 1 336 ? 14.907 -11.714 14.088 1.00 98.19 336 TYR A N 1
ATOM 2746 C CA . TYR A 1 336 ? 13.729 -10.898 13.775 1.00 98.19 336 TYR A CA 1
ATOM 2747 C C . TYR A 1 336 ? 12.429 -11.721 13.722 1.00 98.19 336 TYR A C 1
ATOM 2749 O O . TYR A 1 336 ? 11.441 -11.353 14.362 1.00 98.19 336 TYR A O 1
ATOM 2757 N N . LEU A 1 337 ? 12.417 -12.839 12.987 1.00 97.62 337 LEU A N 1
ATOM 2758 C CA . LEU A 1 337 ? 11.230 -13.685 12.827 1.00 97.62 337 LEU A CA 1
ATOM 2759 C C . LEU A 1 337 ? 10.809 -14.339 14.148 1.00 97.62 337 LEU A C 1
ATOM 2761 O O . LEU A 1 337 ? 9.612 -14.402 14.435 1.00 97.62 337 LEU A O 1
ATOM 2765 N N . LYS A 1 338 ? 11.771 -14.756 14.979 1.00 98.06 338 LYS A N 1
ATOM 2766 C CA . LYS A 1 338 ? 11.504 -15.260 16.330 1.00 98.06 338 LYS A CA 1
ATOM 2767 C C . LYS A 1 338 ? 10.840 -14.193 17.200 1.00 98.06 338 LYS A C 1
ATOM 2769 O O . LYS A 1 338 ? 9.808 -14.471 17.806 1.00 98.06 338 LYS A O 1
ATOM 2774 N N . CYS A 1 339 ? 11.363 -12.963 17.206 1.00 98.19 339 CYS A N 1
ATOM 2775 C CA . CYS A 1 339 ? 10.725 -11.856 17.920 1.00 98.19 339 CYS A CA 1
ATOM 2776 C C . CYS A 1 339 ? 9.302 -11.602 17.413 1.00 98.19 339 CYS A C 1
ATOM 2778 O O . CYS A 1 339 ? 8.393 -11.434 18.225 1.00 98.19 339 CYS A O 1
ATOM 2780 N N . CYS A 1 340 ? 9.090 -11.613 16.092 1.00 97.88 340 CYS A N 1
ATOM 2781 C CA . CYS A 1 340 ? 7.755 -11.467 15.514 1.00 97.88 340 CYS A CA 1
ATOM 2782 C C . CYS A 1 340 ? 6.799 -12.544 16.039 1.00 97.88 340 CYS A C 1
ATOM 2784 O O . CYS A 1 340 ? 5.711 -12.214 16.508 1.00 97.88 340 CYS A O 1
ATOM 2786 N N . GLN A 1 341 ? 7.217 -13.811 16.020 1.00 96.88 341 GLN A N 1
ATOM 2787 C CA . GLN A 1 341 ? 6.418 -14.928 16.517 1.00 96.88 341 GLN A CA 1
ATOM 2788 C C . GLN A 1 341 ? 6.071 -14.774 18.006 1.00 96.88 341 GLN A C 1
ATOM 2790 O O . GLN A 1 341 ? 4.905 -14.903 18.375 1.00 96.88 341 GLN A O 1
ATOM 2795 N N . GLU A 1 342 ? 7.055 -14.464 18.854 1.00 97.44 342 GLU A N 1
ATOM 2796 C CA . GLU A 1 342 ? 6.876 -14.291 20.305 1.00 97.44 342 GLU A CA 1
ATOM 2797 C C . GLU A 1 342 ? 5.966 -13.105 20.660 1.00 97.44 342 GLU A C 1
ATOM 2799 O O . GLU A 1 342 ? 5.279 -13.125 21.680 1.00 97.44 342 GLU A O 1
ATOM 2804 N N . ASN A 1 343 ? 5.938 -12.069 19.817 1.00 97.38 343 ASN A N 1
ATOM 2805 C CA . ASN A 1 343 ? 5.114 -10.875 20.018 1.00 97.38 343 ASN A CA 1
ATOM 2806 C C . ASN A 1 343 ? 3.782 -10.910 19.255 1.00 97.38 343 ASN A C 1
ATOM 2808 O O . ASN A 1 343 ? 3.033 -9.932 19.287 1.00 97.38 343 ASN A O 1
ATOM 2812 N N . GLY A 1 344 ? 3.468 -12.029 18.597 1.00 95.62 344 GLY A N 1
ATOM 2813 C CA . GLY A 1 344 ? 2.200 -12.245 17.901 1.00 95.62 344 GLY A CA 1
ATOM 2814 C C . GLY A 1 344 ? 2.092 -11.583 16.525 1.00 95.62 344 GLY A C 1
ATOM 2815 O O . GLY A 1 344 ? 1.012 -11.623 15.937 1.00 95.62 344 GLY A O 1
ATOM 2816 N N . TYR A 1 345 ? 3.184 -11.029 15.993 1.00 96.94 345 TYR A N 1
ATOM 2817 C CA . TYR A 1 345 ? 3.213 -10.465 14.649 1.00 96.94 345 TYR A CA 1
ATOM 2818 C C . TYR A 1 345 ? 3.042 -11.533 13.574 1.00 96.94 345 TYR A C 1
ATOM 2820 O O . TYR A 1 345 ? 3.586 -12.637 13.644 1.00 96.94 345 TYR A O 1
ATOM 2828 N N . LYS A 1 346 ? 2.337 -11.150 12.512 1.00 94.81 346 LYS A N 1
ATOM 2829 C CA . LYS A 1 346 ? 2.181 -11.940 11.291 1.00 94.81 346 LYS A CA 1
ATOM 2830 C C . LYS A 1 346 ? 2.493 -11.075 10.083 1.00 94.81 346 LYS A C 1
ATOM 2832 O O . LYS A 1 346 ? 2.166 -9.887 10.063 1.00 94.81 346 LYS A O 1
ATOM 2837 N N . TYR A 1 347 ? 3.029 -11.683 9.026 1.00 97.25 347 TYR A N 1
ATOM 2838 C CA . TYR A 1 347 ? 2.931 -11.067 7.705 1.00 97.25 347 TYR A CA 1
ATOM 2839 C C . TYR A 1 347 ? 1.465 -10.818 7.349 1.00 97.25 347 TYR A C 1
ATOM 2841 O O . TYR A 1 347 ? 0.620 -11.713 7.432 1.00 97.25 347 TYR A O 1
ATOM 2849 N N . CYS A 1 348 ? 1.185 -9.580 6.963 1.00 97.00 348 CYS A N 1
ATOM 2850 C CA . CYS A 1 348 ? -0.130 -9.107 6.580 1.00 97.00 348 CYS A CA 1
ATOM 2851 C C . CYS A 1 348 ? -0.057 -8.393 5.229 1.00 97.00 348 CYS A C 1
ATOM 2853 O O . CYS A 1 348 ? 0.964 -7.807 4.871 1.00 97.00 348 CYS A O 1
ATOM 2855 N N . VAL A 1 349 ? -1.170 -8.380 4.504 1.00 97.38 349 VAL A N 1
ATOM 2856 C CA . VAL A 1 349 ? -1.319 -7.655 3.241 1.00 97.38 349 VAL A CA 1
ATOM 2857 C C . VAL A 1 349 ? -2.296 -6.499 3.431 1.00 97.38 349 VAL A C 1
ATOM 2859 O O . VAL A 1 349 ? -3.427 -6.688 3.877 1.00 97.38 349 VAL A O 1
ATOM 2862 N N . ALA A 1 350 ? -1.857 -5.289 3.086 1.00 94.94 350 ALA A N 1
ATOM 2863 C CA . ALA A 1 350 ? -2.694 -4.089 3.059 1.00 94.94 350 ALA A CA 1
ATOM 2864 C C . ALA A 1 350 ? -3.381 -3.895 1.696 1.00 94.94 350 ALA A C 1
ATOM 2866 O O . ALA A 1 350 ? -4.475 -3.337 1.621 1.00 94.94 350 ALA A O 1
ATOM 2867 N N . LYS A 1 351 ? -2.749 -4.355 0.610 1.00 95.25 351 LYS A N 1
ATOM 2868 C CA . LYS A 1 351 ? -3.265 -4.239 -0.760 1.00 95.25 351 LYS A CA 1
ATOM 2869 C C . LYS A 1 351 ? -2.738 -5.375 -1.631 1.00 95.25 351 LYS A C 1
ATOM 2871 O O . LYS A 1 351 ? -1.565 -5.715 -1.547 1.00 95.25 351 LYS A O 1
ATOM 2876 N N . ILE A 1 352 ? -3.597 -5.914 -2.484 1.00 96.38 352 ILE A N 1
ATOM 2877 C CA . ILE A 1 352 ? -3.268 -6.877 -3.540 1.00 96.38 352 ILE A CA 1
ATOM 2878 C C . ILE A 1 352 ? -3.444 -6.181 -4.892 1.00 96.38 352 ILE A C 1
ATOM 2880 O O . ILE A 1 352 ? -4.399 -5.414 -5.063 1.00 96.38 352 ILE A O 1
ATOM 2884 N N . LEU A 1 353 ? -2.530 -6.405 -5.839 1.00 96.75 353 LEU A N 1
ATOM 2885 C CA . LEU A 1 353 ? -2.714 -5.906 -7.203 1.00 96.75 353 LEU A CA 1
ATOM 2886 C C . LEU A 1 353 ? -3.882 -6.652 -7.875 1.00 96.75 353 LEU A C 1
ATOM 2888 O O . LEU A 1 353 ? -3.985 -7.877 -7.742 1.00 96.75 353 LEU A O 1
ATOM 2892 N N . PRO A 1 354 ? -4.789 -5.937 -8.564 1.00 95.00 354 PRO A N 1
ATOM 2893 C CA . PRO A 1 354 ? -5.953 -6.555 -9.189 1.00 95.00 354 PRO A CA 1
ATOM 2894 C C . PRO A 1 354 ? -5.538 -7.472 -10.346 1.00 95.00 354 PRO A C 1
ATOM 2896 O O . PRO A 1 354 ? -4.437 -7.354 -10.871 1.00 95.00 354 PRO A O 1
ATOM 2899 N N . LYS A 1 355 ? -6.444 -8.360 -10.767 1.00 94.81 355 LYS A N 1
ATOM 2900 C CA . LYS A 1 355 ? -6.246 -9.211 -11.951 1.00 94.81 355 LYS A CA 1
ATOM 2901 C C . LYS A 1 355 ? -6.099 -8.396 -13.241 1.00 94.81 355 LYS A C 1
ATOM 2903 O O . LYS A 1 355 ? -5.318 -8.760 -14.109 1.00 94.81 355 LYS A O 1
ATOM 2908 N N . GLU A 1 356 ? -6.843 -7.297 -13.343 1.00 93.75 356 GLU A N 1
ATOM 2909 C CA . GLU A 1 356 ? -6.858 -6.394 -14.495 1.00 93.75 356 GLU A CA 1
ATOM 2910 C C . GLU A 1 356 ? -6.866 -4.941 -14.012 1.00 93.75 356 GLU A C 1
ATOM 2912 O O . GLU A 1 356 ? -7.480 -4.615 -12.988 1.00 93.75 356 GLU A O 1
ATOM 2917 N N . LEU A 1 357 ? -6.174 -4.070 -14.750 1.00 93.69 357 LEU A N 1
ATOM 2918 C CA . LEU A 1 357 ? -6.259 -2.625 -14.559 1.00 93.69 357 LEU A CA 1
ATOM 2919 C C . LEU A 1 357 ? -7.491 -2.085 -15.280 1.00 93.69 357 LEU A C 1
ATOM 2921 O O . LEU A 1 357 ? -7.897 -2.588 -16.326 1.00 93.69 357 LEU A O 1
ATOM 2925 N N . GLU A 1 358 ? -8.060 -1.017 -14.738 1.00 89.50 358 GLU A N 1
ATOM 2926 C CA . GLU A 1 358 ? -9.077 -0.261 -15.459 1.00 89.50 358 GLU A CA 1
ATOM 2927 C C . GLU A 1 358 ? -8.527 0.334 -16.762 1.00 89.50 358 GLU A C 1
ATOM 2929 O O . GLU A 1 358 ? -7.319 0.402 -16.993 1.00 89.50 358 GLU A O 1
ATOM 2934 N N . THR A 1 359 ? -9.426 0.743 -17.645 1.00 87.12 359 THR A N 1
ATOM 2935 C CA . THR A 1 359 ? -9.067 1.295 -18.956 1.00 87.12 359 THR A CA 1
ATOM 2936 C C . THR A 1 359 ? -9.396 2.771 -19.084 1.00 87.12 359 THR A C 1
ATOM 2938 O O . THR A 1 359 ? -8.920 3.417 -20.012 1.00 87.12 359 THR A O 1
ATOM 2941 N N . VAL A 1 360 ? -10.191 3.300 -18.155 1.00 89.94 360 VAL A N 1
ATOM 2942 C CA . VAL A 1 360 ? -10.696 4.664 -18.192 1.00 89.94 360 VAL A CA 1
ATOM 2943 C C . VAL A 1 360 ? -10.561 5.295 -16.816 1.00 89.94 360 VAL A C 1
ATOM 2945 O O . VAL A 1 360 ? -10.943 4.701 -15.802 1.00 89.94 360 VAL A O 1
ATOM 2948 N N . ARG A 1 361 ? -10.045 6.524 -16.783 1.00 90.44 361 ARG A N 1
ATOM 2949 C CA . ARG A 1 361 ? -9.863 7.299 -15.560 1.00 90.44 361 ARG A CA 1
ATOM 2950 C C . ARG A 1 361 ? -10.248 8.750 -15.734 1.00 90.44 361 ARG A C 1
ATOM 2952 O O . ARG A 1 361 ? -10.291 9.265 -16.840 1.00 90.44 361 ARG A O 1
ATOM 2959 N N . ASN A 1 362 ? -10.514 9.390 -14.602 1.00 90.62 362 ASN A N 1
ATOM 2960 C CA . ASN A 1 362 ? -10.723 10.824 -14.561 1.00 90.62 362 ASN A CA 1
ATOM 2961 C C . ASN A 1 362 ? -9.402 11.517 -14.230 1.00 90.62 362 ASN A C 1
ATOM 2963 O O . ASN A 1 362 ? -8.723 11.134 -13.273 1.00 90.62 362 ASN A O 1
ATOM 2967 N N . MET A 1 363 ? -9.080 12.544 -15.004 1.00 89.12 363 MET A N 1
ATOM 2968 C CA . MET A 1 363 ? -7.982 13.467 -14.767 1.00 89.12 363 MET A CA 1
ATOM 2969 C C . MET A 1 363 ? -8.248 14.343 -13.537 1.00 89.12 363 MET A C 1
ATOM 2971 O O . MET A 1 363 ? -9.357 14.413 -12.999 1.00 89.12 363 MET A O 1
ATOM 2975 N N . ASN A 1 364 ? -7.194 15.023 -13.099 1.00 85.69 364 ASN A N 1
ATOM 2976 C CA . ASN A 1 364 ? -7.238 16.107 -12.128 1.00 85.69 364 ASN A CA 1
ATOM 2977 C C . ASN A 1 364 ? -6.763 17.385 -12.838 1.00 85.69 364 ASN A C 1
ATOM 2979 O O . ASN A 1 364 ? -5.843 17.308 -13.655 1.00 85.69 364 ASN A O 1
ATOM 2983 N N . TYR A 1 365 ? -7.327 18.548 -12.492 1.00 87.50 365 TYR A N 1
ATOM 2984 C CA . TYR A 1 365 ? -6.886 19.857 -12.991 1.00 87.50 365 TYR A CA 1
ATOM 2985 C C . TYR A 1 365 ? -5.367 20.047 -12.882 1.00 87.50 365 TYR A C 1
ATOM 2987 O O . TYR A 1 365 ? -4.755 20.640 -13.766 1.00 87.50 365 TYR A O 1
ATOM 2995 N N . GLN A 1 366 ? -4.747 19.486 -11.832 1.00 88.62 366 GLN A N 1
ATOM 2996 C CA . GLN A 1 366 ? -3.302 19.563 -11.614 1.00 88.62 366 GLN A CA 1
ATOM 2997 C C . GLN A 1 366 ? -2.490 19.013 -12.784 1.00 88.62 366 GLN A C 1
ATOM 2999 O O . GLN A 1 366 ? -1.376 19.469 -12.994 1.00 88.62 366 GLN A O 1
ATOM 3004 N N . PHE A 1 367 ? -3.021 18.041 -13.524 1.00 89.56 367 PHE A N 1
ATOM 3005 C CA . PHE A 1 367 ? -2.340 17.447 -14.671 1.00 89.56 367 PHE A CA 1
ATOM 3006 C C . PHE A 1 367 ? -2.554 18.255 -15.948 1.00 89.56 367 PHE A C 1
ATOM 3008 O O . PHE A 1 367 ? -1.735 18.169 -16.849 1.00 89.56 367 PHE A O 1
ATOM 3015 N N . LEU A 1 368 ? -3.631 19.039 -16.022 1.00 89.19 368 LEU A N 1
ATOM 3016 C CA . LEU A 1 368 ? -4.000 19.818 -17.205 1.00 89.19 368 LEU A CA 1
ATOM 3017 C C . LEU A 1 368 ? -3.339 21.201 -17.219 1.00 89.19 368 LEU A C 1
ATOM 3019 O O . LEU A 1 368 ? -2.996 21.699 -18.281 1.00 89.19 368 LEU A O 1
ATOM 3023 N N . GLN A 1 369 ? -3.101 21.796 -16.045 1.00 88.81 369 GLN A N 1
ATOM 3024 C CA . GLN A 1 369 ? -2.612 23.179 -15.894 1.00 88.81 369 GLN A CA 1
ATOM 3025 C C . GLN A 1 369 ? -1.246 23.479 -16.539 1.00 88.81 369 GLN A C 1
ATOM 3027 O O . GLN A 1 369 ? -0.844 24.635 -16.597 1.00 88.81 369 GLN A O 1
ATOM 3032 N N . SER A 1 370 ? -0.487 22.452 -16.928 1.00 89.50 370 SER A N 1
ATOM 3033 C CA . SER A 1 370 ? 0.845 22.599 -17.529 1.00 89.50 370 SER A CA 1
ATOM 3034 C C . SER A 1 370 ? 0.838 22.537 -19.054 1.00 89.50 370 SER A C 1
ATOM 3036 O O . SER A 1 370 ? 1.900 22.684 -19.650 1.00 89.50 370 SER A O 1
ATOM 3038 N N . TYR A 1 371 ? -0.320 22.293 -19.669 1.00 90.00 371 TYR A N 1
ATOM 3039 C CA . TYR A 1 371 ? -0.457 22.227 -21.117 1.00 90.00 371 TYR A CA 1
ATOM 3040 C C . TYR A 1 371 ? -1.004 23.537 -21.676 1.00 90.00 371 TYR A C 1
ATOM 3042 O O . TYR A 1 371 ? -1.920 24.134 -21.112 1.00 90.00 371 TYR A O 1
ATOM 3050 N N . GLU A 1 372 ? -0.468 23.935 -22.823 1.00 92.06 372 GLU A N 1
ATOM 3051 C CA . GLU A 1 372 ? -1.064 24.938 -23.699 1.00 92.06 372 GLU A CA 1
ATOM 3052 C C . GLU A 1 372 ? -1.864 24.177 -24.760 1.00 92.06 372 GLU A C 1
ATOM 3054 O O . GLU A 1 372 ? -1.281 23.526 -25.622 1.00 92.06 372 GLU A O 1
ATOM 3059 N N . LEU A 1 373 ? -3.191 24.177 -24.629 1.00 92.75 373 LEU A N 1
ATOM 3060 C CA . LEU A 1 373 ? -4.097 23.429 -25.503 1.00 92.75 373 LEU A CA 1
ATOM 3061 C C . LEU A 1 373 ? -4.812 24.393 -26.452 1.00 92.75 373 LEU A C 1
ATOM 3063 O O . LEU A 1 373 ? -5.292 25.440 -26.011 1.00 92.75 373 LEU A O 1
ATOM 3067 N N . SER A 1 374 ? -4.897 24.031 -27.732 1.00 96.38 374 SER A N 1
ATOM 3068 C CA . SER A 1 374 ? -5.761 24.713 -28.702 1.00 96.38 374 SER A CA 1
ATOM 3069 C C . SER A 1 374 ? -7.242 24.402 -28.454 1.00 96.38 374 SER A C 1
ATOM 3071 O O . SER A 1 374 ? -7.580 23.480 -27.706 1.00 96.38 374 SER A O 1
ATOM 3073 N N . ASP A 1 375 ? -8.146 25.144 -29.099 1.00 96.44 375 ASP A N 1
ATOM 3074 C CA . ASP A 1 375 ? -9.582 24.851 -29.029 1.00 96.44 375 ASP A CA 1
ATOM 3075 C C . ASP A 1 375 ? -9.891 23.456 -29.601 1.00 96.44 375 ASP A C 1
ATOM 3077 O O . ASP A 1 375 ? -10.741 22.739 -29.069 1.00 96.44 375 ASP A O 1
ATOM 3081 N N . GLU A 1 376 ? -9.175 23.028 -30.645 1.00 97.00 376 GLU A N 1
ATOM 3082 C CA . GLU A 1 376 ? -9.258 21.676 -31.198 1.00 97.00 376 GLU A CA 1
ATOM 3083 C C . GLU A 1 376 ? -8.822 20.614 -30.178 1.00 97.00 376 GLU A C 1
ATOM 3085 O O . GLU A 1 376 ? -9.569 19.659 -29.949 1.00 97.00 376 GLU A O 1
ATOM 3090 N N . ASP A 1 377 ? -7.679 20.812 -29.509 1.00 94.94 377 ASP A N 1
ATOM 3091 C CA . ASP A 1 377 ? -7.186 19.889 -28.474 1.00 94.94 377 ASP A CA 1
ATOM 3092 C C . ASP A 1 377 ? -8.168 19.790 -27.300 1.00 94.94 377 ASP A C 1
ATOM 3094 O O . ASP A 1 377 ? -8.422 18.706 -26.768 1.00 94.94 377 ASP A O 1
ATOM 3098 N N . ILE A 1 378 ? -8.741 20.925 -26.884 1.00 93.69 378 ILE A N 1
ATOM 3099 C CA . ILE A 1 378 ? -9.743 20.973 -25.816 1.00 93.69 378 ILE A CA 1
ATOM 3100 C C . ILE A 1 378 ? -10.979 20.179 -26.232 1.00 93.69 378 ILE A C 1
ATOM 3102 O O . ILE A 1 378 ? -11.454 19.360 -25.443 1.00 93.69 378 ILE A O 1
ATOM 3106 N N . ASN A 1 379 ? -11.488 20.394 -27.448 1.00 95.31 379 ASN A N 1
ATOM 3107 C CA . ASN A 1 379 ? -12.654 19.679 -27.959 1.00 95.31 379 ASN A CA 1
ATOM 3108 C C . ASN A 1 379 ? -12.410 18.166 -28.000 1.00 95.31 379 ASN A C 1
ATOM 3110 O O . ASN A 1 379 ? -13.242 17.410 -27.498 1.00 95.31 379 ASN A O 1
ATOM 3114 N N . GLU A 1 380 ? -11.256 17.724 -28.507 1.00 95.31 380 GLU A N 1
ATOM 3115 C CA . GLU A 1 380 ? -10.882 16.307 -28.516 1.00 95.31 380 GLU A CA 1
ATOM 3116 C C . GLU A 1 380 ? -10.808 15.733 -27.092 1.00 95.31 380 GLU A C 1
ATOM 3118 O O . GLU A 1 380 ? -11.408 14.694 -26.798 1.00 95.31 380 GLU A O 1
ATOM 3123 N N . LEU A 1 381 ? -10.136 16.435 -26.175 1.00 93.31 381 LEU A N 1
ATOM 3124 C CA . LEU A 1 381 ? -9.937 15.989 -24.797 1.00 93.31 381 LEU A CA 1
ATOM 3125 C C . LEU A 1 381 ? -11.254 15.861 -24.015 1.00 93.31 381 LEU A C 1
ATOM 3127 O O . LEU A 1 381 ? -11.417 14.933 -23.215 1.00 93.31 381 LEU A O 1
ATOM 3131 N N . ILE A 1 382 ? -12.197 16.791 -24.202 1.00 94.75 382 ILE A N 1
ATOM 3132 C CA . ILE A 1 382 ? -13.476 16.760 -23.479 1.00 94.75 382 ILE A CA 1
ATOM 3133 C C . ILE A 1 382 ? -14.484 15.797 -24.109 1.00 94.75 382 ILE A C 1
ATOM 3135 O O . ILE A 1 382 ? -15.394 15.359 -23.397 1.00 94.75 382 ILE A O 1
ATOM 3139 N N . GLN A 1 383 ? -14.336 15.443 -25.392 1.00 95.12 383 GLN A N 1
ATOM 3140 C CA . GLN A 1 383 ? -15.339 14.683 -26.143 1.00 95.12 383 GLN A CA 1
ATOM 3141 C C . GLN A 1 383 ? -15.778 13.386 -25.438 1.00 95.12 383 GLN A C 1
ATOM 3143 O O . GLN A 1 383 ? -16.984 13.218 -25.236 1.00 95.12 383 GLN A O 1
ATOM 3148 N N . PRO A 1 384 ? -14.877 12.517 -24.926 1.00 93.75 384 PRO A N 1
ATOM 3149 C CA . PRO A 1 384 ? -15.293 11.297 -24.223 1.00 93.75 384 PRO A CA 1
ATOM 3150 C C . PRO A 1 384 ? -16.134 11.577 -22.968 1.00 93.75 384 PRO A C 1
ATOM 3152 O O . PRO A 1 384 ? -17.038 10.813 -22.611 1.00 93.75 384 PRO A O 1
ATOM 3155 N N . THR A 1 385 ? -15.848 12.693 -22.293 1.00 94.00 385 THR A N 1
ATOM 3156 C CA . THR A 1 385 ? -16.584 13.137 -21.105 1.00 94.00 385 THR A CA 1
ATOM 3157 C C . THR A 1 385 ? -17.971 13.642 -21.490 1.00 94.00 385 THR A C 1
ATOM 3159 O O . THR A 1 385 ? -18.959 13.267 -20.852 1.00 94.00 385 THR A O 1
ATOM 3162 N N . VAL A 1 386 ? -18.053 14.458 -22.545 1.00 94.50 386 VAL A N 1
ATOM 3163 C CA . VAL A 1 386 ? -19.308 14.990 -23.089 1.00 94.50 386 VAL A CA 1
ATOM 3164 C C . VAL A 1 386 ? -20.208 13.846 -23.552 1.00 94.50 386 VAL A C 1
ATOM 3166 O O . VAL A 1 386 ? -21.346 13.756 -23.093 1.00 94.50 386 VAL A O 1
ATOM 3169 N N . ASP A 1 387 ? -19.686 12.911 -24.345 1.00 92.94 387 ASP A N 1
ATOM 3170 C CA . ASP A 1 387 ? -20.430 11.749 -24.845 1.00 92.94 387 ASP A CA 1
ATOM 3171 C C . ASP A 1 387 ? -20.972 10.872 -23.714 1.00 92.94 387 ASP A C 1
ATOM 3173 O O . ASP A 1 387 ? -22.095 10.362 -23.776 1.00 92.94 387 ASP A O 1
ATOM 3177 N N . THR A 1 388 ? -20.188 10.701 -22.648 1.00 90.19 388 THR A N 1
ATOM 3178 C CA . THR A 1 388 ? -20.609 9.949 -21.462 1.00 90.19 388 THR A CA 1
ATOM 3179 C C . THR A 1 388 ? -21.732 10.660 -20.711 1.00 90.19 388 THR A C 1
ATOM 3181 O O . THR A 1 388 ? -22.672 10.005 -20.254 1.00 90.19 388 THR A O 1
ATOM 3184 N N . ILE A 1 389 ? -21.665 11.987 -20.578 1.00 91.94 389 ILE A N 1
ATOM 3185 C CA . ILE A 1 389 ? -22.711 12.787 -19.927 1.00 91.94 389 ILE A CA 1
ATOM 3186 C C . ILE A 1 389 ? -23.998 12.764 -20.757 1.00 91.94 389 ILE A C 1
ATOM 3188 O O . ILE A 1 389 ? -25.066 12.466 -20.222 1.00 91.94 389 ILE A O 1
ATOM 3192 N N . LEU A 1 390 ? -23.898 13.034 -22.059 1.00 91.62 390 LEU A N 1
ATOM 3193 C CA . LEU A 1 390 ? -25.037 13.060 -22.973 1.00 91.62 390 LEU A CA 1
ATOM 3194 C C . LEU A 1 390 ? -25.712 11.689 -23.077 1.00 91.62 390 LEU A C 1
ATOM 3196 O O . LEU A 1 390 ? -26.938 11.595 -22.975 1.00 91.62 390 LEU A O 1
ATOM 3200 N N . GLY A 1 391 ? -24.915 10.623 -23.187 1.00 89.56 391 GLY A N 1
ATOM 3201 C CA . GLY A 1 391 ? -25.407 9.251 -23.157 1.00 89.56 391 GLY A CA 1
ATOM 3202 C C . GLY A 1 391 ? -26.180 8.955 -21.874 1.00 89.56 391 GLY A C 1
ATOM 3203 O O . GLY A 1 391 ? -27.309 8.483 -21.936 1.00 89.56 391 GLY A O 1
ATOM 3204 N N . ALA A 1 392 ? -25.626 9.309 -20.711 1.00 87.94 392 ALA A N 1
ATOM 3205 C CA . ALA A 1 392 ? -26.274 9.063 -19.427 1.00 87.94 392 ALA A CA 1
ATOM 3206 C C . ALA A 1 392 ? -27.600 9.829 -19.244 1.00 87.94 392 ALA A C 1
ATOM 3208 O O . ALA A 1 392 ? -28.523 9.277 -18.648 1.00 87.94 392 ALA A O 1
ATOM 3209 N N . ILE A 1 393 ? -27.733 11.048 -19.785 1.00 87.81 393 ILE A N 1
ATOM 3210 C CA . ILE A 1 393 ? -28.949 11.887 -19.677 1.00 87.81 393 ILE A CA 1
ATOM 3211 C C . ILE A 1 393 ? -30.086 11.420 -20.615 1.00 87.81 393 ILE A C 1
ATOM 3213 O O . ILE A 1 393 ? -31.188 11.967 -20.572 1.00 87.81 393 ILE A O 1
ATOM 3217 N N . GLY A 1 394 ? -29.874 10.367 -21.410 1.00 83.00 394 GLY A N 1
ATOM 3218 C CA . GLY A 1 394 ? -30.943 9.713 -22.174 1.00 83.00 394 GLY A CA 1
ATOM 3219 C C . GLY A 1 394 ? -30.774 9.753 -23.688 1.00 83.00 394 GLY A C 1
ATOM 3220 O O . GLY A 1 394 ? -31.674 9.291 -24.389 1.00 83.00 394 GLY A O 1
ATOM 3221 N N . GLN A 1 395 ? -29.648 10.264 -24.208 1.00 85.38 395 GLN A N 1
ATOM 3222 C CA . GLN A 1 395 ? -29.345 10.127 -25.641 1.00 85.38 395 GLN A CA 1
ATOM 3223 C C . GLN A 1 395 ? -29.071 8.670 -26.035 1.00 85.38 395 GLN A C 1
ATOM 3225 O O . GLN A 1 395 ? -29.283 8.295 -27.183 1.00 85.38 395 GLN A O 1
ATOM 3230 N N . ASP A 1 396 ? -28.655 7.840 -25.077 1.00 88.88 396 ASP A N 1
ATOM 3231 C CA . ASP A 1 396 ? -28.421 6.413 -25.264 1.00 88.88 396 ASP A CA 1
ATOM 3232 C C . ASP A 1 396 ? -29.036 5.650 -24.085 1.00 88.88 396 ASP A C 1
ATOM 3234 O O . ASP A 1 396 ? -28.594 5.772 -22.941 1.00 88.88 396 ASP A O 1
ATOM 3238 N N . TYR A 1 397 ? -30.074 4.862 -24.370 1.00 88.06 397 TYR A N 1
ATOM 3239 C CA . TYR A 1 397 ? -30.807 4.099 -23.359 1.00 88.06 397 TYR A CA 1
ATOM 3240 C C . TYR A 1 397 ? -29.898 3.133 -22.585 1.00 88.06 397 TYR A C 1
ATOM 3242 O O . TYR A 1 397 ? -29.966 3.061 -21.356 1.00 88.06 397 TYR A O 1
ATOM 3250 N N . GLY A 1 398 ? -28.991 2.446 -23.284 1.00 87.38 398 GLY A N 1
ATOM 3251 C CA . GLY A 1 398 ? -28.047 1.516 -22.673 1.00 87.38 398 GLY A CA 1
ATOM 3252 C C . GLY A 1 398 ? -27.063 2.224 -21.743 1.00 87.38 398 GLY A C 1
ATOM 3253 O O . GLY A 1 398 ? -26.836 1.765 -20.622 1.00 87.38 398 GLY A O 1
ATOM 3254 N N . LYS A 1 399 ? -26.520 3.377 -22.154 1.00 87.19 399 LYS A N 1
ATOM 3255 C CA . LYS A 1 399 ? -25.626 4.190 -21.309 1.00 87.19 399 LYS A CA 1
ATOM 3256 C C . LYS A 1 399 ? -26.353 4.794 -20.111 1.00 87.19 399 LYS A C 1
ATOM 3258 O O . LYS A 1 399 ? -25.765 4.846 -19.030 1.00 87.19 399 LYS A O 1
ATOM 3263 N N . THR A 1 400 ? -27.613 5.206 -20.255 1.00 88.00 400 THR A N 1
ATOM 3264 C CA . THR A 1 400 ? -28.441 5.642 -19.121 1.00 88.00 400 THR A CA 1
ATOM 3265 C C . THR A 1 400 ? -28.618 4.520 -18.104 1.00 88.00 400 THR A C 1
ATOM 3267 O O . THR A 1 400 ? -28.360 4.729 -16.917 1.00 88.00 400 THR A O 1
ATOM 3270 N N . LEU A 1 401 ? -28.988 3.316 -18.548 1.00 87.44 401 LEU A N 1
ATOM 3271 C CA . LEU A 1 401 ? -29.107 2.165 -17.653 1.00 87.44 401 LEU A CA 1
ATOM 3272 C C . LEU A 1 401 ? -27.770 1.826 -16.989 1.00 87.44 401 LEU A C 1
ATOM 3274 O O . LEU A 1 401 ? -27.715 1.649 -15.772 1.00 87.44 401 LEU A O 1
ATOM 3278 N N . LEU A 1 402 ? -26.678 1.814 -17.756 1.00 86.56 402 LEU A N 1
ATOM 3279 C CA . LEU A 1 402 ? -25.337 1.562 -17.235 1.00 86.56 402 LEU A CA 1
ATOM 3280 C C . LEU A 1 402 ? -24.920 2.605 -16.187 1.00 86.56 402 LEU A C 1
ATOM 3282 O O . LEU A 1 402 ? -24.300 2.247 -15.187 1.00 86.56 402 LEU A O 1
ATOM 3286 N N . PHE A 1 403 ? -25.272 3.879 -16.376 1.00 86.88 403 PHE A N 1
ATOM 3287 C CA . PHE A 1 403 ? -25.019 4.941 -15.400 1.00 86.88 403 PHE A CA 1
ATOM 3288 C C . PHE A 1 403 ? -25.807 4.734 -14.100 1.00 86.88 403 PHE A C 1
ATOM 3290 O O . PHE A 1 403 ? -25.249 4.911 -13.018 1.00 86.88 403 PHE A O 1
ATOM 3297 N N . LEU A 1 404 ? -27.082 4.352 -14.201 1.00 85.38 404 LEU A N 1
ATOM 3298 C CA . LEU A 1 404 ? -27.971 4.217 -13.045 1.00 85.38 404 LEU A CA 1
ATOM 3299 C C . LEU A 1 404 ? -27.726 2.935 -12.242 1.00 85.38 404 LEU A C 1
ATOM 3301 O O . LEU A 1 404 ? -27.870 2.941 -11.022 1.00 85.38 404 LEU A O 1
ATOM 3305 N N . LYS A 1 405 ? -27.374 1.839 -12.918 1.00 81.50 405 LYS A N 1
ATOM 3306 C CA . LYS A 1 405 ? -27.337 0.488 -12.339 1.00 81.50 405 LYS A CA 1
ATOM 3307 C C . LYS A 1 405 ? -25.941 -0.145 -12.332 1.00 81.50 405 LYS A C 1
ATOM 3309 O O . LYS A 1 405 ? -25.678 -1.064 -11.556 1.00 81.50 405 LYS A O 1
ATOM 3314 N N . GLY A 1 406 ? -25.016 0.355 -13.149 1.00 78.62 406 GLY A N 1
ATOM 3315 C CA . GLY A 1 406 ? -23.682 -0.221 -13.313 1.00 78.62 406 GLY A CA 1
ATOM 3316 C C . GLY A 1 406 ? -23.679 -1.528 -14.115 1.00 78.62 406 GLY A C 1
ATOM 3317 O O . GLY A 1 406 ? -24.680 -1.937 -14.692 1.00 78.62 406 GLY A O 1
ATOM 3318 N N . ASN A 1 407 ? -22.522 -2.195 -14.164 1.00 70.44 407 ASN A N 1
ATOM 3319 C CA . ASN A 1 407 ? -22.291 -3.398 -14.980 1.00 70.44 407 ASN A CA 1
ATOM 3320 C C . ASN A 1 407 ? -22.359 -4.724 -14.199 1.00 70.44 407 ASN A C 1
ATOM 3322 O O . ASN A 1 407 ? -21.911 -5.751 -14.702 1.00 70.44 407 ASN A O 1
ATOM 3326 N N . LYS A 1 408 ? -22.851 -4.710 -12.953 1.00 67.06 408 LYS A N 1
ATOM 3327 C CA . LYS A 1 408 ? -22.824 -5.872 -12.039 1.00 67.06 408 LYS A CA 1
ATOM 3328 C C . LYS A 1 408 ? -24.190 -6.306 -11.521 1.00 67.06 408 LYS A C 1
ATOM 3330 O O . LYS A 1 408 ? -24.243 -7.066 -10.560 1.00 67.06 408 LYS A O 1
ATOM 3335 N N . ILE A 1 409 ? -25.273 -5.836 -12.132 1.00 70.06 409 ILE A N 1
ATOM 3336 C CA . ILE A 1 409 ? -26.610 -6.282 -11.744 1.00 70.06 409 ILE A CA 1
ATOM 3337 C C . ILE A 1 409 ? -26.773 -7.767 -12.031 1.00 70.06 409 ILE A C 1
ATOM 3339 O O . ILE A 1 409 ? -26.563 -8.225 -13.153 1.00 70.06 409 ILE A O 1
ATOM 3343 N N . THR A 1 410 ? -27.169 -8.509 -11.000 1.00 70.06 410 THR A N 1
ATOM 3344 C CA . THR A 1 410 ? -27.621 -9.891 -11.123 1.00 70.06 410 THR A CA 1
ATOM 3345 C C . THR A 1 410 ? -29.146 -9.963 -11.130 1.00 70.06 410 THR A C 1
ATOM 3347 O O . THR A 1 410 ? -29.836 -9.052 -10.673 1.00 70.06 410 THR A O 1
ATOM 3350 N N . GLU A 1 411 ? -29.691 -11.089 -11.589 1.00 68.00 411 GLU A N 1
ATOM 3351 C CA . GLU A 1 411 ? -31.133 -11.365 -11.539 1.00 68.00 411 GLU A CA 1
ATOM 3352 C C . GLU A 1 411 ? -31.698 -11.235 -10.112 1.00 68.00 411 GLU A C 1
ATOM 3354 O O . GLU A 1 411 ? -32.776 -10.683 -9.898 1.00 68.00 411 GLU A O 1
ATOM 3359 N N . LYS A 1 412 ? -30.927 -11.664 -9.103 1.00 66.31 412 LYS A N 1
ATOM 3360 C CA . LYS A 1 412 ? -31.306 -11.515 -7.693 1.00 66.31 412 LYS A CA 1
ATOM 3361 C C . LYS A 1 412 ? -31.342 -10.062 -7.244 1.00 66.31 412 LYS A C 1
ATOM 3363 O O . LYS A 1 412 ? -32.203 -9.729 -6.434 1.00 66.31 412 LYS A O 1
ATOM 3368 N N . ASP A 1 413 ? -30.424 -9.228 -7.725 1.00 67.94 413 ASP A N 1
ATOM 3369 C CA . ASP A 1 413 ? -30.420 -7.805 -7.383 1.00 67.94 413 ASP A CA 1
ATOM 3370 C C . ASP A 1 413 ? -31.673 -7.141 -7.952 1.00 67.94 413 ASP A C 1
ATOM 3372 O O . ASP A 1 413 ? -32.399 -6.491 -7.213 1.00 67.94 413 ASP A O 1
ATOM 3376 N N . PHE A 1 414 ? -32.005 -7.424 -9.215 1.00 68.56 414 PHE A N 1
ATOM 3377 C CA . PHE A 1 414 ? -33.195 -6.888 -9.878 1.00 68.56 414 PHE A CA 1
ATOM 3378 C C . PHE A 1 414 ? -34.520 -7.289 -9.196 1.00 68.56 414 PHE A C 1
ATOM 3380 O O . PHE A 1 414 ? -35.433 -6.467 -9.045 1.00 68.56 414 PHE A O 1
ATOM 3387 N N . ILE A 1 415 ? -34.645 -8.552 -8.767 1.00 68.19 415 ILE A N 1
ATOM 3388 C CA . ILE A 1 415 ? -35.857 -9.062 -8.100 1.00 68.19 415 ILE A CA 1
ATOM 3389 C C . ILE A 1 415 ? -36.035 -8.442 -6.709 1.00 68.19 415 ILE A C 1
ATOM 3391 O O . ILE A 1 415 ? -37.160 -8.123 -6.329 1.00 68.19 415 ILE A O 1
ATOM 3395 N N . ASN A 1 416 ? -34.944 -8.269 -5.959 1.00 64.44 416 ASN A N 1
ATOM 3396 C CA . ASN A 1 416 ? -34.986 -7.755 -4.588 1.00 64.44 416 ASN A CA 1
ATOM 3397 C C . ASN A 1 416 ? -34.947 -6.222 -4.501 1.00 64.44 416 ASN A C 1
ATOM 3399 O O . ASN A 1 416 ? -35.004 -5.685 -3.397 1.00 64.44 416 ASN A O 1
ATOM 3403 N N . GLU A 1 417 ? -34.827 -5.528 -5.631 1.00 66.19 417 GLU A N 1
ATOM 3404 C CA . GLU A 1 417 ? -34.774 -4.072 -5.669 1.00 66.19 417 GLU A CA 1
ATOM 3405 C C . GLU A 1 417 ? -36.146 -3.433 -5.433 1.00 66.19 417 GLU A C 1
ATOM 3407 O O . GLU A 1 417 ? -37.173 -3.918 -5.931 1.00 66.19 417 GLU A O 1
ATOM 3412 N N . ASP A 1 418 ? -36.142 -2.313 -4.707 1.00 62.16 418 ASP A N 1
ATOM 3413 C CA . ASP A 1 418 ? -37.325 -1.485 -4.496 1.00 62.16 418 ASP A CA 1
ATOM 3414 C C . ASP A 1 418 ? -37.892 -0.988 -5.837 1.00 62.16 418 ASP A C 1
ATOM 3416 O O . ASP A 1 418 ? -37.169 -0.756 -6.808 1.00 62.16 418 ASP A O 1
ATOM 3420 N N . TYR A 1 419 ? -39.217 -0.835 -5.903 1.00 68.25 419 TYR A N 1
ATOM 3421 C CA . TYR A 1 419 ? -39.889 -0.304 -7.089 1.00 68.25 419 TYR A CA 1
ATOM 3422 C C . TYR A 1 419 ? -39.561 1.184 -7.249 1.00 68.25 419 TYR A C 1
ATOM 3424 O O . TYR A 1 419 ? -40.194 2.040 -6.631 1.00 68.25 419 TYR A O 1
ATOM 3432 N N . ASP A 1 420 ? -38.563 1.485 -8.078 1.00 81.19 420 ASP A N 1
ATOM 3433 C CA . ASP A 1 420 ? -38.137 2.842 -8.404 1.00 81.19 420 ASP A CA 1
ATOM 3434 C C . ASP A 1 420 ? -38.336 3.182 -9.893 1.00 81.19 420 ASP A C 1
ATOM 3436 O O . ASP A 1 420 ? -38.744 2.363 -10.722 1.00 81.19 420 ASP A O 1
ATOM 3440 N N . PHE A 1 421 ? -38.043 4.436 -10.237 1.00 86.00 421 PHE A N 1
ATOM 3441 C CA . PHE A 1 421 ? -38.144 4.932 -11.608 1.00 86.00 421 PHE A CA 1
ATOM 3442 C C . PHE A 1 421 ? -37.149 4.257 -12.565 1.00 86.00 421 PHE A C 1
ATOM 3444 O O . PHE A 1 421 ? -37.375 4.257 -13.773 1.00 86.00 421 PHE A O 1
ATOM 3451 N N . VAL A 1 422 ? -36.058 3.678 -12.052 1.00 87.31 422 VAL A N 1
ATOM 3452 C CA . VAL A 1 422 ? -35.074 2.988 -12.885 1.00 87.31 422 VAL A CA 1
ATOM 3453 C C . VAL A 1 422 ? -35.587 1.609 -13.283 1.00 87.31 422 VAL A C 1
ATOM 3455 O O . VAL A 1 422 ? -35.390 1.200 -14.420 1.00 87.31 422 VAL A O 1
ATOM 3458 N N . LYS A 1 423 ? -36.302 0.909 -12.397 1.00 85.56 423 LYS A N 1
ATOM 3459 C CA . LYS A 1 423 ? -36.976 -0.352 -12.730 1.00 85.56 423 LYS A CA 1
ATOM 3460 C C . LYS A 1 423 ? -38.065 -0.142 -13.782 1.00 85.56 423 LYS A C 1
ATOM 3462 O O . LYS A 1 423 ? -38.162 -0.939 -14.708 1.00 85.56 423 LYS A O 1
ATOM 3467 N N . ALA A 1 424 ? -38.822 0.956 -13.690 1.00 88.19 424 ALA A N 1
ATOM 3468 C CA . ALA A 1 424 ? -39.755 1.358 -14.746 1.00 88.19 424 ALA A CA 1
ATOM 3469 C C . ALA A 1 424 ? -39.026 1.620 -16.075 1.00 88.19 424 ALA A C 1
ATOM 3471 O O . ALA A 1 424 ? -39.437 1.099 -17.105 1.00 88.19 424 ALA A O 1
ATOM 3472 N N . LEU A 1 425 ? -37.901 2.344 -16.033 1.00 88.69 425 LEU A N 1
ATOM 3473 C CA . LEU A 1 425 ? -37.057 2.590 -17.203 1.00 88.69 425 LEU A CA 1
ATOM 3474 C C . LEU A 1 425 ? -36.502 1.302 -17.825 1.00 88.69 425 LEU A C 1
ATOM 3476 O O . LEU A 1 425 ? -36.430 1.222 -19.039 1.00 88.69 425 LEU A O 1
ATOM 3480 N N . MET A 1 426 ? -36.141 0.297 -17.023 1.00 87.06 426 MET A N 1
ATOM 3481 C CA . MET A 1 426 ? -35.678 -1.008 -17.516 1.00 87.06 426 MET A CA 1
ATOM 3482 C C . MET A 1 426 ? -36.779 -1.820 -18.212 1.00 87.06 426 MET A C 1
ATOM 3484 O O . MET A 1 426 ? -36.468 -2.658 -19.057 1.00 87.06 426 MET A O 1
ATOM 3488 N N . ILE A 1 427 ? -38.041 -1.619 -17.819 1.00 88.06 427 ILE A N 1
ATOM 3489 C CA . ILE A 1 427 ? -39.207 -2.302 -18.395 1.00 88.06 427 ILE A CA 1
ATOM 3490 C C . ILE A 1 427 ? -39.653 -1.607 -19.685 1.00 88.06 427 ILE A C 1
ATOM 3492 O O . ILE A 1 427 ? -39.976 -2.285 -20.657 1.00 88.06 427 ILE A O 1
ATOM 3496 N N . ASP A 1 428 ? -39.670 -0.273 -19.692 1.00 89.62 428 ASP A N 1
ATOM 3497 C CA . ASP A 1 428 ? -40.111 0.533 -20.826 1.00 89.62 428 ASP A CA 1
ATOM 3498 C C . ASP A 1 428 ? -39.113 1.661 -21.124 1.00 89.62 428 ASP A C 1
ATOM 3500 O O . ASP A 1 428 ? -38.978 2.632 -20.373 1.00 89.62 428 ASP A O 1
ATOM 3504 N N . GLU A 1 429 ? -38.448 1.556 -22.277 1.00 90.50 429 GLU A N 1
ATOM 3505 C CA . GLU A 1 429 ? -37.493 2.549 -22.771 1.00 90.50 429 GLU A CA 1
ATOM 3506 C C . GLU A 1 429 ? -38.124 3.944 -22.933 1.00 90.50 429 GLU A C 1
ATOM 3508 O O . GLU A 1 429 ? -37.426 4.954 -22.795 1.00 90.50 429 GLU A O 1
ATOM 3513 N N . SER A 1 430 ? -39.437 4.038 -23.182 1.00 90.69 430 SER A N 1
ATOM 3514 C CA . SER A 1 430 ? -40.135 5.317 -23.356 1.00 90.69 430 SER A CA 1
ATOM 3515 C C . SER A 1 430 ? -40.032 6.214 -22.117 1.00 90.69 430 SER A C 1
ATOM 3517 O O . SER A 1 430 ? -39.986 7.443 -22.245 1.00 90.69 430 SER A O 1
ATOM 3519 N N . MET A 1 431 ? -39.856 5.615 -20.933 1.00 90.88 431 MET A N 1
ATOM 3520 C CA . MET A 1 431 ? -39.657 6.316 -19.665 1.00 90.88 431 MET A CA 1
ATOM 3521 C C . MET A 1 431 ? -38.425 7.223 -19.673 1.00 90.88 431 MET A C 1
ATOM 3523 O O . MET A 1 431 ? -38.379 8.177 -18.900 1.00 90.88 431 MET A O 1
ATOM 3527 N N . LYS A 1 432 ? -37.448 7.018 -20.571 1.00 86.88 432 LYS A N 1
ATOM 3528 C CA . LYS A 1 432 ? -36.312 7.948 -20.724 1.00 86.88 432 LYS A CA 1
ATOM 3529 C C . LYS A 1 432 ? -36.764 9.352 -21.124 1.00 86.88 432 LYS A C 1
ATOM 3531 O O . LYS A 1 432 ? -36.035 10.317 -20.912 1.00 86.88 432 LYS A O 1
ATOM 3536 N N . ASN A 1 433 ? -37.952 9.471 -21.720 1.00 87.81 433 ASN A N 1
ATOM 3537 C CA . ASN A 1 433 ? -38.531 10.737 -22.142 1.00 87.81 433 ASN A CA 1
ATOM 3538 C C . ASN A 1 433 ? -39.386 11.418 -21.075 1.00 87.81 433 ASN A C 1
ATOM 3540 O O . ASN A 1 433 ? -39.649 12.615 -21.226 1.00 87.81 433 ASN A O 1
ATOM 3544 N N . ASP A 1 434 ? -39.763 10.699 -20.017 1.00 92.06 434 ASP A N 1
ATOM 3545 C CA . ASP A 1 434 ? -40.591 11.213 -18.935 1.00 92.06 434 ASP A CA 1
ATOM 3546 C C . ASP A 1 434 ? -39.891 12.381 -18.197 1.00 92.06 434 ASP A C 1
ATOM 3548 O O . ASP A 1 434 ? -38.706 12.277 -17.848 1.00 92.06 434 ASP A O 1
ATOM 3552 N N . PRO A 1 435 ? -40.585 13.510 -17.945 1.00 91.69 435 PRO A N 1
ATOM 3553 C CA . PRO A 1 435 ? -39.986 14.673 -17.290 1.00 91.69 435 PRO A CA 1
ATOM 3554 C C . PRO A 1 435 ? -39.430 14.393 -15.889 1.00 91.69 435 PRO A C 1
ATOM 3556 O O . PRO A 1 435 ? -38.381 14.935 -15.529 1.00 91.69 435 PRO A O 1
ATOM 3559 N N . PHE A 1 436 ? -40.098 13.550 -15.095 1.00 92.25 436 PHE A N 1
ATOM 3560 C CA . PHE A 1 436 ? -39.638 13.195 -13.755 1.00 92.25 436 PHE A CA 1
ATOM 3561 C C . PHE A 1 436 ? -38.381 12.321 -13.826 1.00 92.25 436 PHE A C 1
ATOM 3563 O O . PHE A 1 436 ? -37.404 12.611 -13.128 1.00 92.25 436 PHE A O 1
ATOM 3570 N N . VAL A 1 437 ? -38.360 11.310 -14.701 1.00 90.06 437 VAL A N 1
ATOM 3571 C CA . VAL A 1 437 ? -37.183 10.448 -14.926 1.00 90.06 437 VAL A CA 1
ATOM 3572 C C . VAL A 1 437 ? -35.984 11.276 -15.386 1.00 90.06 437 VAL A C 1
ATOM 3574 O O . VAL A 1 437 ? -34.919 11.210 -14.765 1.00 90.06 437 VAL A O 1
ATOM 3577 N N . LYS A 1 438 ? -36.165 12.133 -16.399 1.00 89.12 438 LYS A N 1
ATOM 3578 C CA . LYS A 1 438 ? -35.120 13.050 -16.883 1.00 89.12 438 LYS A CA 1
ATOM 3579 C C . LYS A 1 438 ? -34.574 13.932 -15.767 1.00 89.12 438 LYS A C 1
ATOM 3581 O O . LYS A 1 438 ? -33.360 14.035 -15.595 1.00 89.12 438 LYS A O 1
ATOM 3586 N N . GLN A 1 439 ? -35.454 14.542 -14.973 1.00 90.75 439 GLN A N 1
ATOM 3587 C CA . GLN A 1 439 ? -35.039 15.419 -13.882 1.00 90.75 439 GLN A CA 1
ATOM 3588 C C . GLN A 1 439 ? -34.263 14.661 -12.795 1.00 90.75 439 GLN A C 1
ATOM 3590 O O . GLN A 1 439 ? -33.278 15.182 -12.267 1.00 90.75 439 GLN A O 1
ATOM 3595 N N . ARG A 1 440 ? -34.668 13.428 -12.464 1.00 90.38 440 ARG A N 1
ATOM 3596 C CA . ARG A 1 440 ? -33.948 12.574 -11.508 1.00 90.38 440 ARG A CA 1
ATOM 3597 C C . ARG A 1 440 ? -32.549 12.231 -12.007 1.00 90.38 440 ARG A C 1
ATOM 3599 O O . ARG A 1 440 ? -31.590 12.454 -11.270 1.00 90.38 440 ARG A O 1
ATOM 3606 N N . ILE A 1 441 ? -32.426 11.775 -13.254 1.00 90.00 441 ILE A N 1
ATOM 3607 C CA . ILE A 1 441 ? -31.134 11.459 -13.880 1.00 90.00 441 ILE A CA 1
ATOM 3608 C C . ILE A 1 441 ? -30.237 12.702 -13.907 1.00 90.00 441 ILE A C 1
ATOM 3610 O O . ILE A 1 441 ? -29.071 12.629 -13.516 1.00 90.00 441 ILE A O 1
ATOM 3614 N N . HIS A 1 442 ? -30.788 13.860 -14.284 1.00 90.31 442 HIS A N 1
ATOM 3615 C CA . HIS A 1 442 ? -30.037 15.112 -14.328 1.00 90.31 442 HIS A CA 1
ATOM 3616 C C . HIS A 1 442 ? -29.466 15.494 -12.954 1.00 90.31 442 HIS A C 1
ATOM 3618 O O . HIS A 1 442 ? -28.284 15.805 -12.847 1.00 90.31 442 HIS A O 1
ATOM 3624 N N . ARG A 1 443 ? -30.262 15.407 -11.877 1.00 90.25 443 ARG A N 1
ATOM 3625 C CA . ARG A 1 443 ? -29.771 15.660 -10.505 1.00 90.25 443 ARG A CA 1
ATOM 3626 C C . ARG A 1 443 ? -28.670 14.680 -10.090 1.00 90.25 443 ARG A C 1
ATOM 3628 O O . ARG A 1 443 ? -27.738 15.064 -9.393 1.00 90.25 443 ARG A O 1
ATOM 3635 N N . MET A 1 444 ? -28.754 13.418 -10.518 1.00 88.75 444 MET A N 1
ATOM 3636 C CA . MET A 1 444 ? -27.734 12.409 -10.205 1.00 88.75 444 MET A CA 1
ATOM 3637 C C . MET A 1 444 ? -26.404 12.678 -10.921 1.00 88.75 444 MET A C 1
ATOM 3639 O O . MET A 1 444 ? -25.341 12.425 -10.351 1.00 88.75 444 MET A O 1
ATOM 3643 N N . ILE A 1 445 ? -26.439 13.194 -12.155 1.00 90.69 445 ILE A N 1
ATOM 3644 C CA . ILE A 1 445 ? -25.231 13.476 -12.945 1.00 90.69 445 ILE A CA 1
ATOM 3645 C C . ILE A 1 445 ? -24.695 14.902 -12.763 1.00 90.69 445 ILE A C 1
ATOM 3647 O O . ILE A 1 445 ? -23.546 15.165 -13.112 1.00 90.69 445 ILE A O 1
ATOM 3651 N N . GLU A 1 446 ? -25.472 15.809 -12.170 1.00 93.06 446 GLU A N 1
ATOM 3652 C CA . GLU A 1 446 ? -25.120 17.220 -11.966 1.00 93.06 446 GLU A CA 1
ATOM 3653 C C . GLU A 1 446 ? -23.736 17.404 -11.332 1.00 93.06 446 GLU A C 1
ATOM 3655 O O . GLU A 1 446 ? -22.942 18.230 -11.785 1.00 93.06 446 GLU A O 1
ATOM 3660 N N . LYS A 1 447 ? -23.396 16.578 -10.335 1.00 90.19 447 LYS A N 1
ATOM 3661 C CA . LYS A 1 447 ? -22.059 16.596 -9.733 1.00 90.19 447 LYS A CA 1
ATOM 3662 C C . LYS A 1 447 ? -20.964 16.321 -10.768 1.00 90.19 447 LYS A C 1
ATOM 3664 O O . LYS A 1 447 ? -19.977 17.045 -10.800 1.00 90.19 447 LYS A O 1
ATOM 3669 N N . ARG A 1 448 ? -21.143 15.312 -11.629 1.00 90.00 448 ARG A N 1
ATOM 3670 C CA . ARG A 1 448 ? -20.179 14.975 -12.687 1.00 90.00 448 ARG A CA 1
ATOM 3671 C C . ARG A 1 448 ? -20.041 16.123 -13.681 1.00 90.00 448 ARG A C 1
ATOM 3673 O O . ARG A 1 448 ? -18.917 16.489 -13.986 1.00 90.00 448 ARG A O 1
ATOM 3680 N N . ILE A 1 449 ? -21.150 16.733 -14.106 1.00 92.56 449 ILE A N 1
ATOM 3681 C CA . ILE A 1 449 ? -21.128 17.923 -14.973 1.00 92.56 449 ILE A CA 1
ATOM 3682 C C . ILE A 1 449 ? -20.291 19.036 -14.328 1.00 92.56 449 ILE A C 1
ATOM 3684 O O . ILE A 1 449 ? -19.409 19.610 -14.963 1.00 92.56 449 ILE A O 1
ATOM 3688 N N . ASN A 1 450 ? -20.551 19.338 -13.056 1.00 94.06 450 ASN A N 1
ATOM 3689 C CA . ASN A 1 450 ? -19.861 20.411 -12.344 1.00 94.06 450 ASN A CA 1
ATOM 3690 C C . ASN A 1 450 ? -18.388 20.099 -12.060 1.00 94.06 450 ASN A C 1
ATOM 3692 O O . ASN A 1 450 ? -17.570 21.014 -12.068 1.00 94.06 450 ASN A O 1
ATOM 3696 N N . ASP A 1 451 ? -18.034 18.838 -11.830 1.00 92.81 451 ASP A N 1
ATOM 3697 C CA . ASP A 1 451 ? -16.646 18.423 -11.635 1.00 92.81 451 ASP A CA 1
ATOM 3698 C C . ASP A 1 451 ? -15.870 18.399 -12.964 1.00 92.81 451 ASP A C 1
ATOM 3700 O O . ASP A 1 451 ? -14.709 18.806 -12.995 1.00 92.81 451 ASP A O 1
ATOM 3704 N N . SER A 1 452 ? -16.501 18.036 -14.086 1.00 92.75 452 SER A N 1
ATOM 3705 C CA . SER A 1 452 ? -15.870 18.099 -15.412 1.00 92.75 452 SER A CA 1
ATOM 3706 C C . SER A 1 452 ? -15.504 19.527 -15.819 1.00 92.75 452 SER A C 1
ATOM 3708 O O . SER A 1 452 ? -14.416 19.737 -16.348 1.00 92.75 452 SER A O 1
ATOM 3710 N N . LYS A 1 453 ? -16.317 20.530 -15.450 1.00 91.00 453 LYS A N 1
ATOM 3711 C CA . LYS A 1 453 ? -15.966 21.960 -15.606 1.00 91.00 453 LYS A CA 1
ATOM 3712 C C . LYS A 1 453 ? -14.693 22.360 -14.846 1.00 91.00 453 LYS A C 1
ATOM 3714 O O . LYS A 1 453 ? -14.081 23.367 -15.174 1.00 91.00 453 LYS A O 1
ATOM 3719 N N . LYS A 1 454 ? -14.298 21.591 -13.825 1.00 91.62 454 LYS A N 1
ATOM 3720 C CA . LYS A 1 454 ? -13.078 21.804 -13.028 1.00 91.62 454 LYS A CA 1
ATOM 3721 C C . LYS A 1 454 ? -11.895 20.968 -13.531 1.00 91.62 454 LYS A C 1
ATOM 3723 O O . LYS A 1 454 ? -10.903 20.863 -12.822 1.00 91.62 454 LYS A O 1
ATOM 3728 N N . GLY A 1 455 ? -11.996 20.318 -14.693 1.00 89.75 455 GLY A N 1
ATOM 3729 C CA . GLY A 1 455 ? -10.928 19.473 -15.238 1.00 89.75 455 GLY A CA 1
ATOM 3730 C C . GLY A 1 455 ? -10.971 18.006 -14.793 1.00 89.75 455 GLY A C 1
ATOM 3731 O O . GLY A 1 455 ? -10.001 17.277 -14.999 1.00 89.75 455 GLY A O 1
ATOM 3732 N N . VAL A 1 456 ? -12.082 17.538 -14.205 1.00 93.19 456 VAL A N 1
ATOM 3733 C CA . VAL A 1 456 ? -12.321 16.101 -13.967 1.00 93.19 456 VAL A CA 1
ATOM 3734 C C . VAL A 1 456 ? -12.817 15.463 -15.269 1.00 93.19 456 VAL A C 1
ATOM 3736 O O . VAL A 1 456 ? -14.011 15.210 -15.454 1.00 93.19 456 VAL A O 1
ATOM 3739 N N . LEU A 1 457 ? -11.879 15.278 -16.197 1.00 93.75 457 LEU A N 1
ATOM 3740 C CA . LEU A 1 457 ? -12.123 14.798 -17.559 1.00 93.75 457 LEU A CA 1
ATOM 3741 C C . LEU A 1 457 ? -11.803 13.313 -17.682 1.00 93.75 457 LEU A C 1
ATOM 3743 O O . LEU A 1 457 ? -10.804 12.840 -17.146 1.00 93.75 457 LEU A O 1
ATOM 3747 N N . GLN A 1 458 ? -12.654 12.577 -18.380 1.00 92.50 458 GLN A N 1
ATOM 3748 C CA . GLN A 1 458 ? -12.497 11.155 -18.628 1.00 92.50 458 GLN A CA 1
ATOM 3749 C C . GLN A 1 458 ? -11.512 10.912 -19.776 1.00 92.50 458 GLN A C 1
ATOM 3751 O O . GLN A 1 458 ? -11.711 11.409 -20.879 1.00 92.50 458 GLN A O 1
ATOM 3756 N N . VAL A 1 459 ? -10.482 10.108 -19.522 1.00 92.88 459 VAL A N 1
ATOM 3757 C CA . VAL A 1 459 ? -9.443 9.734 -20.490 1.00 92.88 459 VAL A CA 1
ATOM 3758 C C . VAL A 1 459 ? -9.182 8.231 -20.450 1.00 92.88 459 VAL A C 1
ATOM 3760 O O . VAL A 1 459 ? -9.421 7.566 -19.434 1.00 92.88 459 VAL A O 1
ATOM 3763 N N . THR A 1 460 ? -8.645 7.685 -21.540 1.00 92.62 460 THR A N 1
ATOM 3764 C CA . THR A 1 460 ? -8.102 6.321 -21.555 1.00 92.62 460 THR A CA 1
ATOM 3765 C C . THR A 1 460 ? -6.859 6.277 -20.668 1.00 92.62 460 THR A C 1
ATOM 3767 O O . THR A 1 460 ? -5.849 6.905 -20.966 1.00 92.62 460 THR A O 1
ATOM 3770 N N . GLY A 1 461 ? -6.926 5.561 -19.547 1.00 93.31 461 GLY A N 1
ATOM 3771 C CA . GLY A 1 461 ? -5.890 5.616 -18.518 1.00 93.31 461 GLY A CA 1
ATOM 3772 C C . GLY A 1 461 ? -6.166 4.699 -17.331 1.00 93.31 461 GLY A C 1
ATOM 3773 O O . GLY A 1 461 ? -7.264 4.164 -17.178 1.00 93.31 461 GLY A O 1
ATOM 3774 N N . ASN A 1 462 ? -5.159 4.515 -16.475 1.00 94.19 462 ASN A N 1
ATOM 3775 C CA . ASN A 1 462 ? -5.270 3.727 -15.247 1.00 94.19 462 ASN A CA 1
ATOM 3776 C C . ASN A 1 462 ? -4.346 4.235 -14.138 1.00 94.19 462 ASN A C 1
ATOM 3778 O O . ASN A 1 462 ? -3.379 4.947 -14.400 1.00 94.19 462 ASN A O 1
ATOM 3782 N N . TYR A 1 463 ? -4.638 3.835 -12.897 1.00 91.94 463 TYR A N 1
ATOM 3783 C CA . TYR A 1 463 ? -3.629 3.848 -11.842 1.00 91.94 463 TYR A CA 1
ATOM 3784 C C . TYR A 1 463 ? -2.866 2.526 -11.849 1.00 91.94 463 TYR A C 1
ATOM 3786 O O . TYR A 1 463 ? -3.433 1.473 -11.554 1.00 91.94 463 TYR A O 1
ATOM 3794 N N . SER A 1 464 ? -1.568 2.605 -12.124 1.00 93.19 464 SER A N 1
ATOM 3795 C CA . SER A 1 464 ? -0.646 1.476 -12.056 1.00 93.19 464 SER A CA 1
ATOM 3796 C C . SER A 1 464 ? 0.303 1.658 -10.875 1.00 93.19 464 SER A C 1
ATOM 3798 O O . SER A 1 464 ? 0.837 2.747 -10.664 1.00 93.19 464 SER A O 1
ATOM 3800 N N . ILE A 1 465 ? 0.500 0.600 -10.087 1.00 95.81 465 ILE A N 1
ATOM 3801 C CA . ILE A 1 465 ? 1.561 0.587 -9.075 1.00 95.81 465 ILE A CA 1
ATOM 3802 C C . ILE A 1 465 ? 2.901 0.455 -9.797 1.00 95.81 465 ILE A C 1
ATOM 3804 O O . ILE A 1 465 ? 3.020 -0.327 -10.742 1.00 95.81 465 ILE A O 1
ATOM 3808 N N . VAL A 1 466 ? 3.902 1.198 -9.334 1.00 96.00 466 VAL A N 1
ATOM 3809 C CA . VAL A 1 466 ? 5.259 1.122 -9.873 1.00 96.00 466 VAL A CA 1
ATOM 3810 C C . VAL A 1 466 ? 6.080 0.039 -9.178 1.00 96.00 466 VAL A C 1
ATOM 3812 O O . VAL A 1 466 ? 5.956 -0.172 -7.972 1.00 96.00 466 VAL A O 1
ATOM 3815 N N . ALA A 1 467 ? 6.926 -0.631 -9.948 1.00 97.25 467 ALA A N 1
ATOM 3816 C CA . ALA A 1 467 ? 7.929 -1.573 -9.478 1.00 97.25 467 ALA A CA 1
ATOM 3817 C C . ALA A 1 467 ? 9.305 -1.148 -9.995 1.00 97.25 467 ALA A C 1
ATOM 3819 O O . ALA A 1 467 ? 9.413 -0.568 -11.077 1.00 97.25 467 ALA A O 1
ATOM 3820 N N . GLY A 1 468 ? 10.352 -1.462 -9.241 1.00 95.62 468 GLY A N 1
ATOM 3821 C CA . GLY A 1 468 ? 11.725 -1.358 -9.731 1.00 95.62 468 GLY A CA 1
ATOM 3822 C C . GLY A 1 468 ? 12.056 -2.517 -10.660 1.00 95.62 468 GLY A C 1
ATOM 3823 O O . GLY A 1 468 ? 11.326 -3.512 -10.718 1.00 95.62 468 GLY A O 1
ATOM 3824 N N . ASP A 1 469 ? 13.177 -2.414 -11.364 1.00 97.12 469 ASP A N 1
ATOM 3825 C CA . ASP A 1 469 ? 13.685 -3.516 -12.171 1.00 97.12 469 ASP A CA 1
ATOM 3826 C C . ASP A 1 469 ? 14.167 -4.670 -11.268 1.00 97.12 469 ASP A C 1
ATOM 3828 O O . ASP A 1 469 ? 15.287 -4.688 -10.756 1.00 97.12 469 ASP A O 1
ATOM 3832 N N . LEU A 1 470 ? 13.304 -5.669 -11.071 1.00 98.06 470 LEU A N 1
ATOM 3833 C CA . LEU A 1 470 ? 13.604 -6.837 -10.237 1.00 98.06 470 LEU A CA 1
ATOM 3834 C C . LEU A 1 470 ? 14.678 -7.748 -10.840 1.00 98.06 470 LEU A C 1
ATOM 3836 O O . LEU A 1 470 ? 15.329 -8.492 -10.106 1.00 98.06 470 LEU A O 1
ATOM 3840 N N . TYR A 1 471 ? 14.905 -7.667 -12.155 1.00 98.56 471 TYR A N 1
ATOM 3841 C CA . TYR A 1 471 ? 16.029 -8.344 -12.793 1.00 98.56 471 TYR A CA 1
ATOM 3842 C C . TYR A 1 471 ? 17.345 -7.672 -12.383 1.00 98.56 471 TYR A C 1
ATOM 3844 O O . TYR A 1 471 ? 18.285 -8.361 -11.985 1.00 98.56 471 TYR A O 1
ATOM 3852 N N . ALA A 1 472 ? 17.389 -6.334 -12.377 1.00 98.25 472 ALA A N 1
ATOM 3853 C CA . ALA A 1 472 ? 18.519 -5.574 -11.836 1.00 98.25 472 ALA A CA 1
ATOM 3854 C C . ALA A 1 472 ? 18.744 -5.865 -10.341 1.00 98.25 472 ALA A C 1
ATOM 3856 O O . ALA A 1 472 ? 19.886 -6.013 -9.901 1.00 98.25 472 ALA A O 1
ATOM 3857 N N . LEU A 1 473 ? 17.665 -6.018 -9.563 1.00 98.25 473 LEU A N 1
ATOM 3858 C CA . LEU A 1 473 ? 17.761 -6.377 -8.145 1.00 98.25 473 LEU A CA 1
ATOM 3859 C C . LEU A 1 473 ? 18.341 -7.786 -7.955 1.00 98.25 473 LEU A C 1
ATOM 3861 O O . LEU A 1 473 ? 19.179 -7.989 -7.081 1.00 98.25 473 LEU A O 1
ATOM 3865 N N . CYS A 1 474 ? 17.959 -8.747 -8.803 1.00 98.56 474 CYS A N 1
ATOM 3866 C CA . CYS A 1 474 ? 18.568 -10.077 -8.820 1.00 98.56 474 CYS A CA 1
ATOM 3867 C C . CYS A 1 474 ? 20.059 -10.024 -9.191 1.00 98.56 474 CYS A C 1
ATOM 3869 O O . CYS A 1 474 ? 20.871 -10.659 -8.521 1.00 98.56 474 CYS A O 1
ATOM 3871 N N . GLN A 1 475 ? 20.448 -9.233 -10.197 1.00 98.50 475 GLN A N 1
ATOM 3872 C CA . GLN A 1 475 ? 21.864 -9.026 -10.528 1.00 98.50 475 GLN A CA 1
ATOM 3873 C C . GLN A 1 475 ? 22.644 -8.472 -9.332 1.00 98.50 475 GLN A C 1
ATOM 3875 O O . GLN A 1 475 ? 23.708 -8.994 -9.009 1.00 98.50 475 GLN A O 1
ATOM 3880 N N . HIS A 1 476 ? 22.101 -7.463 -8.644 1.00 97.88 476 HIS A N 1
ATOM 3881 C CA . HIS A 1 476 ? 22.706 -6.917 -7.429 1.00 97.88 476 HIS A CA 1
ATOM 3882 C C . HIS A 1 476 ? 22.856 -7.982 -6.334 1.00 97.88 476 HIS A C 1
ATOM 3884 O O . HIS A 1 476 ? 23.942 -8.154 -5.782 1.00 97.88 476 HIS A O 1
ATOM 3890 N N . MET A 1 477 ? 21.783 -8.727 -6.065 1.00 97.62 477 MET A N 1
ATOM 3891 C CA . MET A 1 477 ? 21.731 -9.788 -5.061 1.00 97.62 477 MET A CA 1
ATOM 3892 C C . MET A 1 477 ? 22.800 -10.869 -5.286 1.00 97.62 477 MET A C 1
ATOM 3894 O O . MET A 1 477 ? 23.439 -11.310 -4.334 1.00 97.62 477 MET A O 1
ATOM 3898 N N . PHE A 1 478 ? 23.046 -11.250 -6.542 1.00 98.31 478 PHE A N 1
ATOM 3899 C CA . PHE A 1 478 ? 24.091 -12.206 -6.928 1.00 98.31 478 PHE A CA 1
ATOM 3900 C C . PHE A 1 478 ? 25.462 -11.556 -7.197 1.00 98.31 478 PHE A C 1
ATOM 3902 O O . PHE A 1 478 ? 26.348 -12.200 -7.753 1.00 98.31 478 PHE A O 1
ATOM 3909 N N . LYS A 1 479 ? 25.663 -10.286 -6.813 1.00 97.25 479 LYS A N 1
ATOM 3910 C CA . LYS A 1 479 ? 26.917 -9.527 -7.007 1.00 97.25 479 LYS A CA 1
ATOM 3911 C C . LYS A 1 479 ? 27.391 -9.476 -8.470 1.00 97.25 479 LYS A C 1
ATOM 3913 O O . LYS A 1 479 ? 28.584 -9.377 -8.752 1.00 97.25 479 LYS A O 1
ATOM 3918 N N . MET A 1 480 ? 26.452 -9.526 -9.409 1.00 97.88 480 MET A N 1
ATOM 3919 C CA . MET A 1 480 ? 26.701 -9.402 -10.842 1.00 97.88 480 MET A CA 1
ATOM 3920 C C . MET A 1 480 ? 26.752 -7.926 -11.254 1.00 97.88 480 MET A C 1
ATOM 3922 O O . MET A 1 480 ? 26.292 -7.035 -10.535 1.00 97.88 480 MET A O 1
ATOM 3926 N N . LYS A 1 481 ? 27.265 -7.651 -12.459 1.00 96.81 481 LYS A N 1
ATOM 3927 C CA . LYS A 1 481 ? 27.145 -6.319 -13.059 1.00 96.81 481 LYS A CA 1
ATOM 3928 C C . LYS A 1 481 ? 25.663 -5.986 -13.246 1.00 96.81 481 LYS A C 1
ATOM 3930 O O . LYS A 1 481 ? 24.959 -6.687 -13.970 1.00 96.81 481 LYS A O 1
ATOM 3935 N N . ILE A 1 482 ? 25.218 -4.900 -12.622 1.00 97.44 482 ILE A N 1
ATOM 3936 C CA . ILE A 1 482 ? 23.858 -4.389 -12.780 1.00 97.44 482 ILE A CA 1
ATOM 3937 C C . ILE A 1 482 ? 23.738 -3.825 -14.196 1.00 97.44 482 ILE A C 1
ATOM 3939 O O . ILE A 1 482 ? 24.505 -2.946 -14.589 1.00 97.44 482 ILE A O 1
ATOM 3943 N N . THR A 1 483 ? 22.799 -4.362 -14.965 1.00 96.38 483 THR A N 1
ATOM 3944 C CA . THR A 1 483 ? 22.391 -3.854 -16.283 1.00 96.38 483 THR A CA 1
ATOM 3945 C C . THR A 1 483 ? 20.888 -3.614 -16.324 1.00 96.38 483 THR A C 1
ATOM 3947 O O . THR A 1 483 ? 20.450 -2.669 -16.965 1.00 96.38 483 THR A O 1
ATOM 3950 N N . GLY A 1 484 ? 20.105 -4.434 -15.617 1.00 97.19 484 GLY A N 1
ATOM 3951 C CA . GLY A 1 484 ? 18.659 -4.488 -15.784 1.00 97.19 484 GLY A CA 1
ATOM 3952 C C . GLY A 1 484 ? 18.251 -5.031 -17.154 1.00 97.19 484 GLY A C 1
ATOM 3953 O O . GLY A 1 484 ? 19.085 -5.554 -17.902 1.00 97.19 484 GLY A O 1
ATOM 3954 N N . LEU A 1 485 ? 16.959 -4.917 -17.461 1.00 97.94 485 LEU A N 1
ATOM 3955 C CA . LEU A 1 485 ? 16.390 -5.169 -18.795 1.00 97.94 485 LEU A CA 1
ATOM 3956 C C . LEU A 1 485 ? 15.934 -3.883 -19.500 1.00 97.94 485 LEU A C 1
ATOM 3958 O O . LEU A 1 485 ? 15.628 -3.915 -20.698 1.00 97.94 485 LEU A O 1
ATOM 3962 N N . LEU A 1 486 ? 15.878 -2.777 -18.759 1.00 98.00 486 LEU A N 1
ATOM 3963 C CA . LEU A 1 486 ? 15.379 -1.483 -19.204 1.00 98.00 486 LEU A CA 1
ATOM 3964 C C . LEU A 1 486 ? 16.499 -0.444 -19.113 1.00 98.00 486 LEU A C 1
ATOM 3966 O O . LEU A 1 486 ? 17.065 -0.232 -18.039 1.00 98.00 486 LEU A O 1
ATOM 3970 N N . ASP A 1 487 ? 16.798 0.200 -20.235 1.00 96.88 487 ASP A N 1
ATOM 3971 C CA . ASP A 1 487 ? 17.755 1.296 -20.323 1.00 96.88 487 ASP A CA 1
ATOM 3972 C C . ASP A 1 487 ? 17.117 2.627 -19.874 1.00 96.88 487 ASP A C 1
ATOM 3974 O O . ASP A 1 487 ? 15.927 2.710 -19.554 1.00 96.88 487 ASP A O 1
ATOM 3978 N N . LYS A 1 488 ? 17.913 3.701 -19.840 1.00 95.62 488 LYS A N 1
ATOM 3979 C CA . LYS A 1 488 ? 17.423 5.059 -19.551 1.00 95.62 488 LYS A CA 1
ATOM 3980 C C . LYS A 1 488 ? 16.265 5.427 -20.489 1.00 95.62 488 LYS A C 1
ATOM 3982 O O . LYS A 1 488 ? 16.415 5.376 -21.708 1.00 95.62 488 LYS A O 1
ATOM 3987 N N . GLY A 1 489 ? 15.138 5.861 -19.921 1.00 95.44 489 GLY A N 1
ATOM 3988 C CA . GLY A 1 489 ? 13.935 6.237 -20.665 1.00 95.44 489 GLY A CA 1
ATOM 3989 C C . GLY A 1 489 ? 13.081 5.062 -21.152 1.00 95.44 489 GLY A C 1
ATOM 3990 O O . GLY A 1 489 ? 12.054 5.301 -21.791 1.00 95.44 489 GLY A O 1
ATOM 3991 N N . GLU A 1 490 ? 13.467 3.820 -20.850 1.00 97.81 490 GLU A N 1
ATOM 3992 C CA . GLU A 1 490 ? 12.666 2.630 -21.127 1.00 97.81 490 GLU A CA 1
ATOM 3993 C C . GLU A 1 490 ? 11.912 2.158 -19.880 1.00 97.81 490 GLU A C 1
ATOM 3995 O O . GLU A 1 490 ? 12.393 2.231 -18.746 1.00 97.81 490 GLU A O 1
ATOM 4000 N N . TYR A 1 491 ? 10.714 1.632 -20.111 1.00 98.25 491 TYR A N 1
ATOM 4001 C CA . TYR A 1 491 ? 9.806 1.133 -19.083 1.00 98.25 491 TYR A CA 1
ATOM 4002 C C . TYR A 1 491 ? 9.166 -0.171 -19.553 1.00 98.25 491 TYR A C 1
ATOM 4004 O O . TYR A 1 491 ? 9.255 -0.534 -20.725 1.00 98.25 491 TYR A O 1
ATOM 4012 N N . TYR A 1 492 ? 8.451 -0.866 -18.672 1.00 98.50 492 TYR A N 1
ATOM 4013 C CA . TYR A 1 492 ? 7.629 -2.009 -19.075 1.00 98.50 492 TYR A CA 1
ATOM 4014 C C . TYR A 1 492 ? 6.245 -1.955 -18.436 1.00 98.50 492 TYR A C 1
ATOM 4016 O O . TYR A 1 492 ? 6.102 -1.720 -17.236 1.00 98.50 492 TYR A O 1
ATOM 4024 N N . SER A 1 493 ? 5.207 -2.210 -19.233 1.00 97.88 493 SER A N 1
ATOM 4025 C CA . SER A 1 493 ? 3.850 -2.421 -18.735 1.00 97.88 493 SER A CA 1
ATOM 4026 C C . SER A 1 493 ? 3.111 -3.406 -19.630 1.00 97.88 493 SER A C 1
ATOM 4028 O O . SER A 1 493 ? 2.642 -3.058 -20.713 1.00 97.88 493 SER A O 1
ATOM 4030 N N . ARG A 1 494 ? 2.963 -4.646 -19.152 1.00 96.94 494 ARG A N 1
ATOM 4031 C CA . ARG A 1 494 ? 2.203 -5.694 -19.852 1.00 96.94 494 ARG A CA 1
ATOM 4032 C C . ARG A 1 494 ? 0.781 -5.223 -20.192 1.00 96.94 494 ARG A C 1
ATOM 4034 O O . ARG A 1 494 ? 0.323 -5.441 -21.306 1.00 96.94 494 ARG A O 1
ATOM 4041 N N . ALA A 1 495 ? 0.119 -4.534 -19.258 1.00 95.81 495 ALA A N 1
ATOM 4042 C CA . ALA A 1 495 ? -1.251 -4.045 -19.412 1.00 95.81 495 ALA A CA 1
ATOM 4043 C C . ALA A 1 495 ? -1.449 -3.067 -20.586 1.00 95.81 495 ALA A C 1
ATOM 4045 O O . ALA A 1 495 ? -2.545 -3.014 -21.147 1.00 95.81 495 ALA A O 1
ATOM 4046 N N . TRP A 1 496 ? -0.426 -2.282 -20.936 1.00 96.69 496 TRP A N 1
ATOM 4047 C CA . TRP A 1 496 ? -0.459 -1.375 -22.089 1.00 96.69 496 TRP A CA 1
ATOM 4048 C C . TRP A 1 496 ? 0.030 -2.057 -23.364 1.00 96.69 496 TRP A C 1
ATOM 4050 O O . TRP A 1 496 ? -0.628 -1.953 -24.399 1.00 96.69 496 TRP A O 1
ATOM 4060 N N . LEU A 1 497 ? 1.107 -2.839 -23.267 1.00 97.00 497 LEU A N 1
ATOM 4061 C CA . LEU A 1 497 ? 1.659 -3.592 -24.393 1.00 97.00 497 LEU A CA 1
ATOM 4062 C C . LEU A 1 497 ? 0.648 -4.580 -24.988 1.00 97.00 497 LEU A C 1
ATOM 4064 O O . LEU A 1 497 ? 0.548 -4.696 -26.204 1.00 97.00 497 LEU A O 1
ATOM 4068 N N . ASP A 1 498 ? -0.153 -5.250 -24.157 1.00 95.50 498 ASP A N 1
ATOM 4069 C CA . ASP A 1 498 ? -1.200 -6.171 -24.625 1.00 95.50 498 ASP A CA 1
ATOM 4070 C C . ASP A 1 498 ? -2.355 -5.453 -25.348 1.00 95.50 498 ASP A C 1
ATOM 4072 O O . ASP A 1 498 ? -3.129 -6.092 -26.056 1.00 95.50 498 ASP A O 1
ATOM 4076 N N . LYS A 1 499 ? -2.457 -4.124 -25.212 1.00 94.69 499 LYS A N 1
ATOM 4077 C CA . LYS A 1 499 ? -3.392 -3.271 -25.964 1.00 94.69 499 LYS A CA 1
ATOM 4078 C C . LYS A 1 499 ? -2.751 -2.630 -27.199 1.00 94.69 499 LYS A C 1
ATOM 4080 O O . LYS A 1 499 ? -3.383 -1.791 -27.831 1.00 94.69 499 LYS A O 1
ATOM 4085 N N . GLY A 1 500 ? -1.500 -2.968 -27.514 1.00 96.19 500 GLY A N 1
ATOM 4086 C CA . GLY A 1 500 ? -0.746 -2.343 -28.601 1.00 96.19 500 GLY A CA 1
ATOM 4087 C C . GLY A 1 500 ? -0.295 -0.907 -28.309 1.00 96.19 500 GLY A C 1
ATOM 4088 O O . GLY A 1 500 ? 0.061 -0.191 -29.239 1.00 96.19 500 GLY A O 1
ATOM 4089 N N . VAL A 1 501 ? -0.304 -0.475 -27.042 1.00 96.56 501 VAL A N 1
ATOM 4090 C CA . VAL A 1 501 ? 0.142 0.866 -26.633 1.00 96.56 501 VAL A CA 1
ATOM 4091 C C . VAL A 1 501 ? 1.587 0.788 -26.150 1.00 96.56 501 VAL A C 1
ATOM 4093 O O . VAL A 1 501 ? 1.883 0.125 -25.155 1.00 96.56 501 VAL A O 1
ATOM 4096 N N . ASN A 1 502 ? 2.486 1.477 -26.850 1.00 96.81 502 ASN A N 1
ATOM 4097 C CA . ASN A 1 502 ? 3.925 1.498 -26.572 1.00 96.81 502 ASN A CA 1
ATOM 4098 C C . ASN A 1 502 ? 4.404 2.793 -25.896 1.00 96.81 502 ASN A C 1
ATOM 4100 O O . ASN A 1 502 ? 5.551 2.855 -25.466 1.00 96.81 502 ASN A O 1
ATOM 4104 N N . GLU A 1 503 ? 3.550 3.807 -25.771 1.00 97.62 503 GLU A N 1
ATOM 4105 C CA . GLU A 1 503 ? 3.882 5.070 -25.120 1.00 97.62 503 GLU A CA 1
ATOM 4106 C C . GLU A 1 503 ? 2.682 5.608 -24.338 1.00 97.62 503 GLU A C 1
ATOM 4108 O O . GLU A 1 503 ? 1.544 5.534 -24.800 1.00 97.62 503 GLU A O 1
ATOM 4113 N N . VAL A 1 504 ? 2.933 6.136 -23.138 1.00 96.38 504 VAL A N 1
ATOM 4114 C CA . VAL A 1 504 ? 1.917 6.819 -22.324 1.00 96.38 504 VAL A CA 1
ATOM 4115 C C . VAL A 1 504 ? 2.500 8.035 -21.618 1.00 96.38 504 VAL A C 1
ATOM 4117 O O . VAL A 1 504 ? 3.683 8.067 -21.280 1.00 96.38 504 VAL A O 1
ATOM 4120 N N . VAL A 1 505 ? 1.645 9.007 -21.309 1.00 95.00 505 VAL A N 1
ATOM 4121 C CA . VAL A 1 505 ? 1.984 10.094 -20.388 1.00 95.00 505 VAL A CA 1
ATOM 4122 C C . VAL A 1 505 ? 1.684 9.652 -18.955 1.00 95.00 505 VAL A C 1
ATOM 4124 O O . VAL A 1 505 ? 0.598 9.158 -18.650 1.00 95.00 505 VAL A O 1
ATOM 4127 N N . ALA A 1 506 ? 2.659 9.817 -18.069 1.00 94.75 506 ALA A N 1
ATOM 4128 C CA . ALA A 1 506 ? 2.617 9.403 -16.679 1.00 94.75 506 ALA A CA 1
ATOM 4129 C C . ALA A 1 506 ? 2.594 10.613 -15.737 1.00 94.75 506 ALA A C 1
ATOM 4131 O O . ALA A 1 506 ? 3.347 11.577 -15.893 1.00 94.75 506 ALA A O 1
ATOM 4132 N N . PHE A 1 507 ? 1.752 10.509 -14.708 1.00 93.06 507 PHE A N 1
ATOM 4133 C CA . PHE A 1 507 ? 1.568 11.524 -13.676 1.00 93.06 507 PHE A CA 1
ATOM 4134 C C . PHE A 1 507 ? 1.593 10.873 -12.288 1.00 93.06 507 PHE A C 1
ATOM 4136 O O . PHE A 1 507 ? 1.066 9.774 -12.102 1.00 93.06 507 PHE A O 1
ATOM 4143 N N . ARG A 1 508 ? 2.134 11.571 -11.282 1.00 92.25 508 ARG A N 1
ATOM 4144 C CA . ARG A 1 508 ? 1.968 11.219 -9.859 1.00 92.25 508 ARG A CA 1
ATOM 4145 C C . ARG A 1 508 ? 1.367 12.408 -9.124 1.00 92.25 508 ARG A C 1
ATOM 4147 O O . ARG A 1 508 ? 1.889 13.515 -9.197 1.00 92.25 508 ARG A O 1
ATOM 4154 N N . ALA A 1 509 ? 0.268 12.166 -8.415 1.00 89.31 509 ALA A N 1
ATOM 4155 C CA . ALA A 1 509 ? -0.346 13.166 -7.552 1.00 89.31 509 ALA A CA 1
ATOM 4156 C C . ALA A 1 509 ? 0.318 13.192 -6.158 1.00 89.31 509 ALA A C 1
ATOM 4158 O O . ALA A 1 509 ? 0.670 12.127 -5.639 1.00 89.31 509 ALA A O 1
ATOM 4159 N N . PRO A 1 510 ? 0.402 14.366 -5.504 1.00 89.12 510 PRO A N 1
ATOM 4160 C CA . PRO A 1 510 ? 0.132 15.691 -6.072 1.00 89.12 510 PRO A CA 1
ATOM 4161 C C . PRO A 1 510 ? 1.217 16.086 -7.081 1.00 89.12 510 PRO A C 1
ATOM 4163 O O . PRO A 1 510 ? 2.350 15.633 -6.951 1.00 89.12 510 PRO A O 1
ATOM 4166 N N . MET A 1 511 ? 0.875 16.924 -8.061 1.00 87.50 511 MET A N 1
ATOM 4167 C CA . MET A 1 511 ? 1.849 17.517 -8.985 1.00 87.50 511 MET A CA 1
ATOM 4168 C C . MET A 1 511 ? 2.250 18.906 -8.482 1.00 87.50 511 MET A C 1
ATOM 4170 O O . MET A 1 511 ? 1.375 19.690 -8.117 1.00 87.50 511 MET A O 1
ATOM 4174 N N . THR A 1 512 ? 3.549 19.206 -8.441 1.00 83.81 512 THR A N 1
ATOM 4175 C CA . THR A 1 512 ? 4.073 20.493 -7.949 1.00 83.81 512 THR A CA 1
ATOM 4176 C C . THR A 1 512 ? 4.599 21.374 -9.076 1.00 83.81 512 THR A C 1
ATOM 4178 O O . THR A 1 512 ? 4.578 22.594 -8.947 1.00 83.81 512 THR A O 1
ATOM 4181 N N . ASN A 1 513 ? 5.042 20.783 -10.190 1.00 86.19 513 ASN A N 1
ATOM 4182 C CA . ASN A 1 513 ? 5.510 21.508 -11.368 1.00 86.19 513 ASN A CA 1
ATOM 4183 C C . ASN A 1 513 ? 5.382 20.661 -12.651 1.00 86.19 513 ASN A C 1
ATOM 4185 O O . ASN A 1 513 ? 5.207 19.443 -12.592 1.00 86.19 513 ASN A O 1
ATOM 4189 N N . HIS A 1 514 ? 5.507 21.303 -13.817 1.00 87.31 514 HIS A N 1
ATOM 4190 C CA . HIS A 1 514 ? 5.376 20.649 -15.127 1.00 87.31 514 HIS A CA 1
ATOM 4191 C C . HIS A 1 514 ? 6.467 19.597 -15.402 1.00 87.31 514 HIS A C 1
ATOM 4193 O O . HIS A 1 514 ? 6.216 18.631 -16.119 1.00 87.31 514 HIS A O 1
ATOM 4199 N N . ASN A 1 515 ? 7.650 19.701 -14.780 1.00 87.88 515 ASN A N 1
ATOM 4200 C CA . ASN A 1 515 ? 8.713 18.696 -14.911 1.00 87.88 515 ASN A CA 1
ATOM 4201 C C . ASN A 1 515 ? 8.376 17.371 -14.217 1.00 87.88 515 ASN A C 1
ATOM 4203 O O . ASN A 1 515 ? 9.139 16.419 -14.355 1.00 87.88 515 ASN A O 1
ATOM 4207 N N . ASN A 1 516 ? 7.258 17.274 -13.489 1.00 90.75 516 ASN A N 1
ATOM 4208 C CA . ASN A 1 516 ? 6.775 16.000 -12.964 1.00 90.75 516 ASN A CA 1
ATOM 4209 C C . ASN A 1 516 ? 6.109 15.118 -14.030 1.00 90.75 516 ASN A C 1
ATOM 4211 O O . ASN A 1 516 ? 5.919 13.923 -13.795 1.00 90.75 516 ASN A O 1
ATOM 4215 N N . ILE A 1 517 ? 5.746 15.694 -15.179 1.00 92.81 517 ILE A N 1
ATOM 4216 C CA . ILE A 1 517 ? 5.130 14.972 -16.289 1.00 92.81 517 ILE A CA 1
ATOM 4217 C C . ILE A 1 517 ? 6.221 14.177 -17.008 1.00 92.81 517 ILE A C 1
ATOM 4219 O O . ILE A 1 517 ? 7.291 14.699 -17.344 1.00 92.81 517 ILE A O 1
ATOM 4223 N N . ARG A 1 518 ? 5.973 12.883 -17.210 1.00 93.88 518 ARG A N 1
ATOM 4224 C CA . ARG A 1 518 ? 6.920 11.973 -17.862 1.00 93.88 518 ARG A CA 1
ATOM 4225 C C . ARG A 1 518 ? 6.240 11.201 -18.974 1.00 93.88 518 ARG A C 1
ATOM 4227 O O . ARG A 1 518 ? 5.061 10.886 -18.882 1.00 93.88 518 ARG A O 1
ATOM 4234 N N . ILE A 1 519 ? 7.000 10.892 -20.016 1.00 95.94 519 ILE A N 1
ATOM 4235 C CA . ILE A 1 519 ? 6.564 10.013 -21.096 1.00 95.94 519 ILE A CA 1
ATOM 4236 C C . ILE A 1 519 ? 7.224 8.661 -20.869 1.00 95.94 519 ILE A C 1
ATOM 4238 O O . ILE A 1 519 ? 8.449 8.573 -20.758 1.00 95.94 519 ILE A O 1
ATOM 4242 N N . PHE A 1 520 ? 6.410 7.618 -20.765 1.00 97.31 520 PHE A N 1
ATOM 4243 C CA . PHE A 1 520 ? 6.872 6.252 -20.587 1.00 97.31 520 PHE A CA 1
ATOM 4244 C C . PHE A 1 520 ? 6.813 5.515 -21.912 1.00 97.31 520 PHE A C 1
ATOM 4246 O O . PHE A 1 520 ? 5.726 5.243 -22.414 1.00 97.31 520 PHE A O 1
ATOM 4253 N N . LYS A 1 521 ? 7.986 5.164 -22.441 1.00 98.31 521 LYS A N 1
ATOM 4254 C CA . LYS A 1 521 ? 8.151 4.320 -23.626 1.00 98.31 521 LYS A CA 1
ATOM 4255 C C . LYS A 1 521 ? 8.344 2.870 -23.202 1.00 98.31 521 LYS A C 1
ATOM 4257 O O . LYS A 1 521 ? 9.300 2.543 -22.497 1.00 98.31 521 LYS A O 1
ATOM 4262 N N . PHE A 1 522 ? 7.422 2.003 -23.597 1.00 98.31 522 PHE A N 1
ATOM 4263 C CA . PHE A 1 522 ? 7.420 0.608 -23.190 1.00 98.31 522 PHE A CA 1
ATOM 4264 C C . PHE A 1 522 ? 8.275 -0.255 -24.118 1.00 98.31 522 PHE A C 1
ATOM 4266 O O . PHE A 1 522 ? 8.016 -0.349 -25.317 1.00 98.31 522 PHE A O 1
ATOM 4273 N N . LYS A 1 523 ? 9.273 -0.924 -23.537 1.00 97.69 523 LYS A N 1
ATOM 4274 C CA . LYS A 1 523 ? 10.099 -1.931 -24.201 1.00 97.69 523 LYS A CA 1
ATOM 4275 C C . LYS A 1 523 ? 9.367 -3.265 -24.205 1.00 97.69 523 LYS A C 1
ATOM 4277 O O . LYS A 1 523 ? 8.895 -3.712 -23.162 1.00 97.69 523 LYS A O 1
ATOM 4282 N N . ASP A 1 524 ? 9.318 -3.919 -25.358 1.00 97.12 524 ASP A N 1
ATOM 4283 C CA . ASP A 1 524 ? 8.713 -5.238 -25.509 1.00 97.12 524 ASP A CA 1
ATOM 4284 C C . ASP A 1 524 ? 9.643 -6.180 -26.274 1.00 97.12 524 ASP A C 1
ATOM 4286 O O . ASP A 1 524 ? 9.921 -5.985 -27.455 1.00 97.12 524 ASP A O 1
ATOM 4290 N N . ASN A 1 525 ? 10.162 -7.189 -25.580 1.00 97.19 525 ASN A N 1
ATOM 4291 C CA . ASN A 1 525 ? 11.010 -8.225 -26.157 1.00 97.19 525 ASN A CA 1
ATOM 4292 C C . ASN A 1 525 ? 10.882 -9.538 -25.370 1.00 97.19 525 ASN A C 1
ATOM 4294 O O . ASN A 1 525 ? 10.266 -9.592 -24.305 1.00 97.19 525 ASN A O 1
ATOM 4298 N N . GLU A 1 526 ? 11.506 -10.604 -25.867 1.00 98.00 526 GLU A N 1
ATOM 4299 C CA . GLU A 1 526 ? 11.428 -11.932 -25.249 1.00 98.00 526 GLU A CA 1
ATOM 4300 C C . GLU A 1 526 ? 11.896 -11.943 -23.782 1.00 98.00 526 GLU A C 1
ATOM 4302 O O . GLU A 1 526 ? 11.247 -12.551 -22.931 1.00 98.00 526 GLU A O 1
ATOM 4307 N N . LEU A 1 527 ? 12.972 -11.219 -23.452 1.00 98.12 527 LEU A N 1
ATOM 4308 C CA . LEU A 1 527 ? 13.520 -11.179 -22.092 1.00 98.12 527 LEU A CA 1
ATOM 4309 C C . LEU A 1 527 ? 12.588 -10.462 -21.110 1.00 98.12 527 LEU A C 1
ATOM 4311 O O . LEU A 1 527 ? 12.303 -10.998 -20.039 1.00 98.12 527 LEU A O 1
ATOM 4315 N N . THR A 1 528 ? 12.084 -9.280 -21.470 1.00 98.12 528 THR A N 1
ATOM 4316 C CA . THR A 1 528 ? 11.122 -8.528 -20.645 1.00 98.12 528 THR A CA 1
ATOM 4317 C C . THR A 1 528 ? 9.837 -9.333 -20.452 1.00 98.12 528 THR A C 1
ATOM 4319 O O . THR A 1 528 ? 9.373 -9.492 -19.323 1.00 98.12 528 THR A O 1
ATOM 4322 N N . ARG A 1 529 ? 9.317 -9.959 -21.516 1.00 97.75 529 ARG A N 1
ATOM 4323 C CA . ARG A 1 529 ? 8.141 -10.842 -21.459 1.00 97.75 529 ARG A CA 1
ATOM 4324 C C . ARG A 1 529 ? 8.382 -12.074 -20.579 1.00 97.75 529 ARG A C 1
ATOM 4326 O O . ARG A 1 529 ? 7.472 -12.457 -19.848 1.00 97.75 529 ARG A O 1
ATOM 4333 N N . LYS A 1 530 ? 9.579 -12.673 -20.607 1.00 98.38 530 LYS A N 1
ATOM 4334 C CA . LYS A 1 530 ? 9.959 -13.847 -19.797 1.00 98.38 530 LYS A CA 1
ATOM 4335 C C . LYS A 1 530 ? 10.101 -13.514 -18.313 1.00 98.38 530 LYS A C 1
ATOM 4337 O O . LYS A 1 530 ? 9.513 -14.199 -17.471 1.00 98.38 530 LYS A O 1
ATOM 4342 N N . TRP A 1 531 ? 10.901 -12.505 -17.980 1.00 98.62 531 TRP A N 1
ATOM 4343 C CA . TRP A 1 531 ? 11.256 -12.195 -16.592 1.00 98.62 531 TRP A CA 1
ATOM 4344 C C . TRP A 1 531 ? 10.135 -11.460 -15.858 1.00 98.62 531 TRP A C 1
ATOM 4346 O O . TRP A 1 531 ? 9.886 -11.745 -14.689 1.00 98.62 531 TRP A O 1
ATOM 4356 N N . TYR A 1 532 ? 9.375 -10.614 -16.554 1.00 98.56 532 TYR A N 1
ATOM 4357 C CA . TYR A 1 532 ? 8.238 -9.884 -15.985 1.00 98.56 532 TYR A CA 1
ATOM 4358 C C . TYR A 1 532 ? 6.885 -10.567 -16.236 1.00 98.56 532 TYR A C 1
ATOM 4360 O O . TYR A 1 532 ? 5.834 -9.938 -16.112 1.00 98.56 532 TYR A O 1
ATOM 4368 N N . ARG A 1 533 ? 6.870 -11.864 -16.577 1.00 98.06 533 ARG A N 1
ATOM 4369 C CA . ARG A 1 533 ? 5.653 -12.607 -16.968 1.00 98.06 533 ARG A CA 1
ATOM 4370 C C . ARG A 1 533 ? 4.521 -12.599 -15.936 1.00 98.06 533 ARG A C 1
ATOM 4372 O O . ARG A 1 533 ? 3.362 -12.705 -16.319 1.00 98.06 533 ARG A O 1
ATOM 4379 N N . TYR A 1 534 ? 4.840 -12.471 -14.647 1.00 98.31 534 TYR A N 1
ATOM 4380 C CA . TYR A 1 534 ? 3.838 -12.399 -13.576 1.00 98.31 534 TYR A CA 1
ATOM 4381 C C . TYR A 1 534 ? 3.459 -10.959 -13.198 1.00 98.31 534 TYR A C 1
ATOM 4383 O O . TYR A 1 534 ? 2.499 -10.754 -12.468 1.00 98.31 534 TYR A O 1
ATOM 4391 N N . MET A 1 535 ? 4.189 -9.960 -13.696 1.00 97.94 535 MET A N 1
ATOM 4392 C CA . MET A 1 535 ? 4.032 -8.540 -13.375 1.00 97.94 535 MET A CA 1
ATOM 4393 C C . MET A 1 535 ? 3.108 -7.865 -14.399 1.00 97.94 535 MET A C 1
ATOM 4395 O O . MET A 1 535 ? 3.511 -6.997 -15.173 1.00 97.94 535 MET A O 1
ATOM 4399 N N . THR A 1 536 ? 1.858 -8.324 -14.456 1.00 97.00 536 THR A N 1
ATOM 4400 C CA . THR A 1 536 ? 0.914 -7.985 -15.532 1.00 97.00 536 THR A CA 1
ATOM 4401 C C . THR A 1 536 ? 0.181 -6.657 -15.331 1.00 97.00 536 THR A C 1
ATOM 4403 O O . THR A 1 536 ? -0.242 -6.034 -16.302 1.00 97.00 536 THR A O 1
ATOM 4406 N N . THR A 1 537 ? 0.045 -6.198 -14.086 1.00 97.06 537 THR A N 1
ATOM 4407 C CA . THR A 1 537 ? -0.776 -5.036 -13.692 1.00 97.06 537 THR A CA 1
ATOM 4408 C C . THR A 1 537 ? 0.009 -3.993 -12.891 1.00 97.06 537 THR A C 1
ATOM 4410 O O . THR A 1 537 ? -0.545 -3.320 -12.020 1.00 97.06 537 THR A O 1
ATOM 4413 N N . CYS A 1 538 ? 1.312 -3.896 -13.137 1.00 97.19 538 CYS A N 1
ATOM 4414 C CA . CYS A 1 538 ? 2.190 -2.852 -12.614 1.00 97.19 538 CYS A CA 1
ATOM 4415 C C . CYS A 1 538 ? 3.026 -2.245 -13.746 1.00 97.19 538 CYS A C 1
ATOM 4417 O O . CYS A 1 538 ? 3.087 -2.787 -14.853 1.00 97.19 538 CYS A O 1
ATOM 4419 N N . THR A 1 539 ? 3.670 -1.117 -13.461 1.00 97.56 539 THR A N 1
ATOM 4420 C CA . THR A 1 539 ? 4.609 -0.455 -14.370 1.00 97.56 539 THR A CA 1
ATOM 4421 C C . THR A 1 539 ? 6.016 -0.588 -13.813 1.00 97.56 539 THR A C 1
ATOM 4423 O O . THR A 1 539 ? 6.259 -0.221 -12.669 1.00 97.56 539 THR A O 1
ATOM 4426 N N . ILE A 1 540 ? 6.938 -1.115 -14.607 1.00 98.06 540 ILE A N 1
ATOM 4427 C CA . ILE A 1 540 ? 8.321 -1.353 -14.196 1.00 98.06 540 ILE A CA 1
ATOM 4428 C C . ILE A 1 540 ? 9.176 -0.185 -14.668 1.00 98.06 540 ILE A C 1
ATOM 4430 O O . ILE A 1 540 ? 9.134 0.182 -15.846 1.00 98.06 540 ILE A O 1
ATOM 4434 N N . LEU A 1 541 ? 9.914 0.397 -13.729 1.00 97.44 541 LEU A N 1
ATOM 4435 C CA . LEU A 1 541 ? 10.844 1.494 -13.959 1.00 97.44 541 LEU A CA 1
ATOM 4436 C C . LEU A 1 541 ? 12.260 0.948 -14.138 1.00 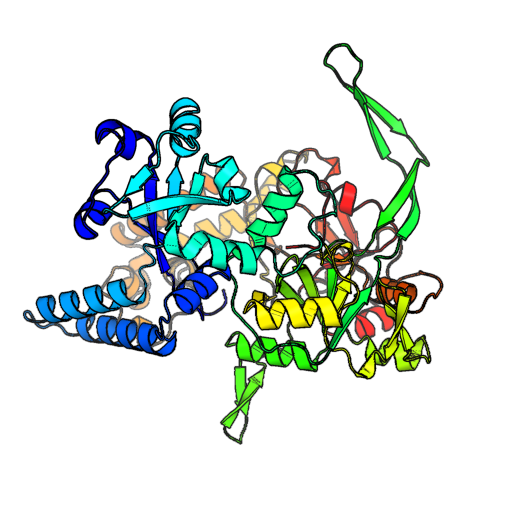97.44 541 LEU A C 1
ATOM 4438 O O . LEU A 1 541 ? 12.640 -0.032 -13.494 1.00 97.44 541 LEU A O 1
ATOM 4442 N N . ASN A 1 542 ? 13.045 1.599 -14.993 1.00 96.38 542 ASN A N 1
ATOM 4443 C CA . ASN A 1 542 ? 14.459 1.285 -15.149 1.00 96.38 542 ASN A CA 1
ATOM 4444 C C . ASN A 1 542 ? 15.282 1.735 -13.932 1.00 96.38 542 ASN A C 1
ATOM 4446 O O . ASN A 1 542 ? 14.860 2.559 -13.118 1.00 96.38 542 ASN A O 1
ATOM 4450 N N . ALA A 1 543 ? 16.501 1.208 -13.839 1.00 96.00 543 ALA A N 1
ATOM 4451 C CA . ALA A 1 543 ? 17.457 1.592 -12.811 1.00 96.00 543 ALA A CA 1
ATOM 4452 C C . ALA A 1 543 ? 18.323 2.804 -13.208 1.00 96.00 543 ALA A C 1
ATOM 4454 O O . ALA A 1 543 ? 19.162 3.212 -12.417 1.00 96.00 543 ALA A O 1
ATOM 4455 N N . TRP A 1 544 ? 18.136 3.434 -14.375 1.00 96.12 544 TRP A N 1
ATOM 4456 C CA . TRP A 1 544 ? 19.139 4.304 -15.018 1.00 96.12 544 TRP A CA 1
ATOM 4457 C C . TRP A 1 544 ? 18.688 5.744 -15.346 1.00 96.12 544 TRP A C 1
ATOM 4459 O O . TRP A 1 544 ? 19.436 6.475 -15.994 1.00 96.12 544 TRP A O 1
ATOM 4469 N N . ASP A 1 545 ? 17.527 6.207 -14.861 1.00 94.12 545 ASP A N 1
ATOM 4470 C CA . ASP A 1 545 ? 17.049 7.588 -15.049 1.00 94.12 545 ASP A CA 1
ATOM 4471 C C . ASP A 1 545 ? 16.284 8.231 -13.875 1.00 94.12 545 ASP A C 1
ATOM 4473 O O . ASP A 1 545 ? 15.748 7.564 -12.996 1.00 94.12 545 ASP A O 1
ATOM 4477 N N . CYS A 1 546 ? 16.213 9.564 -13.852 1.00 93.06 546 CYS A N 1
ATOM 4478 C CA . CYS A 1 546 ? 15.616 10.367 -12.771 1.00 93.06 546 CYS A CA 1
ATOM 4479 C C . CYS A 1 546 ? 14.084 10.346 -12.695 1.00 93.06 546 CYS A C 1
ATOM 4481 O O . CYS A 1 546 ? 13.481 11.304 -12.207 1.00 93.06 546 CYS A O 1
ATOM 4483 N N . THR A 1 547 ? 13.417 9.305 -13.191 1.00 93.62 547 THR A N 1
ATOM 4484 C CA . THR A 1 547 ? 11.949 9.253 -13.191 1.00 93.62 547 THR A CA 1
ATOM 4485 C C . THR A 1 547 ? 11.370 9.325 -11.789 1.00 93.62 547 THR A C 1
ATOM 4487 O O . THR A 1 547 ? 10.400 10.047 -11.567 1.00 93.62 547 THR A O 1
ATOM 4490 N N . MET A 1 548 ? 11.976 8.624 -10.831 1.00 91.81 548 MET A N 1
ATOM 4491 C CA . MET A 1 548 ? 11.521 8.645 -9.442 1.00 91.81 548 MET A CA 1
ATOM 4492 C C . MET A 1 548 ? 11.602 10.048 -8.834 1.00 91.81 548 MET A C 1
ATOM 4494 O O . MET A 1 548 ? 10.613 10.551 -8.302 1.00 91.81 548 MET A O 1
ATOM 4498 N N . ASP A 1 549 ? 12.741 10.718 -8.994 1.00 90.50 549 ASP A N 1
ATOM 4499 C CA . ASP A 1 549 ? 12.956 12.081 -8.503 1.00 90.50 549 ASP A CA 1
ATOM 4500 C C . ASP A 1 549 ? 11.972 13.060 -9.148 1.00 90.50 549 ASP A C 1
ATOM 4502 O O . ASP A 1 549 ? 11.282 13.825 -8.469 1.00 90.50 549 ASP A O 1
ATOM 4506 N N . ALA A 1 550 ? 11.857 12.973 -10.474 1.00 91.25 550 ALA A N 1
ATOM 4507 C CA . ALA A 1 550 ? 10.986 13.815 -11.268 1.00 91.25 550 ALA A CA 1
ATOM 4508 C C . ALA A 1 550 ? 9.517 13.655 -10.899 1.00 91.25 550 ALA A C 1
ATOM 4510 O O . ALA A 1 550 ? 8.797 14.643 -10.820 1.00 91.25 550 ALA A O 1
ATOM 4511 N N . M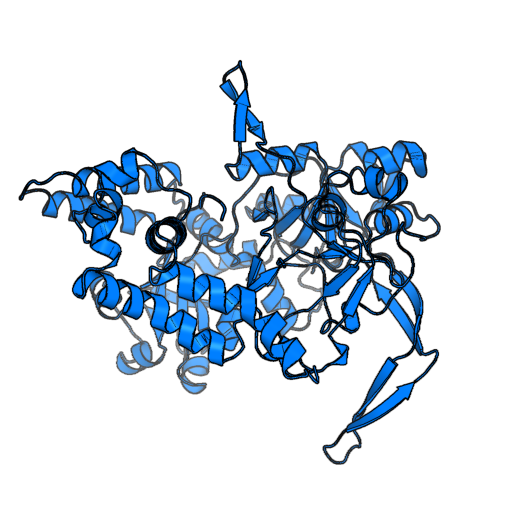ET A 1 551 ? 9.060 12.437 -10.631 1.00 91.69 551 MET A N 1
ATOM 4512 C CA . MET A 1 551 ? 7.695 12.173 -10.196 1.00 91.69 551 MET A CA 1
ATOM 4513 C C . MET A 1 551 ? 7.570 12.388 -8.681 1.00 91.69 551 MET A C 1
ATOM 4515 O O . MET A 1 551 ? 7.135 11.500 -7.962 1.00 91.69 551 MET A O 1
ATOM 4519 N N . ASN A 1 552 ? 7.942 13.576 -8.193 1.00 89.81 552 ASN A N 1
ATOM 4520 C CA . ASN A 1 552 ? 7.812 14.025 -6.799 1.00 89.81 552 ASN A CA 1
ATOM 4521 C C . ASN A 1 552 ? 8.383 13.052 -5.755 1.00 89.81 552 ASN A C 1
ATOM 4523 O O . ASN A 1 552 ? 7.692 12.692 -4.796 1.00 89.81 552 ASN A O 1
ATOM 4527 N N . GLY A 1 553 ? 9.645 12.648 -5.938 1.00 88.88 553 GLY A N 1
ATOM 4528 C CA . GLY A 1 553 ? 10.349 11.786 -4.982 1.00 88.88 553 GLY A CA 1
ATOM 4529 C C . GLY A 1 553 ? 9.651 10.439 -4.811 1.00 88.88 553 GLY A C 1
ATOM 4530 O O . GLY A 1 553 ? 9.373 10.002 -3.694 1.00 88.88 553 GLY A O 1
ATOM 4531 N N . MET A 1 554 ? 9.269 9.838 -5.934 1.00 90.75 554 MET A N 1
ATOM 4532 C CA . MET A 1 554 ? 8.575 8.567 -5.975 1.00 90.75 554 MET A CA 1
ATOM 4533 C C . MET A 1 554 ? 9.418 7.425 -5.417 1.00 90.75 554 MET A C 1
ATOM 4535 O O . MET A 1 554 ? 10.550 7.217 -5.821 1.00 90.75 554 MET A O 1
ATOM 4539 N N . ASP A 1 555 ? 8.789 6.640 -4.554 1.00 90.25 555 ASP A N 1
ATOM 4540 C CA . ASP A 1 555 ? 9.221 5.345 -4.044 1.00 90.25 555 ASP A CA 1
ATOM 4541 C C . ASP A 1 555 ? 8.241 4.238 -4.484 1.00 90.25 555 ASP A C 1
ATOM 4543 O O . ASP A 1 555 ? 7.171 4.512 -5.044 1.00 90.25 555 ASP A O 1
ATOM 4547 N N . MET A 1 556 ? 8.591 2.976 -4.218 1.00 91.69 556 MET A N 1
ATOM 4548 C CA . MET A 1 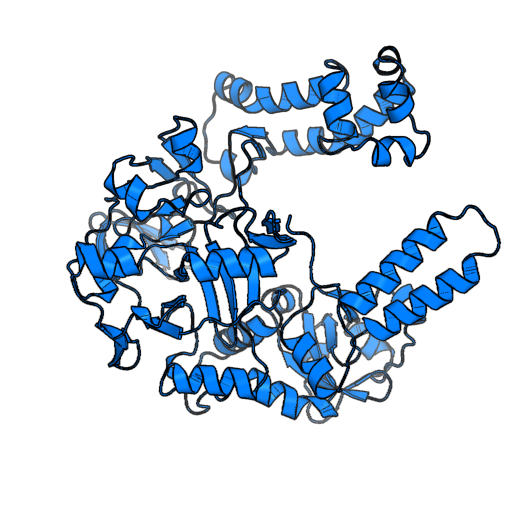556 ? 7.828 1.786 -4.624 1.00 91.69 556 MET A CA 1
ATOM 4549 C C . MET A 1 556 ? 7.116 1.125 -3.431 1.00 91.69 556 MET A C 1
ATOM 4551 O O . MET A 1 556 ? 6.989 -0.095 -3.363 1.00 91.69 556 MET A O 1
ATOM 4555 N N . ASP A 1 557 ? 6.647 1.921 -2.461 1.00 85.31 557 ASP A N 1
ATOM 4556 C CA . ASP A 1 557 ? 6.181 1.427 -1.157 1.00 85.31 557 ASP A CA 1
ATOM 4557 C C . ASP A 1 557 ? 4.647 1.277 -0.986 1.00 85.31 557 ASP A C 1
ATOM 4559 O O . ASP A 1 557 ? 4.207 0.833 0.091 1.00 85.31 557 ASP A O 1
ATOM 4563 N N . LYS A 1 558 ? 3.827 1.627 -2.001 1.00 76.50 558 LYS A N 1
ATOM 4564 C CA . LYS A 1 558 ? 2.346 1.780 -1.921 1.00 76.50 558 LYS A CA 1
ATOM 4565 C C . LYS A 1 558 ? 1.547 1.484 -3.195 1.00 76.50 558 LYS A C 1
ATOM 4567 O O . LYS A 1 558 ? 2.020 1.829 -4.295 1.00 76.50 558 LYS A O 1
#

pLDDT: mean 92.44, std 7.78, range [28.61, 98.88]